Protein AF-A0A3N5HYA5-F1 (afdb_monomer_lite)

Sequence (602 aa):
MTCAADRLPRPSRFPHPVVCPMPSPLPLIARGFGPILALVATSLFAQGPARTGTTSFEPAIEISLGTEPPDFGQHAVTRLVDWGRDGQDDLLIGAGDGRIWLVRNHGQLRFAKPEPVMLNGLPLRLGNRLTTACYVDLNGDQLNDLLVAHSDNELSLLLNLGTATEPSFAPPVPLPATDGTELRLPEGCGGRIDAGDWDGDGDIDLVAGAFSGPIRCYSNQGTAQSPRFSEATALRVGLTESQYSYNVHPTLFDINQDGVCDVAYGLNWGTISMLLATKSTDTSARVAAATPQLVTQLTPSWPDGKSIDLRAIAGDDATPTFGDLDQDGTLDIVSGGRNGRLFWLRGIPPTRSLDRLTTIMREHTADLGAALRRSDDLRDELLGLHHGMYRLCQGFLNTPASRQTIRQWYVAHLNEHARWLKHGSHDIASQPYVPSLACQTWTILMLLHDGDPDAPGHRQFVAETIGFSGRLREILIDFGTLIVENGRATPNQLETLFSYLQQIPPVLLSDRSVPAVTEVITIGEYLGPRLEVLHAGGVNIFADESGKPGSSENPFPKDFRPCENDYFGLVLAHELNHRVDATRFVAVPKYNERYWKHLRKI

Structure (mmCIF, N/CA/C/O backbone):
data_AF-A0A3N5HYA5-F1
#
_entry.id   AF-A0A3N5HYA5-F1
#
loop_
_atom_site.group_PDB
_atom_site.id
_ato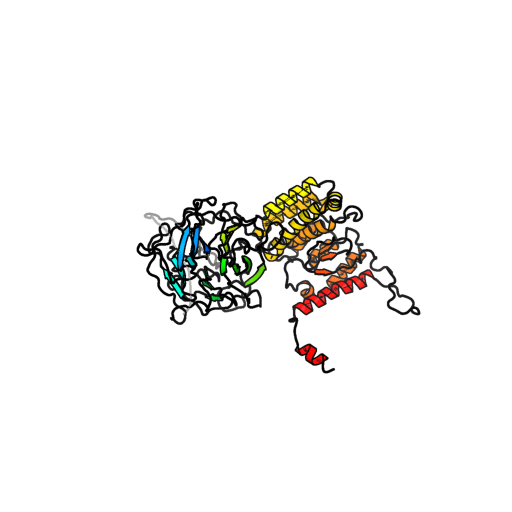m_site.type_symbol
_atom_site.label_atom_id
_atom_site.label_alt_id
_atom_site.label_comp_id
_atom_site.label_asym_id
_atom_site.label_entity_id
_atom_site.label_seq_id
_atom_site.pdbx_PDB_ins_code
_atom_site.Cartn_x
_atom_site.Cartn_y
_atom_site.Cartn_z
_atom_site.occupancy
_atom_site.B_iso_or_equiv
_atom_site.auth_seq_id
_atom_site.auth_comp_id
_atom_site.auth_asym_id
_atom_site.auth_atom_id
_atom_site.pdbx_PDB_model_num
ATOM 1 N N . MET A 1 1 ? 46.217 -51.183 43.895 1.00 31.20 1 MET A N 1
ATOM 2 C CA . MET A 1 1 ? 47.453 -51.230 43.080 1.00 31.20 1 MET A CA 1
ATOM 3 C C . MET A 1 1 ? 47.196 -52.096 41.849 1.00 31.20 1 MET A C 1
ATOM 5 O O . MET A 1 1 ? 46.223 -52.838 41.846 1.00 31.20 1 MET A O 1
ATOM 9 N N . THR A 1 2 ? 48.018 -51.945 40.815 1.00 30.55 2 THR A N 1
ATOM 10 C CA . THR A 1 2 ? 48.098 -52.758 39.579 1.00 30.55 2 THR A CA 1
ATOM 11 C C . THR A 1 2 ? 48.694 -54.163 39.872 1.00 30.55 2 THR A C 1
ATOM 13 O O . THR A 1 2 ? 49.183 -54.358 40.981 1.00 30.55 2 THR A O 1
ATOM 16 N N . CYS A 1 3 ? 48.703 -55.195 39.005 1.00 25.02 3 CYS A N 1
ATOM 17 C CA . CYS A 1 3 ? 48.227 -55.376 37.616 1.00 25.02 3 CYS A CA 1
ATOM 18 C C . CYS A 1 3 ? 47.924 -56.874 37.283 1.00 25.02 3 CYS A C 1
ATOM 20 O O . CYS A 1 3 ? 47.865 -57.703 38.184 1.00 25.02 3 CYS A O 1
ATOM 22 N N . ALA A 1 4 ? 47.747 -57.192 35.987 1.00 35.50 4 ALA A N 1
ATOM 23 C CA . ALA A 1 4 ? 47.540 -58.520 35.351 1.00 35.50 4 ALA A CA 1
ATOM 24 C C . ALA A 1 4 ? 48.701 -59.551 35.558 1.00 35.50 4 ALA A C 1
ATOM 26 O O . ALA A 1 4 ? 49.706 -59.185 36.161 1.00 35.50 4 ALA A O 1
ATOM 27 N N . ALA A 1 5 ? 48.705 -60.822 35.091 1.00 37.34 5 ALA A N 1
ATOM 28 C CA . ALA A 1 5 ? 47.896 -61.634 34.135 1.00 37.34 5 ALA A CA 1
ATOM 29 C C . ALA A 1 5 ? 48.075 -63.171 34.463 1.00 37.34 5 ALA A C 1
ATOM 31 O O . ALA A 1 5 ? 48.627 -63.450 35.522 1.00 37.34 5 ALA A O 1
ATOM 32 N N . ASP A 1 6 ? 47.723 -64.245 33.714 1.00 33.31 6 ASP A N 1
ATOM 33 C CA . ASP A 1 6 ? 47.043 -64.524 32.416 1.00 33.31 6 ASP A CA 1
ATOM 34 C C . ASP A 1 6 ? 46.595 -66.036 32.318 1.00 33.31 6 ASP A C 1
ATOM 36 O O . ASP A 1 6 ? 46.878 -66.806 33.229 1.00 33.31 6 ASP A O 1
ATOM 40 N N . ARG A 1 7 ? 45.964 -66.457 31.195 1.00 35.31 7 ARG A N 1
ATOM 41 C CA . ARG A 1 7 ? 45.913 -67.804 30.508 1.00 35.31 7 ARG A CA 1
ATOM 42 C C . ARG A 1 7 ? 45.769 -69.136 31.318 1.00 35.31 7 ARG A C 1
ATOM 44 O O . ARG A 1 7 ? 46.678 -69.502 32.044 1.00 35.31 7 ARG A O 1
ATOM 51 N N . LEU A 1 8 ? 44.669 -69.930 31.227 1.00 31.25 8 LEU A N 1
ATOM 52 C CA . LEU A 1 8 ? 44.151 -70.847 30.139 1.00 31.25 8 LEU A CA 1
ATOM 53 C C . LEU A 1 8 ? 44.761 -72.297 30.127 1.00 31.25 8 LEU A C 1
ATOM 55 O O . LEU A 1 8 ? 45.875 -72.417 30.624 1.00 31.25 8 LEU A O 1
ATOM 59 N N . PRO A 1 9 ? 44.173 -73.382 29.508 1.00 44.03 9 PRO A N 1
ATOM 60 C CA . PRO A 1 9 ? 42.796 -73.656 28.974 1.00 44.03 9 PRO A CA 1
ATOM 61 C C . PRO A 1 9 ? 42.189 -75.127 29.062 1.00 44.03 9 PRO A C 1
ATOM 63 O O . PRO A 1 9 ? 42.866 -76.077 28.699 1.00 44.03 9 PRO A O 1
ATOM 66 N N . ARG A 1 10 ? 40.845 -75.270 29.255 1.00 32.25 10 ARG A N 1
ATOM 67 C CA . ARG A 1 10 ? 39.840 -76.192 28.565 1.00 32.25 10 ARG A CA 1
ATOM 68 C C . ARG A 1 10 ? 40.047 -77.761 28.552 1.00 32.25 10 ARG A C 1
ATOM 70 O O . ARG A 1 10 ? 41.057 -78.183 29.097 1.00 32.25 10 ARG A O 1
ATOM 77 N N . PRO A 1 11 ? 39.161 -78.664 27.985 1.00 42.06 11 PRO A N 1
ATOM 78 C CA . PRO A 1 11 ? 37.870 -78.521 27.234 1.00 42.06 11 PRO A CA 1
ATOM 79 C C . PRO A 1 11 ? 36.670 -79.524 27.492 1.00 42.06 11 PRO A C 1
ATOM 81 O O . PRO A 1 11 ? 36.859 -80.635 27.968 1.00 42.06 11 PRO A O 1
ATOM 84 N N . SER A 1 12 ? 35.471 -79.200 26.936 1.00 30.39 12 SER A N 1
ATOM 85 C CA . SER A 1 12 ? 34.336 -80.090 26.475 1.00 30.39 12 SER A CA 1
ATOM 86 C C . SER A 1 12 ? 33.465 -80.885 27.498 1.00 30.39 12 SER A C 1
ATOM 88 O O . SER A 1 12 ? 33.973 -81.239 28.549 1.00 30.39 12 SER A O 1
ATOM 90 N N . ARG A 1 13 ? 32.162 -81.228 27.288 1.00 31.33 13 ARG A N 1
ATOM 91 C CA . ARG A 1 13 ? 31.129 -80.987 26.218 1.00 31.33 13 ARG A CA 1
ATOM 92 C C . ARG A 1 13 ? 29.667 -81.047 26.800 1.00 31.33 13 ARG A C 1
ATOM 94 O O . ARG A 1 13 ? 29.509 -81.391 27.963 1.00 31.33 13 ARG A O 1
ATOM 101 N N . PHE A 1 14 ? 28.628 -80.700 26.011 1.00 29.23 14 PHE A N 1
ATOM 102 C CA . PHE A 1 14 ? 27.203 -80.449 26.412 1.00 29.23 14 PHE A CA 1
ATOM 103 C C . PHE A 1 14 ? 26.223 -81.657 26.280 1.00 29.23 14 PHE A C 1
ATOM 105 O O . PHE A 1 14 ? 26.633 -82.680 25.727 1.00 29.23 14 PHE A O 1
ATOM 112 N N . PRO A 1 15 ? 24.954 -81.574 26.776 1.00 35.16 15 PRO A N 1
ATOM 113 C CA . PRO A 1 15 ? 23.806 -81.000 26.014 1.00 35.16 15 PRO A CA 1
ATOM 114 C C . PRO A 1 15 ? 23.043 -79.835 26.714 1.00 35.16 15 PRO A C 1
ATOM 116 O O . PRO A 1 15 ? 23.386 -79.441 27.824 1.00 35.16 15 PRO A O 1
ATOM 119 N N . HIS A 1 16 ? 22.018 -79.269 26.049 1.00 30.22 16 HIS A N 1
ATOM 120 C CA . HIS A 1 16 ? 21.301 -78.021 26.413 1.00 30.22 16 HIS A CA 1
ATOM 121 C C . HIS A 1 16 ? 19.794 -78.205 26.711 1.00 30.22 16 HIS A C 1
ATOM 123 O O . HIS A 1 16 ? 19.191 -79.158 26.217 1.00 30.22 16 HIS A O 1
ATOM 129 N N . PRO A 1 17 ? 19.147 -77.198 27.332 1.00 30.02 17 PRO A N 1
ATOM 130 C CA . PRO A 1 17 ? 17.783 -76.768 27.012 1.00 30.02 17 PRO A CA 1
ATOM 131 C C . PRO A 1 17 ? 17.737 -75.425 26.237 1.00 30.02 17 PRO A C 1
ATOM 133 O O . PRO A 1 17 ? 18.669 -74.633 26.319 1.00 30.02 17 PRO A O 1
ATOM 136 N N . VAL A 1 18 ? 16.624 -75.215 25.513 1.00 29.17 18 VAL A N 1
ATOM 137 C CA . VAL A 1 18 ? 16.002 -73.976 24.959 1.00 29.17 18 VAL A CA 1
ATOM 138 C C . VAL A 1 18 ? 16.893 -72.753 24.644 1.00 29.17 18 VAL A C 1
ATOM 140 O O . VAL A 1 18 ? 17.566 -72.191 25.500 1.00 29.17 18 VAL A O 1
ATOM 143 N N . VAL A 1 19 ? 16.797 -72.262 23.401 1.00 28.41 19 VAL A N 1
ATOM 144 C CA . VAL A 1 19 ? 17.691 -71.243 22.822 1.00 28.41 19 VAL A CA 1
ATOM 145 C C . VAL A 1 19 ? 16.951 -69.956 22.432 1.00 28.41 19 VAL A C 1
ATOM 147 O O . VAL A 1 19 ? 16.064 -69.991 21.584 1.00 28.41 19 VAL A O 1
ATOM 150 N N . CYS A 1 20 ? 17.416 -68.815 22.950 1.00 32.72 20 CYS A N 1
ATOM 151 C CA . CYS A 1 20 ? 17.284 -67.506 22.297 1.00 32.72 20 CYS A CA 1
ATOM 152 C C . CYS A 1 20 ? 18.579 -67.197 21.521 1.00 32.72 20 CYS A C 1
ATOM 154 O O . CYS A 1 20 ? 19.648 -67.232 22.138 1.00 32.72 20 CYS A O 1
ATOM 156 N N . PRO A 1 21 ? 18.521 -66.876 20.212 1.00 31.83 21 PRO A N 1
ATOM 157 C CA . PRO A 1 21 ? 19.706 -66.428 19.477 1.00 31.83 21 PRO A CA 1
ATOM 158 C C . PRO A 1 21 ? 19.492 -65.193 18.574 1.00 31.83 21 PRO A C 1
ATOM 160 O O . PRO A 1 21 ? 18.402 -64.984 18.059 1.00 31.83 21 PRO A O 1
ATOM 163 N N . MET A 1 22 ? 20.505 -64.393 18.223 1.00 27.83 22 MET A N 1
ATOM 164 C CA . MET A 1 22 ? 21.703 -63.966 18.972 1.00 27.83 22 MET A CA 1
ATOM 165 C C . MET A 1 22 ? 22.038 -62.504 18.522 1.00 27.83 22 MET A C 1
ATOM 167 O O . MET A 1 22 ? 21.142 -61.681 18.682 1.00 27.83 22 MET A O 1
ATOM 171 N N . PRO A 1 23 ? 23.242 -62.070 18.064 1.00 29.66 23 PRO A N 1
ATOM 172 C CA . PRO A 1 23 ? 23.871 -60.930 18.735 1.00 29.66 23 PRO A CA 1
ATOM 173 C C . PRO A 1 23 ? 24.282 -59.761 17.819 1.00 29.66 23 PRO A C 1
ATOM 175 O O . PRO A 1 23 ? 24.330 -59.867 16.595 1.00 29.66 23 PRO A O 1
ATOM 178 N N . SER A 1 24 ? 24.703 -58.660 18.439 1.00 26.84 24 SER A N 1
ATOM 179 C CA . SER A 1 24 ? 25.507 -57.624 17.788 1.00 26.84 24 SER A CA 1
ATOM 180 C C . SER A 1 24 ? 27.010 -57.965 17.815 1.00 26.84 24 SER A C 1
ATOM 182 O O . SER A 1 24 ? 27.500 -58.535 18.794 1.00 26.84 24 SER A O 1
ATOM 184 N N . PRO A 1 25 ? 27.780 -57.570 16.785 1.00 28.97 25 PRO A N 1
ATOM 185 C CA . PRO A 1 25 ? 29.220 -57.375 16.887 1.00 28.97 25 PRO A CA 1
ATOM 186 C C . PRO A 1 25 ? 29.542 -55.909 17.236 1.00 28.97 25 PRO A C 1
ATOM 188 O O . PRO A 1 25 ? 29.110 -54.977 16.561 1.00 28.97 25 PRO A O 1
ATOM 191 N N . LEU A 1 26 ? 30.332 -55.709 18.290 1.00 27.39 26 LEU A N 1
ATOM 192 C CA . LEU A 1 26 ? 30.959 -54.435 18.669 1.00 27.39 26 LEU A CA 1
ATOM 193 C C . LEU A 1 26 ? 32.420 -54.400 18.162 1.00 27.39 26 LEU A C 1
ATOM 195 O O . LEU A 1 26 ? 33.001 -55.470 17.970 1.00 27.39 26 LEU A O 1
ATOM 199 N N . PRO A 1 27 ? 33.106 -53.240 18.151 1.00 38.00 27 PRO A N 1
ATOM 200 C CA . PRO A 1 27 ? 32.627 -51.895 17.807 1.00 38.00 27 PRO A CA 1
ATOM 201 C C . PRO A 1 27 ? 33.611 -51.141 16.875 1.00 38.00 27 PRO A C 1
ATOM 203 O O . PRO A 1 27 ? 34.746 -51.566 16.667 1.00 38.00 27 PRO A O 1
ATOM 206 N N . LEU A 1 28 ? 33.249 -49.929 16.439 1.00 25.50 28 LEU A N 1
ATOM 207 C CA . LEU A 1 28 ? 34.236 -48.869 16.188 1.00 25.50 28 LEU A CA 1
ATOM 208 C C . LEU A 1 28 ? 33.756 -47.562 16.834 1.00 25.50 28 LEU A C 1
ATOM 210 O O . LEU A 1 28 ? 32.557 -47.296 16.875 1.00 25.50 28 LEU A O 1
ATOM 214 N N . ILE A 1 29 ? 34.677 -46.767 17.384 1.00 31.94 29 ILE A N 1
ATOM 215 C CA . ILE A 1 29 ? 34.336 -45.564 18.157 1.00 31.94 29 ILE A CA 1
ATOM 216 C C . ILE A 1 29 ? 34.337 -44.336 17.245 1.00 31.94 29 ILE A C 1
ATOM 218 O O . ILE A 1 29 ? 35.388 -43.920 16.765 1.00 31.94 29 ILE A O 1
ATOM 222 N N . ALA A 1 30 ? 33.176 -43.700 17.106 1.00 27.20 30 ALA A N 1
ATOM 223 C CA . ALA A 1 30 ? 33.042 -42.324 16.640 1.00 27.20 30 ALA A CA 1
ATOM 224 C C . ALA A 1 30 ? 31.999 -41.605 17.509 1.00 27.20 30 ALA A C 1
ATOM 226 O O . ALA A 1 30 ? 30.932 -42.151 17.785 1.00 27.20 30 ALA A O 1
ATOM 227 N N . ARG A 1 31 ? 32.306 -40.385 17.966 1.00 36.22 31 ARG A N 1
ATOM 228 C CA . ARG A 1 31 ? 31.323 -39.521 18.636 1.00 36.22 31 ARG A CA 1
ATOM 229 C C . ARG A 1 31 ? 30.487 -38.824 17.564 1.00 36.22 31 ARG A C 1
ATOM 231 O O . ARG A 1 31 ? 31.051 -38.098 16.753 1.00 36.22 31 ARG A O 1
ATOM 238 N N . GLY A 1 32 ? 29.171 -39.001 17.599 1.00 27.05 32 GLY A N 1
ATOM 239 C CA . GLY A 1 32 ? 28.224 -38.258 16.769 1.00 27.05 32 GLY A CA 1
ATOM 240 C C . GLY A 1 32 ? 27.023 -37.831 17.605 1.00 27.05 32 GLY A C 1
ATOM 241 O O . GLY A 1 32 ? 26.471 -38.645 18.343 1.00 27.05 32 GLY A O 1
ATOM 242 N N . PHE A 1 33 ? 26.638 -36.559 17.512 1.00 31.47 33 PHE A N 1
ATOM 243 C CA . PHE A 1 33 ? 25.372 -36.084 18.065 1.00 31.47 33 PHE A CA 1
ATOM 244 C C . PHE A 1 33 ? 24.237 -36.576 17.160 1.00 31.47 33 PHE A C 1
ATOM 246 O O . PHE A 1 33 ? 24.241 -36.296 15.963 1.00 31.47 33 PHE A O 1
ATOM 253 N N . GLY A 1 34 ? 23.275 -37.309 17.722 1.00 25.52 34 GLY A N 1
ATOM 254 C CA . GLY A 1 34 ? 22.016 -37.595 17.034 1.00 25.52 34 GLY A CA 1
ATOM 255 C C . GLY A 1 34 ? 21.100 -36.367 17.094 1.00 25.52 34 GLY A C 1
ATOM 256 O O . GLY A 1 34 ? 21.020 -35.751 18.160 1.00 25.52 34 GLY A O 1
ATOM 257 N N . PRO A 1 35 ? 20.416 -35.985 16.001 1.00 33.03 35 PRO A N 1
ATOM 258 C CA . PRO A 1 35 ? 19.490 -34.863 16.031 1.00 33.03 35 PRO A CA 1
ATOM 259 C C . PRO A 1 35 ? 18.261 -35.215 16.875 1.00 33.03 35 PRO A C 1
ATOM 261 O O . PRO A 1 35 ? 17.611 -36.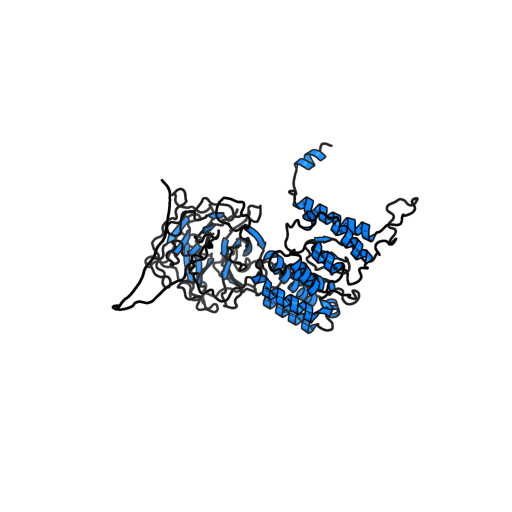238 16.651 1.00 33.03 35 PRO A O 1
ATOM 264 N N . ILE A 1 36 ? 17.911 -34.342 17.821 1.00 30.95 36 ILE A N 1
ATOM 265 C CA . ILE A 1 36 ? 16.570 -34.344 18.406 1.00 30.95 36 ILE A CA 1
ATOM 266 C C . ILE A 1 36 ? 15.636 -33.838 17.310 1.00 30.95 36 ILE A C 1
ATOM 268 O O . ILE A 1 36 ? 15.724 -32.677 16.911 1.00 30.95 36 ILE A O 1
ATOM 272 N N . LEU A 1 37 ? 14.768 -34.712 16.801 1.00 26.17 37 LEU A N 1
ATOM 273 C CA . LEU A 1 37 ? 13.772 -34.336 15.804 1.00 26.17 37 LEU A CA 1
ATOM 274 C C . LEU A 1 37 ? 12.647 -33.557 16.501 1.00 26.17 37 LEU A C 1
ATOM 276 O O . LEU A 1 37 ? 11.631 -34.124 16.899 1.00 26.17 37 LEU A O 1
ATOM 280 N N . ALA A 1 38 ? 12.871 -32.260 16.709 1.00 29.81 38 ALA A N 1
ATOM 281 C CA . ALA A 1 38 ? 11.857 -31.351 17.218 1.00 29.81 38 ALA A CA 1
ATOM 282 C C . ALA A 1 38 ? 10.710 -31.283 16.202 1.00 29.81 38 ALA A C 1
ATOM 284 O O . ALA A 1 38 ? 10.865 -30.729 15.113 1.00 29.81 38 ALA A O 1
ATOM 285 N N . LEU A 1 39 ? 9.569 -31.880 16.550 1.00 24.62 39 LEU A N 1
ATOM 286 C CA . LEU A 1 39 ? 8.364 -31.833 15.732 1.00 24.62 39 LEU A CA 1
ATOM 287 C C . LEU A 1 39 ? 7.732 -30.442 15.875 1.00 24.62 39 LEU A C 1
ATOM 289 O O . LEU A 1 39 ? 6.814 -30.246 16.669 1.00 24.62 39 LEU A O 1
ATOM 293 N N . VAL A 1 40 ? 8.264 -29.469 15.133 1.00 26.67 40 VAL A N 1
ATOM 294 C CA . VAL A 1 40 ? 7.657 -28.142 15.008 1.00 26.67 40 VAL A CA 1
ATOM 295 C C . VAL A 1 40 ? 6.325 -28.319 14.289 1.00 26.67 40 VAL A C 1
ATOM 297 O O . VAL A 1 40 ? 6.278 -28.485 13.071 1.00 26.67 40 VAL A O 1
ATOM 300 N N . ALA A 1 41 ? 5.243 -28.326 15.061 1.00 24.45 41 ALA A N 1
ATOM 301 C CA . ALA A 1 41 ? 3.894 -28.255 14.533 1.00 24.45 41 ALA A CA 1
ATOM 302 C C . ALA A 1 41 ? 3.654 -26.825 14.035 1.00 24.45 41 ALA A C 1
ATOM 304 O O . ALA A 1 41 ? 3.171 -25.974 14.778 1.00 24.45 41 ALA A O 1
ATOM 305 N N . THR A 1 42 ? 4.028 -26.552 12.784 1.00 26.89 42 THR A N 1
ATOM 306 C CA . THR A 1 42 ? 3.589 -25.338 12.098 1.00 26.89 42 THR A CA 1
ATOM 307 C C . THR A 1 42 ? 2.068 -25.357 12.017 1.00 26.89 42 THR A C 1
ATOM 309 O O . THR A 1 42 ? 1.473 -26.241 11.394 1.00 26.89 42 THR A O 1
ATOM 312 N N . SER A 1 43 ? 1.433 -24.381 12.659 1.00 29.25 43 SER A N 1
ATOM 313 C CA . SER A 1 43 ? 0.009 -24.105 12.522 1.00 29.25 43 SER A CA 1
ATOM 314 C C . SER A 1 43 ? -0.273 -23.677 11.084 1.00 29.25 43 SER A C 1
ATOM 316 O O . SER A 1 43 ? -0.165 -22.509 10.720 1.00 29.25 43 SER A O 1
ATOM 318 N N . LEU A 1 44 ? -0.649 -24.651 10.254 1.00 28.08 44 LEU A N 1
ATOM 319 C CA . LEU A 1 44 ? -1.285 -24.424 8.960 1.00 28.08 44 LEU A CA 1
ATOM 320 C C . LEU A 1 44 ? -2.688 -23.849 9.189 1.00 28.08 44 LEU A C 1
ATOM 322 O O . LEU A 1 44 ? -3.700 -24.519 8.986 1.00 28.08 44 LEU A O 1
ATOM 326 N N . PHE A 1 45 ? -2.735 -22.580 9.596 1.00 32.84 45 PHE A N 1
ATOM 327 C CA . PHE A 1 45 ? -3.836 -21.714 9.212 1.00 32.84 45 PHE A CA 1
ATOM 328 C C . PHE A 1 45 ? -3.927 -21.773 7.688 1.00 32.84 45 PHE A C 1
ATOM 330 O O . PHE A 1 45 ? -2.929 -21.578 6.989 1.00 32.84 45 PHE A O 1
ATOM 337 N N . ALA A 1 46 ? -5.107 -22.105 7.172 1.00 27.38 46 ALA A N 1
ATOM 338 C CA . ALA A 1 46 ? -5.347 -22.107 5.742 1.00 27.38 46 ALA A CA 1
ATOM 339 C C . ALA A 1 46 ? -5.374 -20.651 5.264 1.00 27.38 46 ALA A C 1
ATOM 341 O O . ALA A 1 46 ? -6.418 -20.005 5.300 1.00 27.38 46 ALA A O 1
ATOM 342 N N . GLN A 1 47 ? -4.213 -20.129 4.860 1.00 35.28 47 GLN A N 1
ATOM 343 C CA . GLN A 1 47 ? -4.151 -18.860 4.144 1.00 35.28 47 GLN A CA 1
ATOM 344 C C . GLN A 1 47 ? -5.071 -18.948 2.921 1.00 35.28 47 GLN A C 1
ATOM 346 O O . GLN A 1 47 ? -5.115 -19.977 2.237 1.00 35.28 47 GLN A O 1
ATOM 351 N N . GLY A 1 48 ? -5.826 -17.876 2.679 1.00 44.41 48 GLY A N 1
ATOM 352 C CA . GLY A 1 48 ? -6.653 -17.739 1.486 1.00 44.41 48 GLY A CA 1
ATOM 353 C C . GLY A 1 48 ? -5.812 -17.680 0.201 1.00 44.41 48 GLY A C 1
ATOM 354 O O . GLY A 1 48 ? -4.592 -17.875 0.239 1.00 44.41 48 GLY A O 1
ATOM 355 N N . PRO A 1 49 ? -6.428 -17.389 -0.959 1.00 52.81 49 PRO A N 1
ATOM 356 C CA . PRO A 1 49 ? -5.650 -17.010 -2.135 1.00 52.81 49 PRO A CA 1
ATOM 357 C C . PRO A 1 49 ? -4.698 -15.862 -1.766 1.00 52.81 49 PRO A C 1
ATOM 359 O O . PRO A 1 49 ? -5.089 -14.933 -1.060 1.00 52.81 49 PRO A O 1
ATOM 362 N N . ALA A 1 50 ? -3.439 -15.950 -2.203 1.00 67.88 50 ALA A N 1
ATOM 363 C CA . ALA A 1 50 ? -2.430 -14.946 -1.881 1.00 67.88 50 ALA A CA 1
ATOM 364 C C . ALA A 1 50 ? -2.853 -13.583 -2.453 1.00 67.88 50 ALA A C 1
ATOM 366 O O . ALA A 1 50 ? -2.876 -13.404 -3.674 1.00 67.88 50 ALA A O 1
ATOM 367 N N . ARG A 1 51 ? -3.213 -12.650 -1.563 1.00 85.19 51 ARG A N 1
ATOM 368 C CA . ARG A 1 51 ? -3.631 -11.292 -1.922 1.00 85.19 51 ARG A CA 1
ATOM 369 C 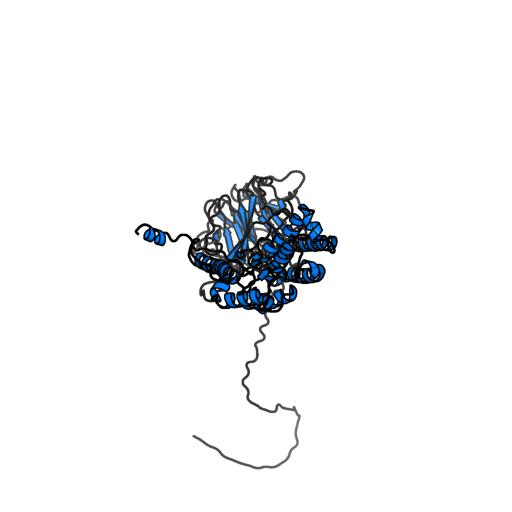C . ARG A 1 51 ? -2.435 -10.514 -2.489 1.00 85.19 51 ARG A C 1
ATOM 371 O O . ARG A 1 51 ? -1.280 -10.801 -2.180 1.00 85.19 51 ARG A O 1
ATOM 378 N N . THR A 1 52 ? -2.710 -9.526 -3.333 1.00 87.94 52 THR A N 1
ATOM 379 C CA . THR A 1 52 ? -1.707 -8.672 -3.984 1.00 87.94 52 THR A CA 1
ATOM 380 C C . THR A 1 52 ? -1.954 -7.211 -3.616 1.00 87.94 52 THR A C 1
ATOM 382 O O . THR A 1 52 ? -3.004 -6.653 -3.935 1.00 87.94 52 THR A O 1
ATOM 385 N N . GLY A 1 53 ? -0.978 -6.573 -2.969 1.00 90.56 53 GLY A N 1
ATOM 386 C CA . GLY A 1 53 ? -1.022 -5.137 -2.695 1.00 90.56 53 GLY A CA 1
ATOM 387 C C . GLY A 1 53 ? -0.915 -4.280 -3.963 1.00 90.56 53 GLY A C 1
ATOM 388 O O . GLY A 1 53 ? -0.322 -4.693 -4.963 1.00 90.56 53 GLY A O 1
ATOM 389 N N . THR A 1 54 ? -1.460 -3.061 -3.926 1.00 92.19 54 THR A N 1
ATOM 390 C CA . THR A 1 54 ? -1.361 -2.100 -5.036 1.00 92.19 54 THR A CA 1
ATOM 391 C C . THR A 1 54 ? -1.283 -0.646 -4.564 1.00 92.19 54 THR A C 1
ATOM 393 O O . THR A 1 54 ? -1.683 -0.297 -3.455 1.00 92.19 54 THR A O 1
ATOM 396 N N . THR A 1 55 ? -0.772 0.226 -5.437 1.00 91.81 55 THR A N 1
ATOM 397 C CA . THR A 1 55 ? -0.745 1.689 -5.267 1.00 91.81 55 THR A CA 1
ATOM 398 C C . THR A 1 55 ? -1.766 2.414 -6.150 1.00 91.81 55 THR A C 1
ATOM 400 O O . THR A 1 55 ? -1.826 3.646 -6.127 1.00 91.81 55 THR A O 1
ATOM 403 N N . SER A 1 56 ? -2.533 1.680 -6.958 1.00 91.75 56 SER A N 1
ATOM 404 C CA . SER A 1 56 ? -3.461 2.236 -7.946 1.00 91.75 56 SER A CA 1
ATOM 405 C C . SER A 1 56 ? -4.862 1.678 -7.741 1.00 91.75 56 SER A C 1
ATOM 407 O O . SER A 1 56 ? -5.030 0.466 -7.626 1.00 91.75 56 SER A O 1
ATOM 409 N N . PHE A 1 57 ? -5.859 2.561 -7.722 1.00 95.12 57 PHE A N 1
ATOM 410 C CA . PHE A 1 57 ? -7.244 2.221 -7.399 1.00 95.12 57 PHE A CA 1
ATOM 411 C C . PHE A 1 57 ? -8.219 2.856 -8.393 1.00 95.12 57 PHE A C 1
ATOM 413 O O . PHE A 1 57 ? -7.956 3.927 -8.944 1.00 95.12 57 PHE A O 1
ATOM 420 N N . GLU A 1 58 ? -9.355 2.201 -8.612 1.00 95.75 58 GLU A N 1
ATOM 421 C CA . GLU A 1 58 ? -10.465 2.752 -9.393 1.00 95.75 58 GLU A CA 1
ATOM 422 C C . GLU A 1 58 ? -11.134 3.933 -8.667 1.00 95.75 58 GLU A C 1
ATOM 424 O O . GLU A 1 58 ? -11.109 3.986 -7.433 1.00 95.75 58 GLU A O 1
ATOM 429 N N . PRO A 1 59 ? -11.782 4.866 -9.396 1.00 95.44 59 PRO A N 1
ATOM 430 C CA . PRO A 1 59 ? -12.564 5.944 -8.797 1.00 95.44 59 PRO A CA 1
ATOM 431 C C . PRO A 1 59 ? -13.578 5.429 -7.767 1.00 95.44 59 PRO A C 1
ATOM 433 O O . PRO A 1 59 ? -14.353 4.516 -8.047 1.00 95.44 59 PRO A O 1
ATOM 436 N N . ALA A 1 60 ? -13.579 6.048 -6.587 1.00 95.69 60 ALA A N 1
ATOM 437 C CA . ALA A 1 60 ? -14.368 5.620 -5.435 1.00 95.69 60 ALA A CA 1
ATOM 438 C C . ALA A 1 60 ? -15.880 5.502 -5.721 1.00 95.69 60 ALA A C 1
ATOM 440 O O . ALA A 1 60 ? -16.521 6.449 -6.184 1.00 95.69 60 ALA A O 1
ATOM 441 N N . ILE A 1 61 ? -16.455 4.354 -5.359 1.00 94.69 61 ILE A N 1
ATOM 442 C CA . ILE A 1 61 ? -17.881 4.031 -5.456 1.00 94.69 61 ILE A CA 1
ATOM 443 C C . ILE A 1 61 ? -18.487 4.071 -4.049 1.00 94.69 61 ILE A C 1
ATOM 445 O O . ILE A 1 61 ? -17.942 3.499 -3.111 1.00 94.69 61 ILE A O 1
ATOM 449 N N . GLU A 1 62 ? -19.629 4.734 -3.879 1.00 93.19 62 GLU A N 1
ATOM 450 C CA . GLU A 1 62 ? -20.357 4.733 -2.604 1.00 93.19 62 GLU A CA 1
ATOM 451 C C . GLU A 1 62 ? -20.978 3.358 -2.314 1.00 93.19 62 GLU A C 1
ATOM 453 O O . GLU A 1 62 ? -21.678 2.791 -3.156 1.00 93.19 62 GLU A O 1
ATOM 458 N N . ILE A 1 63 ? -20.777 2.845 -1.098 1.00 92.00 63 ILE A N 1
ATOM 459 C CA . ILE A 1 63 ? -21.406 1.601 -0.647 1.00 92.00 63 ILE A CA 1
ATOM 460 C C . ILE A 1 63 ? -22.863 1.899 -0.271 1.00 92.00 63 ILE A C 1
ATOM 462 O O . ILE A 1 63 ? -23.140 2.591 0.709 1.00 92.00 63 ILE A O 1
ATOM 466 N N . SER A 1 64 ? -23.811 1.374 -1.050 1.00 85.12 64 SER A N 1
ATOM 467 C CA . SER A 1 64 ? -25.243 1.541 -0.781 1.00 85.12 64 SER A CA 1
ATOM 468 C C . SER A 1 64 ? -25.715 0.588 0.320 1.00 85.12 64 SER A C 1
ATOM 470 O O . SER A 1 64 ? -25.588 -0.627 0.197 1.00 85.12 64 SER A O 1
ATOM 472 N N . LEU A 1 65 ? -26.300 1.150 1.381 1.00 86.75 65 LEU A N 1
ATOM 473 C CA . LEU A 1 65 ? -26.755 0.431 2.582 1.00 86.75 65 LEU A CA 1
ATOM 474 C C . LEU A 1 65 ? -28.292 0.336 2.682 1.00 86.75 65 LEU A C 1
ATOM 476 O O . LEU A 1 65 ? -28.852 0.145 3.764 1.00 86.75 65 LEU A O 1
ATOM 480 N N . GLY A 1 66 ? -28.983 0.510 1.550 1.00 74.88 66 GLY A N 1
ATOM 481 C CA . GLY A 1 66 ? -30.442 0.548 1.442 1.00 74.88 66 GLY A CA 1
ATOM 482 C C . GLY A 1 66 ? -30.959 1.785 0.699 1.00 74.88 66 GLY A C 1
ATOM 483 O O . GLY A 1 66 ? -30.198 2.541 0.100 1.00 74.88 66 GLY A O 1
ATOM 484 N N . THR A 1 67 ? -32.279 1.991 0.732 1.00 67.94 67 THR A N 1
ATOM 485 C CA . THR A 1 67 ? -32.957 3.117 0.055 1.00 67.94 67 THR A CA 1
ATOM 486 C C . THR A 1 67 ? -32.814 4.458 0.776 1.00 67.94 67 THR A C 1
ATOM 488 O O . THR A 1 67 ? -33.011 5.501 0.160 1.00 67.94 67 THR A O 1
ATOM 491 N N . GLU A 1 68 ? -32.488 4.433 2.067 1.00 68.88 68 GLU A N 1
ATOM 492 C CA . GLU A 1 68 ? -32.152 5.603 2.879 1.00 68.88 68 GLU A CA 1
ATOM 493 C C . GLU A 1 68 ? -30.810 5.306 3.571 1.00 68.88 68 GLU A C 1
ATOM 495 O O . GLU A 1 68 ? -30.698 4.252 4.209 1.00 68.88 68 GLU A O 1
ATOM 500 N N . PRO A 1 69 ? -29.782 6.167 3.444 1.00 66.38 69 PRO A N 1
ATOM 501 C CA . PRO A 1 69 ? -28.514 5.957 4.132 1.00 66.38 69 PRO A CA 1
ATOM 502 C C . PRO A 1 69 ? -28.703 6.130 5.652 1.00 66.38 69 PRO A C 1
ATOM 504 O O . PRO A 1 69 ? -29.382 7.072 6.073 1.00 66.38 69 PRO A O 1
ATOM 507 N N . PRO A 1 70 ? -28.119 5.260 6.496 1.00 73.06 70 PRO A N 1
ATOM 508 C CA . PRO A 1 70 ? -28.193 5.418 7.943 1.00 73.06 70 PRO A CA 1
ATOM 509 C C . PRO A 1 70 ? -27.407 6.645 8.416 1.00 73.06 70 PRO A C 1
ATOM 511 O O . PRO A 1 70 ? -26.298 6.902 7.955 1.00 73.06 70 PRO A O 1
ATOM 514 N N . ASP A 1 71 ? -27.952 7.371 9.393 1.00 84.62 71 ASP A N 1
ATOM 515 C CA . ASP A 1 71 ? -27.221 8.446 10.064 1.00 84.62 71 ASP A CA 1
ATOM 516 C C . ASP A 1 71 ? -26.248 7.863 11.101 1.00 84.62 71 ASP A C 1
ATOM 518 O O . ASP A 1 71 ? -26.618 7.572 12.242 1.00 84.62 71 ASP A O 1
ATOM 522 N N . PHE A 1 72 ? -24.980 7.725 10.709 1.00 91.69 72 PHE A N 1
ATOM 523 C CA . PHE A 1 72 ? -23.872 7.407 11.615 1.00 91.69 72 PHE A CA 1
ATOM 524 C C . PHE A 1 72 ? -23.419 8.624 12.458 1.00 91.69 72 PHE A C 1
ATOM 526 O O . PHE A 1 72 ? -22.273 8.706 12.887 1.00 91.69 72 PHE A O 1
ATOM 533 N N . GLY A 1 73 ? -24.283 9.611 12.708 1.00 83.00 73 GLY A N 1
ATOM 534 C CA . GLY A 1 73 ? -23.956 10.798 13.501 1.00 83.00 73 GLY A CA 1
ATOM 535 C C . GLY A 1 73 ? -22.964 11.727 12.799 1.00 83.00 73 GLY A C 1
ATOM 536 O O . GLY A 1 73 ? -22.093 12.293 13.453 1.00 83.00 73 GLY A O 1
ATOM 537 N N . GLN A 1 74 ? -23.078 11.855 11.473 1.00 86.00 74 GLN A N 1
ATOM 538 C CA . GLN A 1 74 ? -22.171 12.617 10.591 1.00 86.00 74 GLN A CA 1
ATOM 539 C C . GLN A 1 74 ? -20.709 12.127 10.513 1.00 86.00 74 GLN A C 1
ATOM 541 O O . GLN A 1 74 ? -19.890 12.790 9.883 1.00 86.00 74 GLN A O 1
ATOM 546 N N . HIS A 1 75 ? -20.360 10.959 11.058 1.00 92.12 75 HIS A N 1
ATOM 547 C CA . HIS A 1 75 ? -19.018 10.378 10.912 1.00 92.12 75 HIS A CA 1
ATOM 548 C C . HIS A 1 75 ? -19.076 8.861 10.769 1.00 92.12 75 HIS A C 1
ATOM 550 O O . HIS A 1 75 ? -19.815 8.208 11.497 1.00 92.12 75 HIS A O 1
ATOM 556 N N . ALA A 1 76 ? -18.239 8.306 9.895 1.00 94.44 76 ALA A N 1
ATOM 557 C CA . ALA A 1 76 ? -17.999 6.870 9.817 1.00 94.44 76 ALA A CA 1
ATOM 558 C C . ALA A 1 76 ? -16.495 6.563 9.876 1.00 94.44 76 ALA A C 1
ATOM 560 O O . ALA A 1 76 ? -15.729 7.012 9.019 1.00 94.44 76 ALA A O 1
ATOM 561 N N . VAL A 1 77 ? -16.077 5.774 10.867 1.00 95.75 77 VAL A N 1
ATOM 562 C CA . VAL A 1 77 ? -14.751 5.138 10.910 1.00 95.75 77 VAL A CA 1
ATOM 563 C C . VAL A 1 77 ? -14.924 3.671 10.549 1.00 95.75 77 VAL A C 1
ATOM 565 O O . VAL A 1 77 ? -15.560 2.934 11.297 1.00 95.75 77 VAL A O 1
ATOM 568 N N . THR A 1 78 ? -14.406 3.263 9.392 1.00 94.88 78 THR A N 1
ATOM 569 C CA . THR A 1 78 ? -14.557 1.898 8.873 1.00 94.88 78 THR A CA 1
ATOM 570 C C . THR A 1 78 ? -13.419 0.971 9.287 1.00 94.88 78 THR A C 1
ATOM 572 O O . THR A 1 78 ? -12.239 1.317 9.175 1.00 94.88 78 THR A O 1
ATOM 575 N N . ARG A 1 79 ? -13.790 -0.244 9.694 1.00 96.50 79 ARG A N 1
ATOM 576 C CA . ARG A 1 79 ? -12.909 -1.407 9.829 1.00 96.50 79 ARG A CA 1
ATOM 577 C C . ARG A 1 79 ? -13.516 -2.587 9.081 1.00 96.50 79 ARG A C 1
ATOM 579 O O . ARG A 1 79 ? -14.700 -2.872 9.256 1.00 96.50 79 ARG A O 1
ATOM 586 N N . LEU A 1 80 ? -12.710 -3.238 8.248 1.00 96.19 80 LEU A N 1
ATOM 587 C CA . LEU A 1 80 ? -13.050 -4.516 7.627 1.00 96.19 80 LEU A CA 1
ATOM 588 C C . LEU A 1 80 ? -12.766 -5.653 8.615 1.00 96.19 80 LEU A C 1
ATOM 590 O O . LEU A 1 80 ? -11.711 -5.659 9.249 1.00 96.19 80 LEU A O 1
ATOM 594 N N . VAL A 1 81 ? -13.728 -6.560 8.803 1.00 95.69 81 VAL A N 1
ATOM 595 C CA . VAL A 1 81 ? -13.672 -7.615 9.830 1.00 95.69 81 VAL A CA 1
ATOM 596 C C . VAL A 1 81 ? -14.347 -8.905 9.352 1.00 95.69 81 VAL A C 1
ATOM 598 O O . VAL A 1 81 ? -15.466 -8.856 8.862 1.00 95.69 81 VAL A O 1
ATOM 601 N N . ASP A 1 82 ? -13.754 -10.080 9.570 1.00 93.50 82 ASP A N 1
ATOM 602 C CA . ASP A 1 82 ? -14.460 -11.368 9.400 1.00 93.50 82 ASP A CA 1
ATOM 603 C C . ASP A 1 82 ? -15.334 -11.651 10.639 1.00 93.50 82 ASP A C 1
ATOM 605 O O . ASP A 1 82 ? -15.047 -12.505 11.489 1.00 93.50 82 ASP A O 1
ATOM 609 N N . TRP A 1 83 ? -16.385 -10.842 10.813 1.00 94.44 83 TRP A N 1
ATOM 610 C CA . TRP A 1 83 ? -17.357 -11.054 11.881 1.00 94.44 83 TRP A CA 1
ATOM 611 C C . TRP A 1 83 ? -18.072 -12.383 11.639 1.00 94.44 83 TRP A C 1
ATOM 613 O O . TRP A 1 83 ? -18.537 -12.678 10.540 1.00 94.44 83 TRP A O 1
ATOM 623 N N . GLY A 1 84 ? -18.188 -13.208 12.673 1.00 89.44 84 GLY A N 1
ATOM 624 C CA . GLY A 1 84 ? -18.828 -14.514 12.557 1.00 89.44 84 GLY A CA 1
ATOM 625 C C . GLY A 1 84 ? -18.011 -15.602 11.838 1.00 89.44 84 GLY A C 1
ATOM 626 O O . GLY A 1 84 ? -18.499 -16.727 11.754 1.00 89.44 84 GLY A O 1
ATOM 627 N N . ARG A 1 85 ? -16.783 -15.311 11.376 1.00 91.25 85 ARG A N 1
ATOM 628 C CA . ARG A 1 85 ? -15.855 -16.265 10.736 1.00 91.25 85 ARG A CA 1
ATOM 629 C C . ARG A 1 85 ? -16.462 -17.052 9.569 1.00 91.25 85 ARG A C 1
ATOM 631 O O . ARG A 1 85 ? -16.426 -18.285 9.561 1.00 91.25 85 ARG A O 1
ATOM 638 N N . ASP A 1 86 ? -17.010 -16.335 8.588 1.00 89.81 86 ASP A N 1
ATOM 639 C CA . ASP A 1 86 ? -17.469 -16.920 7.317 1.00 89.81 86 ASP A CA 1
ATOM 640 C C . ASP A 1 86 ? -16.551 -16.615 6.115 1.00 89.81 86 ASP A C 1
ATOM 642 O O . ASP A 1 86 ? -16.756 -17.166 5.030 1.00 89.81 86 ASP A O 1
ATOM 646 N N . GLY A 1 87 ? -15.477 -15.845 6.330 1.00 88.19 87 GLY A N 1
ATOM 647 C CA . GLY A 1 87 ? -14.445 -15.561 5.331 1.00 88.19 87 GLY A CA 1
ATOM 648 C C . GLY A 1 87 ? -14.801 -14.427 4.367 1.00 88.19 87 GLY A C 1
ATOM 649 O O . GLY A 1 87 ? -14.193 -14.317 3.299 1.00 88.19 87 GLY A O 1
ATOM 650 N N . GLN A 1 88 ? -15.790 -13.601 4.715 1.00 89.88 88 GLN A N 1
ATOM 651 C CA . GLN A 1 88 ? -16.170 -12.393 3.985 1.00 89.88 88 GLN A CA 1
ATOM 652 C C . GLN A 1 88 ? -15.942 -11.183 4.895 1.00 89.88 88 GLN A C 1
ATOM 654 O O . GLN A 1 88 ? -16.436 -11.143 6.018 1.00 89.88 88 GLN A O 1
ATOM 659 N N . ASP A 1 89 ? -15.203 -10.186 4.408 1.00 92.44 89 ASP A N 1
ATOM 660 C CA . ASP A 1 89 ? -14.913 -8.988 5.195 1.00 92.44 89 ASP A CA 1
ATOM 661 C C . ASP A 1 89 ? -16.194 -8.115 5.324 1.00 92.44 89 ASP A C 1
ATOM 663 O O . ASP A 1 89 ? -16.661 -7.505 4.354 1.00 92.44 89 ASP A O 1
ATOM 667 N N . ASP A 1 90 ? -16.783 -8.092 6.525 1.00 95.69 90 ASP A N 1
ATOM 668 C CA . ASP A 1 90 ? -17.882 -7.219 6.970 1.00 95.69 90 ASP A CA 1
ATOM 669 C C . ASP A 1 90 ? -17.382 -5.802 7.282 1.00 95.69 90 ASP A C 1
ATOM 671 O O . ASP A 1 90 ? -16.192 -5.577 7.500 1.00 95.69 90 ASP A O 1
ATOM 675 N N . LEU A 1 91 ? -18.305 -4.840 7.407 1.00 96.44 91 LEU A N 1
ATOM 676 C CA . LEU A 1 91 ? -17.984 -3.487 7.873 1.00 96.44 91 LEU A CA 1
ATOM 677 C C . LEU A 1 91 ? -18.397 -3.295 9.335 1.00 96.44 91 LEU A C 1
ATOM 679 O O . LEU A 1 91 ? -19.588 -3.264 9.655 1.00 96.44 91 LEU A O 1
ATOM 683 N N . LEU A 1 92 ? -17.415 -3.074 10.207 1.00 97.62 92 LEU A N 1
ATOM 684 C CA . LEU A 1 92 ? -17.618 -2.509 11.538 1.00 97.62 92 LEU A CA 1
ATOM 685 C C . LEU A 1 92 ? -17.420 -0.988 11.463 1.00 97.62 92 LEU A C 1
ATOM 687 O O . LEU A 1 92 ? -16.425 -0.503 10.921 1.00 97.62 92 LEU A O 1
ATOM 691 N N . ILE A 1 93 ? -18.392 -0.229 11.970 1.00 97.25 93 ILE A N 1
ATOM 692 C CA . ILE A 1 93 ? -18.472 1.224 11.786 1.00 97.25 93 ILE A CA 1
ATOM 693 C C . ILE A 1 93 ? -18.551 1.923 13.139 1.00 97.25 93 ILE A C 1
ATOM 695 O O . ILE A 1 93 ? -19.549 1.821 13.858 1.00 97.25 93 ILE A O 1
ATOM 699 N N . GLY A 1 94 ? -17.511 2.693 13.444 1.00 96.44 94 GLY A N 1
ATOM 700 C CA . GLY A 1 94 ? -17.513 3.679 14.516 1.00 96.44 94 GLY A CA 1
ATOM 701 C C . GLY A 1 94 ? -18.282 4.940 14.113 1.00 96.44 94 GLY A C 1
ATOM 702 O O . GLY A 1 94 ? -17.972 5.541 13.081 1.00 96.44 94 GLY A O 1
ATOM 703 N N . ALA A 1 95 ? -19.292 5.329 14.898 1.00 95.44 95 ALA A N 1
ATOM 704 C CA . ALA A 1 95 ? -20.189 6.442 14.584 1.00 95.44 95 ALA A CA 1
ATOM 705 C C . ALA A 1 95 ? -19.853 7.736 15.350 1.00 95.44 95 ALA A C 1
ATOM 707 O O . ALA A 1 95 ? -19.381 7.726 16.492 1.00 95.44 95 ALA A O 1
ATOM 708 N N . GLY A 1 96 ? -20.195 8.878 14.749 1.00 94.06 96 GLY A N 1
ATOM 709 C CA . GLY A 1 96 ? -20.079 10.216 15.343 1.00 94.06 96 GLY A CA 1
ATOM 710 C C . GLY A 1 96 ? -20.956 10.459 16.577 1.00 94.06 96 GLY A C 1
ATOM 711 O O . GLY A 1 96 ? -20.686 11.382 17.346 1.00 94.06 96 GLY A O 1
ATOM 712 N N . ASP A 1 97 ? -21.978 9.627 16.807 1.00 93.50 97 ASP A N 1
ATOM 713 C CA . ASP A 1 97 ? -22.871 9.724 17.966 1.00 93.50 97 ASP A CA 1
ATOM 714 C C . ASP A 1 97 ? -22.452 8.846 19.162 1.00 93.50 97 ASP A C 1
ATOM 716 O O . ASP A 1 97 ? -23.107 8.903 20.208 1.00 93.50 97 ASP A O 1
ATOM 720 N N . GLY A 1 98 ? -21.382 8.057 19.039 1.00 94.62 98 GLY A N 1
ATOM 721 C CA . GLY A 1 98 ? -20.894 7.131 20.067 1.00 94.62 98 GLY A CA 1
ATOM 722 C C . GLY A 1 98 ? -21.398 5.690 19.942 1.00 94.62 98 GLY A C 1
ATOM 723 O O . GLY A 1 98 ? -21.078 4.868 20.800 1.00 94.62 98 GLY A O 1
ATOM 724 N N . ARG A 1 99 ? -22.213 5.364 18.928 1.00 95.81 99 ARG A N 1
ATOM 725 C CA . ARG A 1 99 ? -22.609 3.978 18.617 1.00 95.81 99 ARG A CA 1
ATOM 726 C C . ARG A 1 99 ? -21.540 3.237 17.813 1.00 95.81 99 ARG A C 1
ATOM 728 O O . ARG A 1 99 ? -20.687 3.845 17.169 1.00 95.81 99 ARG A O 1
ATOM 735 N N . ILE A 1 100 ? -21.673 1.914 17.790 1.00 97.00 100 ILE A N 1
ATOM 736 C CA . ILE A 1 100 ? -20.966 1.025 16.864 1.00 97.00 100 ILE A CA 1
ATOM 737 C C . ILE A 1 100 ? -22.014 0.252 16.058 1.00 97.00 100 ILE A C 1
ATOM 739 O O . ILE A 1 100 ? -22.984 -0.257 16.627 1.00 97.00 100 ILE A O 1
ATOM 743 N N . TRP A 1 101 ? -21.825 0.173 14.744 1.00 96.75 101 TRP A N 1
ATOM 744 C CA . TRP A 1 101 ? -22.713 -0.535 13.820 1.00 96.75 101 TRP A CA 1
ATOM 745 C C . TRP A 1 101 ? -21.961 -1.649 13.096 1.00 96.75 101 TRP A C 1
ATOM 747 O O . TRP A 1 101 ? -20.792 -1.484 12.756 1.00 96.75 101 TRP A O 1
ATOM 757 N N . LEU A 1 102 ? -22.650 -2.754 12.834 1.00 96.81 102 LEU A N 1
ATOM 758 C CA . LEU A 1 102 ? -22.201 -3.850 11.987 1.00 96.81 102 LEU A CA 1
ATOM 759 C C . LEU A 1 102 ? -22.979 -3.822 10.668 1.00 96.81 102 LEU A C 1
ATOM 761 O O . LEU A 1 102 ? -24.190 -3.582 10.654 1.00 96.81 102 LEU A O 1
ATOM 765 N N . VAL A 1 103 ? -22.297 -4.115 9.564 1.00 95.69 103 VAL A N 1
ATOM 766 C CA . VAL A 1 103 ? -22.911 -4.344 8.255 1.00 95.69 103 VAL A CA 1
ATOM 767 C C . VAL A 1 103 ? -22.405 -5.667 7.695 1.00 95.69 103 VAL A C 1
ATOM 769 O O . VAL A 1 103 ? -21.265 -5.758 7.239 1.00 95.69 103 VAL A O 1
ATOM 772 N N . ARG A 1 104 ? -23.280 -6.680 7.716 1.00 94.25 104 ARG A N 1
ATOM 773 C CA . ARG A 1 104 ? -23.005 -8.002 7.139 1.00 94.25 104 ARG A CA 1
ATOM 774 C C . ARG A 1 104 ? -22.757 -7.890 5.633 1.00 94.25 104 ARG A C 1
ATOM 776 O O . ARG A 1 104 ? -23.549 -7.257 4.935 1.00 94.25 104 ARG A O 1
ATOM 783 N N . ASN A 1 105 ? -21.722 -8.541 5.127 1.00 92.94 105 ASN A N 1
ATOM 784 C CA . ASN A 1 105 ? -21.392 -8.688 3.717 1.00 92.94 105 ASN A CA 1
ATOM 785 C C . ASN A 1 105 ? -21.801 -10.095 3.263 1.00 92.94 105 ASN A C 1
ATOM 787 O O . ASN A 1 105 ? -21.243 -11.094 3.699 1.00 92.94 105 ASN A O 1
ATOM 791 N N . HIS A 1 106 ? -22.776 -10.208 2.363 1.00 89.62 106 HIS A N 1
ATOM 792 C CA . HIS A 1 106 ? -23.186 -11.499 1.796 1.00 89.62 106 HIS A CA 1
ATOM 793 C C . HIS A 1 106 ? -22.376 -11.875 0.542 1.00 89.62 106 HIS A C 1
ATOM 795 O O . HIS A 1 106 ? -22.897 -12.520 -0.376 1.00 89.62 106 HIS A O 1
ATOM 801 N N . GLY A 1 107 ? -21.122 -11.422 0.482 1.00 86.12 107 GLY A N 1
ATOM 802 C CA . GLY A 1 107 ? -20.168 -11.650 -0.599 1.00 86.12 107 GLY A CA 1
ATOM 803 C C . GLY A 1 107 ? -20.489 -10.844 -1.854 1.00 86.12 107 GLY A C 1
ATOM 804 O O . GLY A 1 107 ? -21.647 -10.503 -2.113 1.00 86.12 107 GLY A O 1
ATOM 805 N N . GLN A 1 108 ? -19.465 -10.555 -2.662 1.00 81.75 108 GLN A N 1
ATOM 806 C CA . GLN A 1 108 ? -19.593 -9.748 -3.886 1.00 81.75 108 GLN A CA 1
ATOM 807 C C . GLN A 1 108 ? -20.259 -8.383 -3.614 1.00 81.75 108 GLN A C 1
ATOM 809 O O . GLN A 1 108 ? -21.172 -7.973 -4.333 1.00 81.75 108 GLN A O 1
ATOM 814 N N . LEU A 1 109 ? -19.822 -7.702 -2.543 1.00 86.19 109 LEU A N 1
ATOM 815 C CA . LEU A 1 109 ? -20.275 -6.361 -2.132 1.00 86.19 109 LEU A CA 1
ATOM 816 C C . LEU A 1 109 ? -21.777 -6.264 -1.782 1.00 86.19 109 LEU A C 1
ATOM 818 O O . LEU A 1 109 ? -22.371 -5.185 -1.823 1.00 86.19 109 LEU A O 1
ATOM 822 N N . ARG A 1 110 ? -22.426 -7.386 -1.440 1.00 90.19 110 ARG A N 1
ATOM 823 C CA . ARG A 1 110 ? -23.862 -7.435 -1.109 1.00 90.19 110 ARG A CA 1
ATOM 824 C C . ARG A 1 110 ? -24.086 -7.181 0.377 1.00 90.19 110 ARG A C 1
ATOM 826 O O . ARG A 1 110 ? -24.366 -8.101 1.144 1.00 90.19 110 ARG A O 1
ATOM 833 N N . PHE A 1 111 ? -23.953 -5.920 0.765 1.00 91.81 111 PHE A N 1
ATOM 834 C CA . PHE A 1 111 ? -24.138 -5.482 2.143 1.00 91.81 111 PHE A CA 1
ATOM 835 C C . PHE A 1 111 ? -25.603 -5.550 2.596 1.00 91.81 111 PHE A C 1
ATOM 837 O O . PHE A 1 111 ? -26.530 -5.193 1.864 1.00 91.81 111 PHE A O 1
ATOM 844 N N . ALA A 1 112 ? -25.804 -6.013 3.826 1.00 92.25 112 ALA A N 1
ATOM 845 C CA . ALA A 1 112 ? -27.080 -5.997 4.523 1.00 92.25 112 ALA A CA 1
ATOM 846 C C . ALA A 1 112 ? -27.450 -4.578 4.992 1.00 92.25 112 ALA A C 1
ATOM 848 O O . ALA A 1 112 ? -26.681 -3.622 4.866 1.00 92.25 112 ALA A O 1
ATOM 849 N N . LYS A 1 113 ? -28.634 -4.438 5.598 1.00 91.94 113 LYS A N 1
ATOM 850 C CA . LYS A 1 113 ? -28.956 -3.223 6.351 1.00 91.94 113 LYS A CA 1
ATOM 851 C C . LYS A 1 113 ? -28.047 -3.143 7.595 1.00 91.94 113 LYS A C 1
ATOM 853 O O . LYS A 1 113 ? -27.920 -4.154 8.279 1.00 91.94 113 LYS A O 1
ATOM 858 N N . PRO A 1 114 ? -27.478 -1.973 7.935 1.00 93.81 114 PRO A N 1
ATOM 859 C CA . PRO A 1 114 ? -26.695 -1.805 9.157 1.00 93.81 114 PRO A CA 1
ATOM 860 C C . PRO A 1 114 ? -27.515 -2.021 10.431 1.00 93.81 114 PRO A C 1
ATOM 862 O O . PRO A 1 114 ? -28.616 -1.479 10.579 1.00 93.81 114 PRO A O 1
ATOM 865 N N . GLU A 1 115 ? -26.935 -2.761 11.371 1.00 94.25 115 GLU A N 1
ATOM 866 C CA . GLU A 1 115 ? -27.509 -3.070 12.681 1.00 94.25 115 GLU A CA 1
ATOM 867 C C . GLU A 1 115 ? -26.564 -2.578 13.789 1.00 94.25 115 GLU A C 1
ATOM 869 O O . GLU A 1 115 ? -25.345 -2.626 13.622 1.00 94.25 115 GLU A O 1
ATOM 874 N N . PRO A 1 116 ? -27.069 -2.050 14.917 1.00 95.19 116 PRO A N 1
ATOM 875 C CA . PRO A 1 116 ? -26.201 -1.658 16.019 1.00 95.19 116 PRO A CA 1
ATOM 876 C C . PRO A 1 116 ? -25.601 -2.901 16.685 1.00 95.19 116 PRO A C 1
ATOM 878 O O . PRO A 1 116 ? -26.312 -3.873 16.939 1.00 95.19 116 PRO A O 1
ATOM 881 N N . VAL A 1 117 ? -24.320 -2.844 17.054 1.00 97.00 117 VAL A N 1
ATOM 882 C CA . VAL A 1 117 ? -23.738 -3.836 17.970 1.00 97.00 117 VAL A CA 1
ATOM 883 C C . VAL A 1 117 ? -24.491 -3.760 19.301 1.00 97.00 117 VAL A C 1
ATOM 885 O O . VAL A 1 117 ? -24.835 -2.670 19.759 1.00 97.00 117 VAL A O 1
ATOM 888 N N . MET A 1 118 ? -24.778 -4.904 19.924 1.00 95.94 118 MET A N 1
ATOM 889 C CA . MET A 1 118 ? -25.657 -4.986 21.095 1.00 95.94 118 MET A CA 1
ATOM 890 C C . MET A 1 118 ? -24.890 -5.371 22.364 1.00 95.94 118 MET A C 1
ATOM 892 O O . MET A 1 118 ? -24.081 -6.294 22.356 1.00 95.94 118 MET A O 1
ATOM 896 N N . LEU A 1 119 ? -25.208 -4.709 23.479 1.00 96.50 119 LEU A N 1
ATOM 897 C CA . LEU A 1 119 ? -24.742 -5.048 24.824 1.00 96.50 119 LEU A CA 1
ATOM 898 C C . LEU A 1 119 ? -25.958 -5.184 25.749 1.00 96.50 119 LEU A C 1
ATOM 900 O O . LEU A 1 119 ? -26.748 -4.252 25.888 1.00 96.50 119 LEU A O 1
ATOM 904 N N . ASN A 1 120 ? -26.129 -6.352 26.379 1.00 92.56 120 ASN A N 1
ATOM 905 C CA . ASN A 1 120 ? -27.251 -6.654 27.286 1.00 92.56 120 ASN A CA 1
ATOM 906 C C . ASN A 1 120 ? -28.652 -6.325 26.710 1.00 92.56 120 ASN A C 1
ATOM 908 O O . ASN A 1 120 ? -29.548 -5.886 27.430 1.00 92.56 120 ASN A O 1
ATOM 912 N N . GLY A 1 121 ? -28.846 -6.526 25.401 1.00 92.88 121 GLY A N 1
ATOM 913 C CA . GLY A 1 121 ? -30.118 -6.266 24.713 1.00 92.88 121 GLY A CA 1
ATOM 914 C C . GLY A 1 121 ? -30.388 -4.798 24.354 1.00 92.88 121 GLY A C 1
ATOM 915 O O . GLY A 1 121 ? -31.477 -4.489 23.873 1.00 92.88 121 GLY A O 1
ATOM 916 N N . LEU A 1 122 ? -29.415 -3.899 24.536 1.00 96.00 122 LEU A N 1
ATOM 917 C CA . LEU A 1 122 ? -29.476 -2.500 24.101 1.00 96.00 122 LEU A CA 1
ATOM 918 C C . LEU A 1 122 ? -28.382 -2.198 23.059 1.00 96.00 122 LEU A C 1
ATOM 920 O O . LEU A 1 122 ? -27.312 -2.804 23.127 1.00 96.00 122 LEU A O 1
ATOM 924 N N . PRO A 1 123 ? -28.599 -1.244 22.131 1.00 95.81 123 PRO A N 1
ATOM 925 C CA . PRO A 1 123 ? -27.547 -0.743 21.248 1.00 95.81 123 PRO A CA 1
ATOM 926 C C . PRO A 1 123 ? -26.343 -0.228 22.043 1.00 95.81 123 PRO A C 1
ATOM 928 O O . PRO A 1 123 ? -26.487 0.672 22.876 1.00 95.81 123 PRO A O 1
ATOM 931 N N . LEU A 1 124 ? -25.162 -0.779 21.769 1.00 96.94 124 LEU A N 1
ATOM 932 C CA . LEU A 1 124 ? -23.901 -0.367 22.368 1.00 96.94 124 LEU A CA 1
ATOM 933 C C . LEU A 1 124 ? -23.606 1.085 21.982 1.00 96.94 124 LEU A C 1
ATOM 935 O O . LEU A 1 124 ? -23.538 1.442 20.802 1.00 96.94 124 LEU A O 1
ATOM 939 N N . ARG A 1 125 ? -23.442 1.927 23.003 1.00 95.81 125 ARG A N 1
ATOM 940 C CA . ARG A 1 125 ? -23.088 3.335 22.859 1.00 95.81 125 ARG A CA 1
ATOM 941 C C . ARG A 1 125 ? -22.176 3.757 24.002 1.00 95.81 125 ARG A C 1
ATOM 943 O O . ARG A 1 125 ? -22.615 3.743 25.151 1.00 95.81 125 ARG A O 1
ATOM 950 N N . LEU A 1 126 ? -20.946 4.157 23.689 1.00 95.38 126 LEU A N 1
ATOM 951 C CA . LEU A 1 126 ? -20.001 4.713 24.658 1.00 95.38 126 LEU A CA 1
ATOM 952 C C . LEU A 1 126 ? -19.762 6.191 24.325 1.00 95.38 126 LEU A C 1
ATOM 954 O O . LEU A 1 126 ? -19.459 6.556 23.194 1.00 95.38 126 LEU A O 1
ATOM 958 N N . GLY A 1 127 ? -19.967 7.067 25.309 1.00 91.31 127 GLY A N 1
ATOM 959 C CA . GLY A 1 127 ? -19.949 8.515 25.095 1.00 91.31 127 GLY A CA 1
ATOM 960 C C . GLY A 1 127 ? -21.062 9.030 24.163 1.00 91.31 127 GLY A C 1
ATOM 961 O O . GLY A 1 127 ? -22.136 8.439 24.023 1.00 91.31 127 GLY A O 1
ATOM 962 N N . ASN A 1 128 ? -20.824 10.202 23.569 1.00 91.88 128 ASN A N 1
ATOM 963 C CA . ASN A 1 128 ? -21.759 10.913 22.686 1.00 91.88 128 ASN A CA 1
ATOM 964 C C . ASN A 1 128 ? -21.048 11.670 21.543 1.00 91.88 128 ASN A C 1
ATOM 966 O O . ASN A 1 128 ? -21.525 12.712 21.090 1.00 91.88 128 ASN A O 1
ATOM 970 N N . ARG A 1 129 ? -19.876 11.174 21.135 1.00 91.06 129 ARG A N 1
ATOM 971 C CA . ARG A 1 129 ? -18.984 11.743 20.112 1.00 91.06 129 ARG A CA 1
ATOM 972 C C . ARG A 1 129 ? -18.413 10.608 19.261 1.00 91.06 129 ARG A C 1
ATOM 974 O O . ARG A 1 129 ? -18.609 9.440 19.599 1.00 91.06 129 ARG A O 1
ATOM 981 N N . LEU A 1 130 ? -17.644 10.973 18.233 1.00 92.31 130 LEU A N 1
ATOM 982 C CA . LEU A 1 130 ? -16.833 10.055 17.437 1.00 92.31 130 LEU A CA 1
ATOM 983 C C . LEU A 1 130 ? -16.157 8.990 18.308 1.00 92.31 130 LEU A C 1
ATOM 985 O O . LEU A 1 130 ? -15.480 9.305 19.288 1.00 92.31 130 LEU A O 1
ATOM 989 N N . THR A 1 131 ? -16.427 7.744 17.946 1.00 94.81 131 THR A N 1
ATOM 990 C CA . THR A 1 131 ? -16.036 6.521 18.643 1.00 94.81 131 THR A CA 1
ATOM 991 C C . THR A 1 131 ? -15.652 5.499 17.584 1.00 94.81 131 THR A C 1
ATOM 993 O O . THR A 1 131 ? -16.289 5.464 16.534 1.00 94.81 131 THR A O 1
ATOM 996 N N . THR A 1 132 ? -14.645 4.672 17.851 1.00 95.88 132 THR A N 1
ATOM 997 C CA . THR A 1 132 ? -14.176 3.612 16.938 1.00 95.88 132 THR A CA 1
ATOM 998 C C . THR A 1 132 ? -14.076 2.302 17.694 1.00 95.88 132 THR A C 1
ATOM 1000 O O . THR A 1 132 ? -13.771 2.308 18.886 1.00 95.88 132 THR A O 1
ATOM 1003 N N . ALA A 1 133 ? -14.309 1.191 16.999 1.00 96.69 133 ALA A N 1
ATOM 1004 C CA . ALA A 1 133 ? -14.113 -0.146 17.529 1.00 96.69 133 ALA A CA 1
ATOM 1005 C C . ALA A 1 133 ? -13.147 -0.949 16.650 1.00 96.69 133 ALA A C 1
ATOM 1007 O O . ALA A 1 133 ? -13.308 -0.983 15.431 1.00 96.69 133 ALA A O 1
ATOM 1008 N N . CYS A 1 134 ? -12.190 -1.618 17.285 1.00 97.56 134 CYS A N 1
ATOM 1009 C CA . CYS A 1 134 ? -11.355 -2.660 16.696 1.00 97.56 134 CYS A CA 1
ATOM 1010 C C . CYS A 1 134 ? -11.892 -4.022 17.167 1.00 97.56 134 CYS A C 1
ATOM 1012 O O . CYS A 1 134 ? -12.315 -4.147 18.319 1.00 97.56 134 CYS A O 1
ATOM 1014 N N . TYR A 1 135 ? -11.898 -5.029 16.290 1.00 97.50 135 TYR A N 1
ATOM 1015 C CA . TYR A 1 135 ? -12.450 -6.359 16.574 1.00 97.50 135 TYR A CA 1
ATOM 1016 C C . TYR A 1 135 ? -11.350 -7.417 16.476 1.00 97.50 135 TYR A C 1
ATOM 1018 O O . TYR A 1 135 ? -11.059 -7.937 15.398 1.00 97.50 135 TYR A O 1
ATOM 1026 N N . VAL A 1 136 ? -10.695 -7.691 17.600 1.00 96.31 136 VAL A N 1
ATOM 1027 C CA . VAL A 1 136 ? -9.387 -8.360 17.655 1.00 96.31 136 VAL A CA 1
ATOM 1028 C C . VAL A 1 136 ? -9.313 -9.282 18.869 1.00 96.31 136 VAL A C 1
ATOM 1030 O O . VAL A 1 136 ? -9.867 -8.961 19.916 1.00 96.31 136 VAL A O 1
ATOM 1033 N N . ASP A 1 137 ? -8.664 -10.437 18.735 1.00 96.19 137 ASP A N 1
ATOM 1034 C CA . ASP A 1 137 ? -8.362 -11.320 19.869 1.00 96.19 137 ASP A CA 1
ATOM 1035 C C . ASP A 1 137 ? -7.265 -10.670 20.722 1.00 96.19 137 ASP A C 1
ATOM 1037 O O . ASP A 1 137 ? -6.079 -10.804 20.432 1.00 96.19 137 ASP A O 1
ATOM 1041 N N . LEU A 1 138 ? -7.670 -9.881 21.721 1.00 96.00 138 LEU A N 1
ATOM 1042 C CA . LEU A 1 138 ? -6.746 -9.162 22.600 1.00 96.00 138 LEU A CA 1
ATOM 1043 C C . LEU A 1 138 ? -6.263 -10.044 23.757 1.00 96.00 138 LEU A C 1
ATOM 1045 O O . LEU A 1 138 ? -5.182 -9.809 24.292 1.00 96.00 138 LEU A O 1
ATOM 1049 N N . ASN A 1 139 ? -7.072 -11.025 24.164 1.00 94.75 139 ASN A N 1
ATOM 1050 C CA . ASN A 1 139 ? -6.815 -11.843 25.346 1.00 94.75 139 ASN A CA 1
ATOM 1051 C C . ASN A 1 139 ? -6.082 -13.176 25.029 1.00 94.75 139 ASN A C 1
ATOM 1053 O O . ASN A 1 139 ? -5.521 -13.820 25.922 1.00 94.75 139 ASN A O 1
ATOM 1057 N N . GLY A 1 140 ? -6.044 -13.579 23.756 1.00 93.88 140 GLY A N 1
ATOM 1058 C CA . GLY A 1 140 ? -5.406 -14.798 23.261 1.00 93.88 140 GLY A CA 1
ATOM 1059 C C . GLY A 1 140 ? -6.223 -16.081 23.465 1.00 93.88 140 GLY A C 1
ATOM 1060 O O . GLY A 1 140 ? -5.624 -17.157 23.552 1.00 93.88 140 GLY A O 1
ATOM 1061 N N . ASP A 1 141 ? -7.553 -16.000 23.585 1.00 95.31 141 ASP A N 1
ATOM 1062 C CA . ASP A 1 141 ? -8.464 -17.157 23.689 1.00 95.31 141 ASP A CA 1
ATOM 1063 C C . ASP A 1 141 ? -9.062 -17.608 22.342 1.00 95.31 141 ASP A C 1
ATOM 1065 O O . ASP A 1 141 ? -9.780 -18.612 22.287 1.00 95.31 141 ASP A O 1
ATOM 1069 N N . GLN A 1 142 ? -8.687 -16.943 21.243 1.00 93.69 142 GLN A N 1
ATOM 1070 C CA . GLN A 1 142 ? -9.174 -17.159 19.877 1.00 93.69 142 GLN A CA 1
ATOM 1071 C C . GLN A 1 142 ? -10.616 -16.697 19.627 1.00 93.69 142 GLN A C 1
ATOM 1073 O O . GLN A 1 142 ? -11.190 -17.051 18.587 1.00 93.69 142 GLN A O 1
ATOM 1078 N N . LEU A 1 143 ? -11.185 -15.858 20.493 1.00 96.25 143 LEU A N 1
ATOM 1079 C CA . LEU A 1 143 ? -12.385 -15.062 20.242 1.00 96.25 143 LEU A CA 1
ATOM 1080 C C . LEU A 1 143 ? -11.984 -13.596 20.029 1.00 96.25 143 LEU A C 1
ATOM 1082 O O . LEU A 1 143 ? -11.257 -13.011 20.820 1.00 96.25 143 LEU A O 1
ATOM 1086 N N . ASN A 1 144 ? -12.470 -12.968 18.957 1.00 96.88 144 ASN A N 1
ATOM 1087 C CA . ASN A 1 144 ? -12.232 -11.539 18.761 1.00 96.88 144 ASN A CA 1
ATOM 1088 C C . ASN A 1 144 ? -13.091 -10.740 19.764 1.00 96.88 144 ASN A C 1
ATOM 1090 O O . ASN A 1 144 ? -14.321 -10.871 19.778 1.00 96.88 144 ASN A O 1
ATOM 1094 N N . ASP A 1 145 ? -12.433 -9.917 20.577 1.00 97.56 145 ASP A N 1
ATOM 1095 C CA . ASP A 1 145 ? -13.015 -8.962 21.519 1.00 97.56 145 ASP A CA 1
ATOM 1096 C C . ASP A 1 145 ? -13.394 -7.650 20.808 1.00 97.56 145 ASP A C 1
ATOM 1098 O O . ASP A 1 145 ? -12.978 -7.399 19.675 1.00 97.56 145 ASP A O 1
ATOM 1102 N N . LEU A 1 146 ? -14.148 -6.771 21.480 1.00 97.94 146 LEU A N 1
ATOM 1103 C CA . LEU A 1 146 ? -14.332 -5.386 21.029 1.00 97.94 146 LEU A CA 1
ATOM 1104 C C . LEU A 1 146 ? -13.509 -4.416 21.870 1.00 97.94 146 LEU A C 1
ATOM 1106 O O . LEU A 1 146 ? -13.787 -4.197 23.050 1.00 97.94 146 LEU A O 1
ATOM 1110 N N . LEU A 1 147 ? -12.543 -3.772 21.223 1.00 97.81 147 LEU A N 1
ATOM 1111 C CA . LEU A 1 147 ? -11.760 -2.685 21.787 1.00 97.81 147 LEU A CA 1
ATOM 1112 C C . LEU A 1 147 ? -12.298 -1.345 21.279 1.00 97.81 147 LEU A C 1
ATOM 1114 O O . LEU A 1 147 ? -12.237 -1.069 20.084 1.00 97.81 147 LEU A O 1
ATOM 1118 N N . VAL A 1 148 ? -12.827 -0.509 22.172 1.00 98.06 148 VAL A N 1
ATOM 1119 C CA . VAL A 1 148 ? -13.577 0.701 21.810 1.00 98.06 148 VAL A CA 1
ATOM 1120 C C . VAL A 1 148 ? -12.901 1.958 22.347 1.00 98.06 148 VAL A C 1
ATOM 1122 O O . VAL A 1 148 ? -12.820 2.148 23.560 1.00 98.06 148 VAL A O 1
ATOM 1125 N N . ALA A 1 149 ? -12.483 2.854 21.451 1.00 96.94 149 ALA A N 1
ATOM 1126 C CA . ALA A 1 149 ? -11.995 4.186 21.804 1.00 96.94 149 ALA A CA 1
ATOM 1127 C C . ALA A 1 149 ? -13.135 5.208 21.747 1.00 96.94 149 ALA A C 1
ATOM 1129 O O . ALA A 1 149 ? -13.766 5.376 20.701 1.00 96.94 149 ALA A O 1
ATOM 1130 N N . HIS A 1 150 ? -13.387 5.900 22.857 1.00 95.69 150 HIS A N 1
ATOM 1131 C CA . HIS A 1 150 ? -14.527 6.803 23.045 1.00 95.69 150 HIS A CA 1
ATOM 1132 C C . HIS A 1 150 ? -14.154 8.018 23.916 1.00 95.69 150 HIS A C 1
ATOM 1134 O O . HIS A 1 150 ? -13.014 8.171 24.347 1.00 95.69 150 HIS A O 1
ATOM 1140 N N . SER A 1 151 ? -15.120 8.912 24.174 1.00 93.88 151 SER A N 1
ATOM 1141 C CA . SER A 1 151 ? -14.970 10.051 25.110 1.00 93.88 151 SER A CA 1
ATOM 1142 C C . SER A 1 151 ? -13.718 10.932 24.879 1.00 93.88 151 SER A C 1
ATOM 1144 O O . SER A 1 151 ? -13.163 11.489 25.820 1.00 93.88 151 SER A O 1
ATOM 1146 N N . ASP A 1 152 ? -13.287 11.078 23.624 1.00 92.44 152 ASP A N 1
ATOM 1147 C CA . ASP A 1 152 ? -11.993 11.640 23.196 1.00 92.44 152 ASP A CA 1
ATOM 1148 C C . ASP A 1 152 ? -10.754 10.789 23.521 1.00 92.44 152 ASP A C 1
ATOM 1150 O O . ASP A 1 152 ? -10.069 10.394 22.577 1.00 92.44 152 ASP A O 1
ATOM 1154 N N . ASN A 1 153 ? -10.467 10.503 24.798 1.00 94.75 153 ASN A N 1
ATOM 1155 C CA . ASN A 1 153 ? -9.209 9.868 25.225 1.00 94.75 153 ASN A CA 1
ATOM 1156 C C . ASN A 1 153 ? -9.353 8.542 26.005 1.00 94.75 153 ASN A C 1
ATOM 1158 O O . ASN A 1 153 ? -8.375 8.051 26.577 1.00 94.75 153 ASN A O 1
ATOM 1162 N N . GLU A 1 154 ? -10.554 7.965 26.040 1.00 95.75 154 GLU A N 1
ATOM 1163 C CA . GLU A 1 154 ? -10.861 6.749 26.797 1.00 95.75 154 GLU A CA 1
ATOM 1164 C C . GLU A 1 154 ? -10.821 5.505 25.910 1.00 95.75 154 GLU A C 1
ATOM 1166 O O . GLU A 1 154 ? -11.171 5.560 24.729 1.00 95.75 154 GLU A O 1
ATOM 1171 N N . LEU A 1 155 ? -10.424 4.374 26.495 1.00 96.25 155 LEU A N 1
ATOM 1172 C CA . LEU A 1 155 ? -10.348 3.086 25.819 1.00 96.25 155 LEU A CA 1
ATOM 1173 C C . LEU A 1 155 ? -10.962 1.997 26.708 1.00 96.25 155 LEU A C 1
ATOM 1175 O O . LEU A 1 155 ? -10.511 1.785 27.835 1.00 96.25 155 LEU A O 1
ATOM 1179 N N . SER A 1 156 ? -11.985 1.317 26.191 1.00 97.25 156 SER A N 1
ATOM 1180 C CA . SER A 1 156 ? -12.702 0.237 26.873 1.00 97.25 156 SER A CA 1
ATOM 1181 C C . SER A 1 156 ? -12.572 -1.078 26.116 1.00 97.25 156 SER A C 1
ATOM 1183 O O . SER A 1 156 ? -12.857 -1.137 24.922 1.00 97.25 156 SER A O 1
ATOM 1185 N N . LEU A 1 157 ? -12.229 -2.147 26.827 1.00 97.69 157 LEU A N 1
ATOM 1186 C CA . LEU A 1 157 ? -12.293 -3.523 26.348 1.00 97.69 157 LEU A CA 1
ATOM 1187 C C . LEU A 1 157 ? -13.641 -4.139 26.727 1.00 97.69 157 LEU A C 1
ATOM 1189 O O . LEU A 1 157 ? -14.063 -4.054 27.880 1.00 97.69 157 LEU A O 1
ATOM 1193 N N . LEU A 1 158 ? -14.299 -4.788 25.771 1.00 98.31 158 LEU A N 1
ATOM 1194 C CA . LEU A 1 158 ? -15.463 -5.634 25.989 1.00 98.31 158 LEU A CA 1
ATOM 1195 C C . LEU A 1 158 ? -15.114 -7.053 25.522 1.00 98.31 158 LEU A C 1
ATOM 1197 O O . LEU A 1 158 ? -15.082 -7.319 24.320 1.00 98.31 158 LEU A O 1
ATOM 1201 N N . LEU A 1 159 ? -14.848 -7.951 26.476 1.00 97.88 159 LEU A N 1
ATOM 1202 C CA . LEU A 1 159 ? -14.477 -9.339 26.180 1.00 97.88 159 LEU A CA 1
ATOM 1203 C C . LEU A 1 159 ? -15.621 -10.108 25.505 1.00 97.88 159 LEU A C 1
ATOM 1205 O O . LEU A 1 159 ? -16.780 -9.959 25.904 1.00 97.88 159 LEU A O 1
ATOM 1209 N N . ASN A 1 160 ? -15.319 -10.961 24.531 1.00 97.62 160 ASN A N 1
ATOM 1210 C CA . ASN A 1 160 ? -16.303 -11.816 23.874 1.00 97.62 160 ASN A CA 1
ATOM 1211 C C . ASN A 1 160 ? -16.571 -13.088 24.699 1.00 97.62 160 ASN A C 1
ATOM 1213 O O . ASN A 1 160 ? -15.805 -14.042 24.693 1.00 97.62 160 ASN A O 1
ATOM 1217 N N . LEU A 1 161 ? -17.711 -13.119 25.388 1.00 96.88 161 LEU A N 1
ATOM 1218 C CA . LEU A 1 161 ? -18.195 -14.255 26.182 1.00 96.88 161 LEU A CA 1
ATOM 1219 C C . LEU A 1 161 ? -19.117 -15.199 25.382 1.00 96.88 161 LEU A C 1
ATOM 1221 O O . LEU A 1 161 ? -19.780 -16.057 25.969 1.00 96.88 161 LEU A O 1
ATOM 1225 N N . GLY A 1 162 ? -19.239 -14.983 24.069 1.00 96.06 162 GLY A N 1
ATOM 1226 C CA . GLY A 1 162 ? -20.081 -15.758 23.161 1.00 96.06 162 GLY A CA 1
ATOM 1227 C C . GLY A 1 162 ? -19.298 -16.862 22.460 1.00 96.06 162 GLY A C 1
ATOM 1228 O O . GLY A 1 162 ? -18.752 -17.767 23.086 1.00 96.06 162 GLY A O 1
ATOM 1229 N N . THR A 1 163 ? -19.271 -16.800 21.132 1.00 96.31 163 THR A N 1
ATOM 1230 C CA . THR A 1 163 ? -18.460 -17.674 20.279 1.00 96.31 163 THR A CA 1
ATOM 1231 C C . THR A 1 163 ? -17.783 -16.858 19.176 1.00 96.31 163 THR A C 1
ATOM 1233 O O . THR A 1 163 ? -18.083 -15.679 18.979 1.00 96.31 163 THR A O 1
ATOM 1236 N N . ALA A 1 164 ? -16.883 -17.488 18.418 1.00 94.12 164 ALA A N 1
ATOM 1237 C CA . ALA A 1 164 ? -16.247 -16.850 17.267 1.00 94.12 164 ALA A CA 1
ATOM 1238 C C . ALA A 1 164 ? -17.229 -16.585 16.106 1.00 94.12 164 ALA A C 1
ATOM 1240 O O . ALA A 1 164 ? -16.990 -15.689 15.299 1.00 94.12 164 ALA A O 1
ATOM 1241 N N . THR A 1 165 ? -18.323 -17.354 16.030 1.00 94.62 165 THR A N 1
ATOM 1242 C CA . THR A 1 165 ? -19.369 -17.220 15.003 1.00 94.62 165 THR A CA 1
ATOM 1243 C C . THR A 1 165 ? -20.530 -16.324 15.447 1.00 94.62 165 THR A C 1
ATOM 1245 O O . THR A 1 165 ? -21.157 -15.659 14.629 1.00 94.62 165 THR A O 1
ATOM 1248 N N . GLU A 1 166 ? -20.805 -16.280 16.751 1.00 94.38 166 GLU A N 1
ATOM 1249 C CA . GLU A 1 166 ? -21.863 -15.483 17.383 1.00 94.38 166 GLU A CA 1
ATOM 1250 C C . GLU A 1 166 ? -21.285 -14.747 18.613 1.00 94.38 166 GLU A C 1
ATOM 1252 O O . GLU A 1 166 ? -21.304 -15.294 19.724 1.00 94.38 166 GLU A O 1
ATOM 1257 N N . PRO A 1 167 ? -20.721 -13.535 18.439 1.00 95.62 167 PRO A N 1
ATOM 1258 C CA . PRO A 1 167 ? -20.115 -12.774 19.532 1.00 95.62 167 PRO A CA 1
ATOM 1259 C C . PRO A 1 167 ? -21.136 -12.260 20.556 1.00 95.62 167 PRO A C 1
ATOM 1261 O O . PRO A 1 167 ? -22.230 -11.823 20.196 1.00 95.62 167 PRO A O 1
ATOM 1264 N N . SER A 1 168 ? -20.767 -12.258 21.839 1.00 95.81 168 SER A N 1
ATOM 1265 C CA . SER A 1 168 ? -21.611 -11.743 22.929 1.00 95.81 168 SER A CA 1
ATOM 1266 C C . SER A 1 168 ? -20.760 -11.081 24.006 1.00 95.81 168 SER A C 1
ATOM 1268 O O . SER A 1 168 ? -20.049 -11.754 24.747 1.00 95.81 168 SER A O 1
ATOM 1270 N N . PHE A 1 169 ? -20.839 -9.758 24.118 1.00 97.75 169 PHE A N 1
ATOM 1271 C CA . PHE A 1 169 ? -19.822 -8.976 24.820 1.00 97.75 169 PHE A CA 1
ATOM 1272 C C . PHE A 1 169 ? -20.091 -8.751 26.314 1.00 97.75 169 PHE A C 1
ATOM 1274 O O . PHE A 1 169 ? -21.224 -8.520 26.747 1.00 97.75 169 PHE A O 1
ATOM 1281 N N . ALA A 1 170 ? -19.014 -8.769 27.097 1.00 97.56 170 ALA A N 1
ATOM 1282 C CA . ALA A 1 170 ? -18.977 -8.356 28.492 1.00 97.56 170 ALA A CA 1
ATOM 1283 C C . ALA A 1 170 ? -19.226 -6.837 28.650 1.00 97.56 170 ALA A C 1
ATOM 1285 O O . ALA A 1 170 ? -19.041 -6.070 27.701 1.00 97.56 170 ALA A O 1
ATOM 1286 N N . PRO A 1 171 ? -19.601 -6.360 29.853 1.00 97.31 171 PRO A N 1
ATOM 1287 C CA . PRO A 1 171 ? -19.551 -4.935 30.173 1.00 97.31 171 PRO A CA 1
ATOM 1288 C C . PRO A 1 171 ? -18.136 -4.356 29.970 1.00 97.31 171 PRO A C 1
ATOM 1290 O O . PRO A 1 171 ? -17.163 -5.056 30.255 1.00 97.31 171 PRO A O 1
ATOM 1293 N N . PRO A 1 172 ? -18.007 -3.091 29.526 1.00 97.31 172 PRO A N 1
ATOM 1294 C CA . PRO A 1 172 ? -16.713 -2.466 29.263 1.00 97.31 172 PRO A CA 1
ATOM 1295 C C . PRO A 1 172 ? -15.847 -2.334 30.520 1.00 97.31 172 PRO A C 1
ATOM 1297 O O . PRO A 1 172 ? -16.334 -1.936 31.581 1.00 97.31 172 PRO A O 1
ATOM 1300 N N . VAL A 1 173 ? -14.550 -2.607 30.366 1.00 96.94 173 VAL A N 1
ATOM 1301 C CA . VAL A 1 173 ? -13.505 -2.385 31.377 1.00 96.94 173 VAL A CA 1
ATOM 1302 C C . VAL A 1 173 ? -12.358 -1.544 30.796 1.00 96.94 173 VAL A C 1
ATOM 1304 O O . VAL A 1 173 ? -12.041 -1.699 29.615 1.00 96.94 173 VAL A O 1
ATOM 1307 N N . PRO A 1 174 ? -11.719 -0.657 31.580 1.00 96.56 174 PRO A N 1
ATOM 1308 C CA . PRO A 1 174 ? -10.540 0.076 31.124 1.00 96.56 174 PRO A CA 1
ATOM 1309 C C . PRO A 1 174 ? -9.338 -0.866 30.979 1.00 96.56 174 PRO A C 1
ATOM 1311 O O . PRO A 1 174 ? -9.198 -1.832 31.733 1.00 96.56 174 PRO A O 1
ATOM 1314 N N . LEU A 1 175 ? -8.449 -0.569 30.032 1.00 95.38 175 LEU A N 1
ATOM 1315 C CA . LEU A 1 175 ? -7.212 -1.330 29.836 1.00 95.38 175 LEU A CA 1
ATOM 1316 C C . LEU A 1 175 ? -6.102 -0.793 30.753 1.00 95.38 175 LEU A C 1
ATOM 1318 O O . LEU A 1 175 ? -6.062 0.414 31.002 1.00 95.38 175 LEU A O 1
ATOM 1322 N N . PRO A 1 176 ? -5.184 -1.638 31.254 1.00 96.00 176 PRO A N 1
ATOM 1323 C CA . PRO A 1 176 ? -4.105 -1.189 32.121 1.00 96.00 176 PRO A CA 1
ATOM 1324 C C . PRO A 1 176 ? -2.881 -0.705 31.326 1.00 96.00 176 PRO A C 1
ATOM 1326 O O . PRO A 1 176 ? -2.443 -1.332 30.357 1.00 96.00 176 PRO A O 1
ATOM 1329 N N . ALA A 1 177 ? -2.272 0.378 31.799 1.00 96.69 177 ALA A N 1
ATOM 1330 C CA . ALA A 1 177 ? -0.913 0.759 31.438 1.00 96.69 177 ALA A CA 1
ATOM 1331 C C . ALA A 1 177 ? 0.122 -0.078 32.224 1.00 96.69 177 ALA A C 1
ATOM 1333 O O . ALA A 1 177 ? -0.196 -0.728 33.228 1.00 96.69 177 ALA A O 1
ATOM 1334 N N . THR A 1 178 ? 1.386 -0.066 31.794 1.00 95.50 178 THR A N 1
ATOM 1335 C CA . THR A 1 178 ? 2.475 -0.812 32.454 1.00 95.50 178 THR A CA 1
ATOM 1336 C C . THR A 1 178 ? 2.735 -0.383 33.900 1.00 95.50 178 THR A C 1
ATOM 1338 O O . THR A 1 178 ? 3.118 -1.227 34.714 1.00 95.50 178 THR A O 1
ATOM 1341 N N . ASP A 1 179 ? 2.462 0.876 34.257 1.00 93.81 179 ASP A N 1
ATOM 1342 C CA . ASP A 1 179 ? 2.555 1.389 35.633 1.00 93.81 179 ASP A CA 1
ATOM 1343 C C . ASP A 1 179 ? 1.405 0.922 36.555 1.00 93.81 179 ASP A C 1
ATOM 1345 O O . ASP A 1 179 ? 1.481 1.079 37.776 1.00 93.81 179 ASP A O 1
ATOM 1349 N N . GLY A 1 180 ? 0.367 0.295 35.990 1.00 92.44 180 GLY A N 1
ATOM 1350 C CA . GLY A 1 180 ? -0.822 -0.179 36.698 1.00 92.44 180 GLY A CA 1
ATOM 1351 C C . GLY A 1 180 ? -1.970 0.832 36.790 1.00 92.44 180 GLY A C 1
ATOM 1352 O O . GLY A 1 180 ? -2.949 0.545 37.481 1.00 92.44 180 GLY A O 1
ATOM 1353 N N . THR A 1 181 ? -1.879 1.984 36.120 1.00 95.56 181 THR A N 1
ATOM 1354 C CA . THR A 1 181 ? -3.002 2.918 35.939 1.00 95.56 181 THR A CA 1
ATOM 1355 C C . THR A 1 181 ? -3.901 2.510 34.763 1.00 95.56 181 THR A C 1
ATOM 1357 O O . THR A 1 181 ? -3.618 1.551 34.044 1.00 95.56 181 THR A O 1
ATOM 1360 N N . GLU A 1 182 ? -5.020 3.213 34.574 1.00 96.12 182 GLU A N 1
ATOM 1361 C CA . GLU A 1 182 ? -5.854 3.073 33.375 1.00 96.12 182 GLU A CA 1
ATOM 1362 C C . GLU A 1 182 ? -5.171 3.747 32.178 1.00 96.12 182 GLU A C 1
ATOM 1364 O O . GLU A 1 182 ? -4.819 4.927 32.245 1.00 96.12 182 GLU A O 1
ATOM 1369 N N . LEU A 1 183 ? -5.039 3.028 31.065 1.00 96.38 183 LEU A N 1
ATOM 1370 C CA . LEU A 1 183 ? -4.489 3.562 29.827 1.00 96.38 183 LEU A CA 1
ATOM 1371 C C . LEU A 1 183 ? -5.356 4.715 29.301 1.00 96.38 183 LEU A C 1
ATOM 1373 O O . LEU A 1 183 ? -6.576 4.592 29.179 1.00 96.38 183 LEU A O 1
ATOM 1377 N N . ARG A 1 184 ? -4.711 5.826 28.934 1.00 95.62 184 ARG A N 1
ATOM 1378 C CA . ARG A 1 184 ? -5.357 6.975 28.291 1.00 95.62 184 ARG A CA 1
ATOM 1379 C C . ARG A 1 184 ? -4.693 7.284 26.952 1.00 95.62 184 ARG A C 1
ATOM 1381 O O . ARG A 1 184 ? -3.466 7.301 26.824 1.00 95.62 184 ARG A O 1
ATOM 1388 N N . LEU A 1 185 ? -5.534 7.510 25.948 1.00 95.19 185 LEU A N 1
ATOM 1389 C CA . LEU A 1 185 ? -5.128 7.906 24.601 1.00 95.19 185 LEU A CA 1
ATOM 1390 C C . LEU A 1 185 ? -4.688 9.388 24.590 1.00 95.19 185 LEU A C 1
ATOM 1392 O O . LEU A 1 185 ? -4.876 10.096 25.584 1.00 95.19 185 LEU A O 1
ATOM 1396 N N . PRO A 1 186 ? -4.106 9.900 23.491 1.00 90.88 186 PRO A N 1
ATOM 1397 C CA . PRO A 1 186 ? -3.705 11.303 23.414 1.00 90.88 186 PRO A CA 1
ATOM 1398 C C . PRO A 1 186 ? -4.914 12.250 23.478 1.00 90.88 186 PRO A C 1
ATOM 1400 O O . PRO A 1 186 ? -5.988 11.926 22.972 1.00 90.88 186 PRO A O 1
ATOM 1403 N N . GLU A 1 187 ? -4.738 13.451 24.035 1.00 89.50 187 GLU A N 1
ATOM 1404 C CA . GLU A 1 187 ? -5.758 14.506 23.937 1.00 89.50 187 GLU A CA 1
ATOM 1405 C C . GLU A 1 187 ? -6.070 14.820 22.465 1.00 89.50 187 GLU A C 1
ATOM 1407 O O . GLU A 1 187 ? -5.167 14.950 21.632 1.00 89.50 187 GLU A O 1
ATOM 1412 N N . GLY A 1 188 ? -7.355 14.932 22.126 1.00 89.00 188 GLY A N 1
ATOM 1413 C CA . GLY A 1 188 ? -7.797 15.114 20.748 1.00 89.00 188 GLY A CA 1
ATOM 1414 C C . GLY A 1 188 ? -7.648 13.867 19.872 1.00 89.00 188 GLY A C 1
ATOM 1415 O O . GLY A 1 188 ? -7.704 13.999 18.643 1.00 89.00 188 GLY A O 1
ATOM 1416 N N . CYS A 1 189 ? -7.451 12.674 20.453 1.00 91.44 189 CYS A N 1
ATOM 1417 C CA . CYS A 1 189 ? -7.520 11.411 19.715 1.00 91.44 189 CYS A CA 1
ATOM 1418 C C . CYS A 1 189 ? -8.887 11.271 19.036 1.00 91.44 189 CYS A C 1
ATOM 1420 O O . CYS A 1 189 ? -8.954 11.059 17.824 1.00 91.44 189 CYS A O 1
ATOM 1422 N N . GLY A 1 190 ? -9.984 11.489 19.768 1.00 87.75 190 GLY A N 1
ATOM 1423 C CA . GLY A 1 190 ? -11.338 11.478 19.215 1.00 87.75 190 GLY A CA 1
ATOM 1424 C C . GLY A 1 190 ? -11.741 10.122 18.638 1.00 87.75 190 GLY A C 1
ATOM 1425 O O . GLY A 1 190 ? -12.401 10.087 17.604 1.00 87.75 190 GLY A O 1
ATOM 1426 N N . GLY A 1 191 ? -11.276 9.026 19.247 1.00 89.56 191 GLY A N 1
ATOM 1427 C CA . GLY A 1 191 ? -11.500 7.663 18.758 1.00 89.56 191 GLY A CA 1
ATOM 1428 C C . GLY A 1 191 ? -10.597 7.232 17.594 1.00 89.56 191 GLY A C 1
ATOM 1429 O O . GLY A 1 191 ? -10.858 6.205 16.979 1.00 89.56 191 GLY A O 1
ATOM 1430 N N . ARG A 1 192 ? -9.548 7.981 17.236 1.00 94.75 192 ARG A N 1
ATOM 1431 C CA . ARG A 1 192 ? -8.685 7.665 16.080 1.00 94.75 192 ARG A CA 1
ATOM 1432 C C . ARG A 1 192 ? -7.615 6.629 16.413 1.00 94.75 192 ARG A C 1
ATOM 1434 O O . ARG A 1 192 ? -6.437 6.970 16.496 1.00 94.75 192 ARG A O 1
ATOM 1441 N N . ILE A 1 193 ? -8.029 5.379 16.591 1.00 96.81 193 ILE A N 1
ATOM 1442 C CA . ILE A 1 193 ? -7.130 4.258 16.888 1.00 96.81 193 ILE A CA 1
ATOM 1443 C C . ILE A 1 193 ? -7.154 3.166 15.820 1.00 96.81 193 ILE A C 1
ATOM 1445 O O . ILE A 1 193 ? -8.114 3.051 15.056 1.00 96.81 193 ILE A O 1
ATOM 1449 N N . ASP A 1 194 ? -6.138 2.313 15.848 1.00 97.69 194 ASP A N 1
ATOM 1450 C CA . ASP A 1 194 ? -6.268 0.922 15.429 1.00 97.69 194 ASP A CA 1
ATOM 1451 C C . ASP A 1 194 ? -5.520 -0.030 16.371 1.00 97.69 194 ASP A C 1
ATOM 1453 O O . ASP A 1 194 ? -4.739 0.428 17.209 1.00 97.69 194 ASP A O 1
ATOM 1457 N N . ALA A 1 195 ? -5.763 -1.335 16.238 1.00 97.12 195 ALA A N 1
ATOM 1458 C CA . ALA A 1 195 ? -5.145 -2.372 17.063 1.00 97.12 195 ALA A CA 1
ATOM 1459 C C . ALA A 1 195 ? -4.769 -3.611 16.239 1.00 97.12 195 ALA A C 1
ATOM 1461 O O . ALA A 1 195 ? -5.543 -4.043 15.385 1.00 97.12 195 ALA A O 1
ATOM 1462 N N . GLY A 1 196 ? -3.599 -4.184 16.512 1.00 95.19 196 GLY A N 1
ATOM 1463 C CA . GLY A 1 196 ? -3.036 -5.331 15.794 1.00 95.19 196 GLY A CA 1
ATOM 1464 C C . GLY A 1 196 ? -1.595 -5.611 16.224 1.00 95.19 196 GLY A C 1
ATOM 1465 O O . GLY A 1 196 ? -1.000 -4.801 16.925 1.00 95.19 196 GLY A O 1
ATOM 1466 N N . ASP A 1 197 ? -1.030 -6.740 15.800 1.00 92.88 197 ASP A N 1
ATOM 1467 C CA . ASP A 1 197 ? 0.396 -7.058 15.979 1.00 92.88 197 ASP A CA 1
ATOM 1468 C C . ASP A 1 197 ? 1.243 -6.081 15.138 1.00 92.88 197 ASP A C 1
ATOM 1470 O O . ASP A 1 197 ? 1.348 -6.213 13.914 1.00 92.88 197 ASP A O 1
ATOM 1474 N N . TRP A 1 198 ? 1.748 -5.018 15.774 1.00 91.44 198 TRP A N 1
ATOM 1475 C CA . TRP A 1 198 ? 2.539 -3.976 15.112 1.00 91.44 198 TRP A CA 1
ATOM 1476 C C . TRP A 1 198 ? 4.028 -4.314 15.136 1.00 91.44 198 TRP A C 1
ATOM 1478 O O . TRP A 1 198 ? 4.681 -4.186 14.098 1.00 91.44 198 TRP A O 1
ATOM 1488 N N . ASP A 1 199 ? 4.580 -4.736 16.281 1.00 87.88 199 ASP A N 1
ATOM 1489 C CA . ASP A 1 199 ? 6.018 -4.999 16.387 1.00 87.88 199 ASP A CA 1
ATOM 1490 C C . ASP A 1 199 ? 6.475 -6.408 15.945 1.00 87.88 199 ASP A C 1
ATOM 1492 O O . ASP A 1 199 ? 7.652 -6.596 15.606 1.00 87.88 199 ASP A O 1
ATOM 1496 N N . GLY A 1 200 ? 5.530 -7.339 15.769 1.00 87.94 200 GLY A N 1
ATOM 1497 C CA . GLY A 1 200 ? 5.746 -8.665 15.196 1.00 87.94 200 GLY A CA 1
ATOM 1498 C C . GLY A 1 200 ? 6.094 -9.752 16.214 1.00 87.94 200 GLY A C 1
ATOM 1499 O O . GLY A 1 200 ? 6.646 -10.782 15.805 1.00 87.94 200 GLY A O 1
ATOM 1500 N N . ASP A 1 201 ? 5.850 -9.528 17.511 1.00 88.19 201 ASP A N 1
ATOM 1501 C CA . ASP A 1 201 ? 6.050 -10.528 18.568 1.00 88.19 201 ASP A CA 1
ATOM 1502 C C . ASP A 1 201 ? 4.834 -11.451 18.802 1.00 88.19 201 ASP A C 1
ATOM 1504 O O . ASP A 1 201 ? 5.007 -12.565 19.314 1.00 88.19 201 ASP A O 1
ATOM 1508 N N . GLY A 1 202 ? 3.653 -11.055 18.312 1.00 88.50 202 GLY A N 1
ATOM 1509 C CA . GLY A 1 202 ? 2.410 -11.829 18.339 1.00 88.50 202 GLY A CA 1
ATOM 1510 C C . GLY A 1 202 ? 1.386 -11.406 19.399 1.00 88.50 202 GLY A C 1
ATOM 1511 O O . GLY A 1 202 ? 0.283 -11.958 19.399 1.00 88.50 202 GLY A O 1
ATOM 1512 N N . ASP A 1 203 ? 1.705 -10.445 20.268 1.00 92.19 203 ASP A N 1
ATOM 1513 C CA . ASP A 1 203 ? 0.723 -9.755 21.109 1.00 92.19 203 ASP A CA 1
ATOM 1514 C C . ASP A 1 203 ? 0.088 -8.558 20.352 1.00 92.19 203 ASP A C 1
ATOM 1516 O O . ASP A 1 203 ? 0.608 -8.058 19.356 1.00 92.19 203 ASP A O 1
ATOM 1520 N N . ILE A 1 204 ? -1.084 -8.087 20.800 1.00 95.69 204 ILE A N 1
ATOM 1521 C CA . ILE A 1 204 ? -1.812 -6.990 20.133 1.00 95.69 204 ILE A CA 1
ATOM 1522 C C . ILE A 1 204 ? -1.391 -5.618 20.677 1.00 95.69 204 ILE A C 1
ATOM 1524 O O . ILE A 1 204 ? -1.700 -5.269 21.819 1.00 95.69 204 ILE A O 1
ATOM 1528 N N . ASP A 1 205 ? -0.767 -4.817 19.815 1.00 95.75 205 ASP A N 1
ATOM 1529 C CA . ASP A 1 205 ? -0.394 -3.418 20.033 1.00 95.75 205 ASP A CA 1
ATOM 1530 C C . ASP A 1 205 ? -1.517 -2.444 19.632 1.00 95.75 205 ASP A C 1
ATOM 1532 O O . ASP A 1 205 ? -2.489 -2.809 18.963 1.00 95.75 205 ASP A O 1
ATOM 1536 N N . LEU A 1 206 ? -1.360 -1.164 20.000 1.00 96.62 206 LEU A N 1
ATOM 1537 C CA . LEU A 1 206 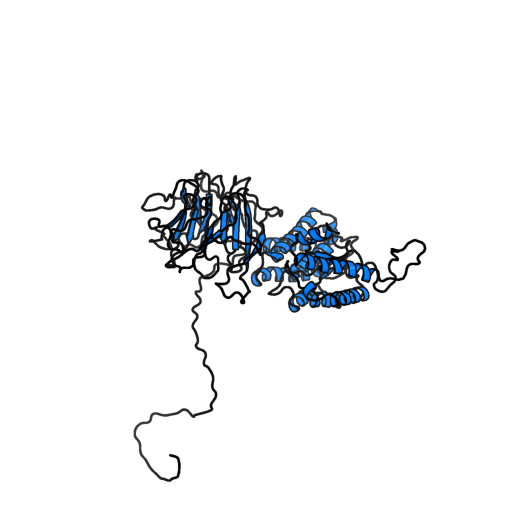? -2.261 -0.075 19.601 1.00 96.62 206 LEU A CA 1
ATOM 1538 C C . LEU A 1 206 ? -1.520 1.040 18.861 1.00 96.62 206 LEU A C 1
ATOM 1540 O O . LEU A 1 206 ? -0.457 1.490 19.296 1.00 96.62 206 LEU A O 1
ATOM 1544 N N . VAL A 1 207 ? -2.156 1.602 17.832 1.00 96.38 207 VAL A N 1
ATOM 1545 C CA . VAL A 1 207 ? -1.772 2.894 17.245 1.00 96.38 207 VAL A CA 1
ATOM 1546 C C . VAL A 1 207 ? -2.868 3.932 17.449 1.00 96.38 207 VAL A C 1
ATOM 1548 O O . VAL A 1 207 ? -4.045 3.652 17.257 1.00 96.38 207 VAL A O 1
ATOM 1551 N N . ALA A 1 208 ? -2.489 5.156 17.813 1.00 96.31 208 ALA A N 1
ATOM 1552 C CA . ALA A 1 208 ? -3.404 6.270 18.035 1.00 96.31 208 ALA A CA 1
ATOM 1553 C C . ALA A 1 208 ? -2.965 7.513 17.255 1.00 96.31 208 ALA A C 1
ATOM 1555 O O . ALA A 1 208 ? -1.877 8.057 17.461 1.00 96.31 208 ALA A O 1
ATOM 1556 N N . GLY A 1 209 ? -3.837 7.991 16.374 1.00 95.31 209 GLY A N 1
ATOM 1557 C CA . GLY A 1 209 ? -3.762 9.321 15.793 1.00 95.31 209 GLY A CA 1
ATOM 1558 C C . GLY A 1 209 ? -4.441 10.364 16.683 1.00 95.31 209 GLY A C 1
ATOM 1559 O O . GLY A 1 209 ? -4.939 10.073 17.772 1.00 95.31 209 GLY A O 1
ATOM 1560 N N . ALA A 1 210 ? -4.452 11.608 16.213 1.00 93.00 210 ALA A N 1
ATOM 1561 C CA . ALA A 1 210 ? -5.073 12.736 16.901 1.00 93.00 210 ALA A CA 1
ATOM 1562 C C . ALA A 1 210 ? -5.481 13.828 15.906 1.00 93.00 210 ALA A C 1
ATOM 1564 O O . ALA A 1 210 ? -5.243 13.717 14.702 1.00 93.00 210 ALA A O 1
ATOM 1565 N N . PHE A 1 211 ? -6.053 14.923 16.409 1.00 91.19 211 PHE A N 1
ATOM 1566 C CA . PHE A 1 211 ? -6.263 16.141 15.624 1.00 91.19 211 PHE A CA 1
ATOM 1567 C C . PHE A 1 211 ? -4.967 16.650 14.957 1.00 91.19 211 PHE A C 1
ATOM 1569 O O . PHE A 1 211 ? -5.019 17.156 13.839 1.00 91.19 211 PHE A O 1
ATOM 1576 N N . SER A 1 212 ? -3.808 16.506 15.608 1.00 89.44 212 SER A N 1
ATOM 1577 C CA . SER A 1 212 ? -2.493 16.884 15.066 1.00 89.44 212 SER A CA 1
ATOM 1578 C C . SER A 1 212 ? -1.343 16.235 15.843 1.00 89.44 212 SER A C 1
ATOM 1580 O O . SER A 1 212 ? -1.508 15.881 17.012 1.00 89.44 212 SER A O 1
ATOM 1582 N N . GLY A 1 213 ? -0.163 16.164 15.227 1.00 88.62 213 GLY A N 1
ATOM 1583 C CA . GLY A 1 213 ? 1.056 15.586 15.797 1.00 88.62 213 GLY A CA 1
ATOM 1584 C C . GLY A 1 213 ? 1.398 14.217 15.194 1.00 88.62 213 GLY A C 1
ATOM 1585 O O . GLY A 1 213 ? 0.895 13.882 14.118 1.00 88.62 213 GLY A O 1
ATOM 1586 N N . PRO A 1 214 ? 2.253 13.419 15.856 1.00 90.81 214 PRO A N 1
ATOM 1587 C CA . PRO A 1 214 ? 2.576 12.070 15.410 1.00 90.81 214 PRO A CA 1
ATOM 1588 C C . PRO A 1 214 ? 1.431 11.089 15.680 1.00 90.81 214 PRO A C 1
ATOM 1590 O O . PRO A 1 214 ? 0.704 11.214 16.674 1.00 90.81 214 PRO A O 1
ATOM 1593 N N . ILE A 1 215 ? 1.335 10.060 14.831 1.00 93.31 215 ILE A N 1
ATOM 1594 C CA . ILE A 1 215 ? 0.723 8.783 15.226 1.00 93.31 215 ILE A CA 1
ATOM 1595 C C . ILE A 1 215 ? 1.572 8.231 16.376 1.00 93.31 215 ILE A C 1
ATOM 1597 O O . ILE A 1 215 ? 2.801 8.336 16.347 1.00 93.31 215 ILE A O 1
ATOM 1601 N N . ARG A 1 216 ? 0.935 7.687 17.409 1.00 93.62 216 ARG A N 1
ATOM 1602 C CA . ARG A 1 216 ? 1.626 7.114 18.564 1.00 93.62 216 ARG A CA 1
ATOM 1603 C C . ARG A 1 216 ? 1.360 5.625 18.681 1.00 93.62 216 ARG A C 1
ATOM 1605 O O . ARG A 1 216 ? 0.206 5.224 18.587 1.00 93.62 216 ARG A O 1
ATOM 1612 N N . CYS A 1 217 ? 2.406 4.849 18.927 1.00 94.06 217 CYS A N 1
ATOM 1613 C CA . CYS A 1 217 ? 2.330 3.415 19.171 1.00 94.06 217 CYS A CA 1
ATOM 1614 C C . CYS A 1 217 ? 2.399 3.144 20.680 1.00 94.06 217 CYS A C 1
ATOM 1616 O O . CYS A 1 217 ? 3.205 3.757 21.391 1.00 94.06 217 CYS A O 1
ATOM 1618 N N . TYR A 1 218 ? 1.573 2.216 21.150 1.00 95.56 218 TYR A N 1
ATOM 1619 C CA . TYR A 1 218 ? 1.570 1.691 22.510 1.00 95.56 218 TYR A CA 1
ATOM 1620 C C . TYR A 1 218 ? 1.800 0.185 22.411 1.00 95.56 218 TYR A C 1
ATOM 1622 O O . TYR A 1 218 ? 0.906 -0.531 21.957 1.00 95.56 218 TYR A O 1
ATOM 1630 N N . SER A 1 219 ? 2.980 -0.283 22.817 1.00 94.94 219 SER A N 1
ATOM 1631 C CA . SER A 1 219 ? 3.296 -1.711 22.750 1.00 94.94 219 SER A CA 1
ATOM 1632 C C . SER A 1 219 ? 2.693 -2.460 23.933 1.00 94.94 219 SER A C 1
ATOM 1634 O O . SER A 1 219 ? 2.720 -1.947 25.061 1.00 94.94 219 SER A O 1
ATOM 1636 N N . ASN A 1 220 ? 2.196 -3.673 23.713 1.00 95.25 220 ASN A N 1
ATOM 1637 C CA . ASN A 1 220 ? 1.763 -4.561 24.785 1.00 95.25 220 ASN A CA 1
ATOM 1638 C C . ASN A 1 220 ? 2.979 -5.233 25.451 1.00 95.25 220 ASN A C 1
ATOM 1640 O O . ASN A 1 220 ? 3.468 -6.269 25.029 1.00 95.25 220 ASN A O 1
ATOM 1644 N N . GLN A 1 221 ? 3.455 -4.661 26.555 1.00 93.50 221 GLN A N 1
ATOM 1645 C CA . GLN A 1 221 ? 4.587 -5.178 27.337 1.00 93.50 221 GLN A CA 1
ATOM 1646 C C . GLN A 1 221 ? 4.144 -6.185 28.420 1.00 93.50 221 GLN A C 1
ATOM 1648 O O . GLN A 1 221 ? 4.773 -6.293 29.478 1.00 93.50 221 GLN A O 1
ATOM 1653 N N . GLY A 1 222 ? 3.011 -6.856 28.202 1.00 91.19 222 GLY A N 1
ATOM 1654 C CA . GLY A 1 222 ? 2.420 -7.838 29.105 1.00 91.19 222 GLY A CA 1
ATOM 1655 C C . GLY A 1 222 ? 2.550 -9.262 28.568 1.00 91.19 222 GLY A C 1
ATOM 1656 O O . GLY A 1 222 ? 3.643 -9.819 28.508 1.00 91.19 222 GLY A O 1
ATOM 1657 N N . THR A 1 223 ? 1.392 -9.845 28.276 1.00 89.88 223 THR A N 1
ATOM 1658 C CA . THR A 1 223 ? 1.138 -11.079 27.509 1.00 89.88 223 THR A CA 1
ATOM 1659 C C . THR A 1 223 ? -0.294 -10.961 26.982 1.00 89.88 223 THR A C 1
ATOM 1661 O O . THR A 1 223 ? -1.086 -10.332 27.688 1.00 89.88 223 THR A O 1
ATOM 1664 N N . ALA A 1 224 ? -0.699 -11.638 25.905 1.00 89.00 224 ALA A N 1
ATOM 1665 C CA . ALA A 1 224 ? -2.103 -11.681 25.468 1.00 89.00 224 ALA A CA 1
ATOM 1666 C C . ALA A 1 224 ? -3.103 -11.891 26.631 1.00 89.00 224 ALA A C 1
ATOM 1668 O O . ALA A 1 224 ? -3.999 -11.082 26.835 1.00 89.00 224 ALA A O 1
ATOM 1669 N N . GLN A 1 225 ? -2.894 -12.877 27.516 1.00 90.44 225 GLN A N 1
ATOM 1670 C CA . GLN A 1 225 ? -3.819 -13.149 28.639 1.00 90.44 225 GLN A CA 1
ATOM 1671 C C . GLN A 1 225 ? -3.779 -12.106 29.782 1.00 90.44 225 GLN A C 1
ATOM 1673 O O . GLN A 1 225 ? -4.512 -12.223 30.768 1.00 90.44 225 GLN A O 1
ATOM 1678 N N . SER A 1 226 ? -2.900 -11.105 29.709 1.00 91.88 226 SER A N 1
ATOM 1679 C CA . SER A 1 226 ? -2.777 -10.010 30.679 1.00 91.88 226 SER A CA 1
ATOM 1680 C C . SER A 1 226 ? -2.082 -8.805 30.021 1.00 91.88 226 SER A C 1
ATOM 1682 O O . SER A 1 226 ? -0.919 -8.518 30.334 1.00 91.88 226 SER A O 1
ATOM 1684 N N . PRO A 1 227 ? -2.757 -8.121 29.078 1.00 94.75 227 PRO A N 1
ATOM 1685 C CA . PRO A 1 227 ? -2.125 -7.094 28.264 1.00 94.75 227 PRO A CA 1
ATOM 1686 C C . PRO A 1 227 ? -1.788 -5.875 29.126 1.00 94.75 227 PRO A C 1
ATOM 1688 O O . PRO A 1 227 ? -2.523 -5.552 30.063 1.00 94.75 227 PRO A O 1
ATOM 1691 N N . ARG A 1 228 ? -0.664 -5.208 28.846 1.00 95.75 228 ARG A N 1
ATOM 1692 C CA . ARG A 1 228 ? -0.172 -4.034 29.592 1.00 95.75 228 ARG A CA 1
ATOM 1693 C C . ARG A 1 228 ? 0.517 -3.055 28.657 1.00 95.75 228 ARG A C 1
ATOM 1695 O O . ARG A 1 228 ? 1.632 -3.303 28.209 1.00 95.75 228 ARG A O 1
ATOM 1702 N N . PHE A 1 229 ? -0.116 -1.919 28.408 1.00 96.56 229 PHE A N 1
ATOM 1703 C CA . PHE A 1 229 ? 0.345 -0.996 27.374 1.00 96.56 229 PHE A CA 1
ATOM 1704 C C . PHE A 1 229 ? 1.419 -0.026 27.866 1.00 96.56 229 PHE A C 1
ATOM 1706 O O . PHE A 1 229 ? 1.329 0.519 28.969 1.00 96.56 229 PHE A O 1
ATOM 1713 N N . SER A 1 230 ? 2.450 0.170 27.043 1.00 94.62 230 SER A N 1
ATOM 1714 C CA . SER A 1 230 ? 3.569 1.076 27.311 1.00 94.62 230 SER A CA 1
ATOM 1715 C C . SER A 1 230 ? 3.140 2.547 27.401 1.00 94.62 230 SER A C 1
ATOM 1717 O O . SER A 1 230 ? 2.036 2.922 27.008 1.00 94.62 230 SER A O 1
ATOM 1719 N N . GLU A 1 231 ? 4.057 3.427 27.819 1.00 93.06 231 GLU A N 1
ATOM 1720 C CA . GLU A 1 231 ? 3.933 4.842 27.448 1.00 93.06 231 GLU A CA 1
ATOM 1721 C C . GLU A 1 231 ? 3.942 5.001 25.916 1.00 93.06 231 GLU A C 1
ATOM 1723 O O . GLU A 1 231 ? 4.525 4.194 25.185 1.00 93.06 231 GLU A O 1
ATOM 1728 N N . ALA A 1 232 ? 3.287 6.055 25.433 1.00 92.19 232 ALA A N 1
ATOM 1729 C CA . ALA A 1 232 ? 3.065 6.293 24.013 1.00 92.19 232 ALA A CA 1
ATOM 1730 C C . ALA A 1 232 ? 4.353 6.738 23.293 1.00 92.19 232 ALA A C 1
ATOM 1732 O O . ALA A 1 232 ? 4.884 7.819 23.563 1.00 92.19 232 ALA A O 1
ATOM 1733 N N . THR A 1 233 ? 4.823 5.955 22.324 1.00 91.06 233 THR A N 1
ATOM 1734 C CA . THR A 1 233 ? 5.991 6.297 21.493 1.00 91.06 233 THR A CA 1
ATOM 1735 C C . THR A 1 233 ? 5.556 6.954 20.184 1.00 91.06 233 THR A C 1
ATOM 1737 O O . THR A 1 233 ? 4.526 6.598 19.623 1.00 91.06 233 THR A O 1
ATOM 1740 N N . ALA A 1 234 ? 6.301 7.942 19.681 1.00 89.50 234 ALA A N 1
ATOM 1741 C CA . ALA A 1 234 ? 5.973 8.594 18.411 1.00 89.50 234 ALA A CA 1
ATOM 1742 C C . ALA A 1 234 ? 6.471 7.764 17.216 1.00 89.50 234 ALA A C 1
ATOM 1744 O O . ALA A 1 234 ? 7.666 7.468 17.128 1.00 89.50 234 ALA A O 1
ATOM 1745 N N . LEU A 1 235 ? 5.565 7.444 16.289 1.00 86.56 235 LEU A N 1
ATOM 1746 C CA . LEU A 1 235 ? 5.850 6.753 15.032 1.00 86.56 235 LEU A CA 1
ATOM 1747 C C . LEU A 1 235 ? 6.796 7.591 14.153 1.00 86.56 235 LEU A C 1
ATOM 1749 O O . LEU A 1 235 ? 6.666 8.815 14.046 1.00 86.56 235 LEU A O 1
ATOM 1753 N N . ARG A 1 236 ? 7.769 6.923 13.523 1.00 82.31 236 ARG A N 1
ATOM 1754 C CA . ARG A 1 236 ? 8.850 7.550 12.745 1.00 82.31 236 ARG A CA 1
ATOM 1755 C C . ARG A 1 236 ? 8.906 6.994 11.337 1.00 82.31 236 ARG A C 1
ATOM 1757 O O . ARG A 1 236 ? 8.716 5.799 11.157 1.00 82.31 236 ARG A O 1
ATOM 1764 N N . VAL A 1 237 ? 9.242 7.850 10.375 1.00 79.44 237 VAL A N 1
ATOM 1765 C CA . VAL A 1 237 ? 9.605 7.443 9.011 1.00 79.44 237 VAL A CA 1
ATOM 1766 C C . VAL A 1 237 ? 11.095 7.728 8.828 1.00 79.44 237 VAL A C 1
ATOM 1768 O O . VAL A 1 237 ? 11.542 8.880 8.851 1.00 79.44 237 VAL A O 1
ATOM 1771 N N . GLY A 1 238 ? 11.887 6.660 8.729 1.00 75.81 238 GLY A N 1
ATOM 1772 C CA . GLY A 1 238 ? 13.341 6.709 8.847 1.00 75.81 238 GLY A CA 1
ATOM 1773 C C . GLY A 1 238 ? 13.790 7.395 10.145 1.00 75.81 238 GLY A C 1
ATOM 1774 O O . GLY A 1 238 ? 13.345 7.063 11.242 1.00 75.81 238 GLY A O 1
ATOM 1775 N N . LEU A 1 239 ? 14.674 8.389 10.023 1.00 70.88 239 LEU A N 1
ATOM 1776 C CA . LEU A 1 239 ? 15.192 9.160 11.163 1.00 70.88 239 LEU A CA 1
ATOM 1777 C C . LEU A 1 239 ? 14.262 10.300 11.629 1.00 70.88 239 LEU A C 1
ATOM 1779 O O . LEU A 1 239 ? 14.590 10.989 12.598 1.00 70.88 239 LEU A O 1
ATOM 1783 N N . THR A 1 240 ? 13.130 10.523 10.956 1.00 68.69 240 THR A N 1
ATOM 1784 C CA . THR A 1 240 ? 12.235 11.662 11.203 1.00 68.69 240 THR A CA 1
ATOM 1785 C C . THR A 1 240 ? 11.019 11.249 12.028 1.00 68.69 240 THR A C 1
ATOM 1787 O O . THR A 1 240 ? 10.332 10.285 11.702 1.00 68.69 240 THR A O 1
ATOM 1790 N N . GLU A 1 241 ? 10.710 12.015 13.075 1.00 73.94 241 GLU A N 1
ATOM 1791 C CA . GLU A 1 241 ? 9.414 11.926 13.753 1.00 73.94 241 GLU A CA 1
ATOM 1792 C C . GLU A 1 241 ? 8.336 12.604 12.901 1.00 73.94 241 GLU A C 1
ATOM 1794 O O . GLU A 1 241 ? 8.450 13.786 12.563 1.00 73.94 241 GLU A O 1
ATOM 1799 N N . SER A 1 242 ? 7.303 11.852 12.532 1.00 72.69 242 SER A N 1
ATOM 1800 C CA . SER A 1 242 ? 6.287 12.323 11.595 1.00 72.69 242 SER A CA 1
ATOM 1801 C C . SER A 1 242 ? 5.332 13.313 12.260 1.00 72.69 242 SER A C 1
ATOM 1803 O O . SER A 1 242 ? 4.680 12.983 13.243 1.00 72.69 242 SER A O 1
ATOM 1805 N N . GLN A 1 243 ? 5.206 14.525 11.717 1.00 79.25 243 GLN A N 1
ATOM 1806 C CA . GLN A 1 243 ? 4.303 15.554 12.246 1.00 79.25 243 GLN A CA 1
ATOM 1807 C C . GLN A 1 243 ? 3.141 15.779 11.277 1.00 79.25 243 GLN A C 1
ATOM 1809 O O . GLN A 1 243 ? 3.299 16.425 10.240 1.00 79.25 243 GLN A O 1
ATOM 1814 N N . TYR A 1 244 ? 1.974 15.225 11.607 1.00 82.94 244 TYR A N 1
ATOM 1815 C CA . TYR A 1 244 ? 0.771 15.297 10.781 1.00 82.94 244 TYR A CA 1
ATOM 1816 C C . TYR A 1 244 ? -0.194 16.388 11.269 1.00 82.94 244 TYR A C 1
ATOM 1818 O O . TYR A 1 244 ? -0.204 16.764 12.444 1.00 82.94 244 TYR A O 1
ATOM 1826 N N . SER A 1 245 ? -1.046 16.876 10.366 1.00 79.62 245 SER A N 1
ATOM 1827 C CA . SER A 1 245 ? -1.990 17.965 10.635 1.00 79.62 245 SER A CA 1
ATOM 1828 C C . SER A 1 245 ? -3.404 17.587 10.206 1.00 79.62 245 SER A C 1
ATOM 1830 O O . SER A 1 245 ? -3.607 17.190 9.062 1.00 79.62 245 SER A O 1
ATOM 1832 N N . TYR A 1 246 ? -4.363 17.818 11.104 1.00 85.50 246 TYR A N 1
ATOM 1833 C CA . TYR A 1 246 ? -5.809 17.660 10.932 1.00 85.50 246 TYR A CA 1
ATOM 1834 C C . TYR A 1 246 ? -6.289 16.208 10.770 1.00 85.50 246 TYR A C 1
ATOM 1836 O O . TYR A 1 246 ? -6.303 15.651 9.675 1.00 85.50 246 TYR A O 1
ATOM 1844 N N . ASN A 1 247 ? -6.775 15.657 11.889 1.00 90.00 247 ASN A N 1
ATOM 1845 C CA . ASN A 1 247 ? -7.533 14.406 12.017 1.00 90.00 247 ASN A CA 1
ATOM 1846 C C . ASN A 1 247 ? -6.838 13.191 11.388 1.00 90.00 247 ASN A C 1
ATOM 1848 O O . ASN A 1 247 ? -7.254 12.687 10.350 1.00 90.00 247 ASN A O 1
ATOM 1852 N N . VAL A 1 248 ? -5.786 12.706 12.044 1.00 93.75 248 VAL A N 1
ATOM 1853 C CA . VAL A 1 248 ? -5.032 11.526 11.608 1.00 93.75 248 VAL A CA 1
ATOM 1854 C C . VAL A 1 248 ? -5.785 10.259 11.998 1.00 93.75 248 VAL A C 1
ATOM 1856 O O . VAL A 1 248 ? -5.871 9.954 13.185 1.00 93.75 248 VAL A O 1
ATOM 1859 N N . HIS A 1 249 ? -6.325 9.525 11.028 1.00 95.56 249 HIS A N 1
ATOM 1860 C CA . HIS A 1 249 ? -6.979 8.229 11.241 1.00 95.56 249 HIS A CA 1
ATOM 1861 C C . HIS A 1 249 ? -6.024 7.099 10.819 1.00 95.56 249 HIS A C 1
ATOM 1863 O O . HIS A 1 249 ? -5.970 6.816 9.622 1.00 95.56 249 HIS A O 1
ATOM 1869 N N . PRO A 1 250 ? -5.241 6.496 11.738 1.00 96.12 250 PRO A N 1
ATOM 1870 C CA . PRO A 1 250 ? -4.335 5.399 11.407 1.00 96.12 250 PRO A CA 1
ATOM 1871 C C . PRO A 1 250 ? -5.099 4.090 11.179 1.00 96.12 250 PRO A C 1
ATOM 1873 O O . PRO A 1 250 ? -6.209 3.924 11.689 1.00 96.12 250 PRO A O 1
ATOM 1876 N N . THR A 1 251 ? -4.464 3.161 10.470 1.00 96.56 251 THR A N 1
ATOM 1877 C CA . THR A 1 251 ? -4.911 1.777 10.275 1.00 96.56 251 THR A CA 1
ATOM 1878 C C . THR A 1 251 ? -3.692 0.867 10.139 1.00 96.56 251 THR A C 1
ATOM 1880 O O . THR A 1 251 ? -2.755 1.220 9.419 1.00 96.56 251 THR A O 1
ATOM 1883 N N . LEU A 1 252 ? -3.712 -0.286 10.808 1.00 96.56 252 LEU A N 1
ATOM 1884 C CA . LEU A 1 252 ? -2.676 -1.321 10.720 1.00 96.56 252 LEU A CA 1
ATOM 1885 C C . LEU A 1 252 ? -3.067 -2.369 9.676 1.00 96.56 252 LEU A C 1
ATOM 1887 O O . LEU A 1 252 ? -4.188 -2.878 9.699 1.00 96.56 252 LEU A O 1
ATOM 1891 N N . PHE A 1 253 ? -2.164 -2.681 8.745 1.00 95.12 253 PHE A N 1
ATOM 1892 C CA . PHE A 1 253 ? -2.384 -3.719 7.733 1.00 95.12 253 PHE A CA 1
ATOM 1893 C C . PHE A 1 253 ? -1.063 -4.115 7.061 1.00 95.12 253 PHE A C 1
ATOM 1895 O O . PHE A 1 253 ? -0.170 -3.289 6.970 1.00 95.12 253 PHE A O 1
ATOM 1902 N N . ASP A 1 254 ? -0.943 -5.329 6.525 1.00 93.75 254 ASP A N 1
ATOM 1903 C CA . ASP A 1 254 ? 0.147 -5.698 5.603 1.00 93.75 254 ASP A CA 1
ATOM 1904 C C . ASP A 1 254 ? -0.241 -5.237 4.181 1.00 93.75 254 ASP A C 1
ATOM 1906 O O . ASP A 1 254 ? -0.994 -5.914 3.474 1.00 93.75 254 ASP A O 1
ATOM 1910 N N . ILE A 1 255 ? 0.151 -4.021 3.789 1.00 94.00 255 ILE A N 1
ATOM 1911 C CA . ILE A 1 255 ? -0.368 -3.340 2.589 1.00 94.00 255 ILE A CA 1
ATOM 1912 C C . ILE A 1 255 ? 0.330 -3.849 1.327 1.00 94.00 255 ILE A C 1
ATOM 1914 O O . ILE A 1 255 ? -0.303 -3.942 0.272 1.00 94.00 255 ILE A O 1
ATOM 1918 N N . ASN A 1 256 ? 1.621 -4.178 1.404 1.00 91.50 256 ASN A N 1
ATOM 1919 C CA . ASN A 1 256 ? 2.385 -4.690 0.262 1.00 91.50 256 ASN A CA 1
ATOM 1920 C C . ASN A 1 256 ? 2.455 -6.230 0.177 1.00 91.50 256 ASN A C 1
ATOM 1922 O O . ASN A 1 256 ? 2.909 -6.743 -0.853 1.00 91.50 256 ASN A O 1
ATOM 1926 N N . GLN A 1 257 ? 1.917 -6.943 1.174 1.00 90.62 257 GLN A N 1
ATOM 1927 C CA . GLN A 1 257 ? 1.881 -8.405 1.299 1.00 90.62 257 GLN A CA 1
ATOM 1928 C C . GLN A 1 257 ? 3.291 -9.011 1.450 1.00 90.62 257 GLN A C 1
ATOM 1930 O O . GLN A 1 257 ? 3.684 -9.921 0.711 1.00 90.62 257 GLN A O 1
ATOM 1935 N N . ASP A 1 258 ? 4.066 -8.482 2.406 1.00 88.06 258 ASP A N 1
ATOM 1936 C CA . ASP A 1 258 ? 5.428 -8.930 2.739 1.00 88.06 258 ASP A CA 1
ATOM 1937 C C . ASP A 1 258 ? 5.559 -9.726 4.050 1.00 88.06 258 ASP A C 1
ATOM 1939 O O . ASP A 1 258 ? 6.604 -10.346 4.289 1.00 88.06 258 ASP A O 1
ATOM 1943 N N . GLY A 1 259 ? 4.510 -9.768 4.874 1.00 87.94 259 GLY A N 1
ATOM 1944 C CA . GLY A 1 259 ? 4.533 -10.366 6.206 1.00 87.94 259 GLY A CA 1
ATOM 1945 C C . GLY A 1 259 ? 5.090 -9.445 7.298 1.00 87.94 259 GLY A C 1
ATOM 1946 O O . GLY A 1 259 ? 5.646 -9.943 8.286 1.00 87.94 259 GLY A O 1
ATOM 1947 N N . VAL A 1 260 ? 4.984 -8.127 7.138 1.00 89.62 260 VAL A N 1
ATOM 1948 C CA . VAL A 1 260 ? 5.270 -7.073 8.121 1.00 89.62 260 VAL A CA 1
ATOM 1949 C C . VAL A 1 260 ? 4.041 -6.162 8.229 1.00 89.62 260 VAL A C 1
ATOM 1951 O O . VAL A 1 260 ? 3.279 -6.002 7.282 1.00 89.62 260 VAL A O 1
ATOM 1954 N N . CYS A 1 261 ? 3.806 -5.584 9.406 1.00 91.69 261 CYS A N 1
ATOM 1955 C CA . CYS A 1 261 ? 2.716 -4.634 9.591 1.00 91.69 261 CYS A CA 1
ATOM 1956 C C . CYS A 1 261 ? 3.118 -3.255 9.037 1.00 91.69 261 CYS A C 1
ATOM 1958 O O . CYS A 1 261 ? 4.094 -2.664 9.501 1.00 91.69 261 CYS A O 1
ATOM 1960 N N . ASP A 1 262 ? 2.372 -2.743 8.058 1.00 94.50 262 ASP A N 1
ATOM 1961 C CA . ASP A 1 262 ? 2.457 -1.369 7.559 1.00 94.50 262 ASP A CA 1
ATOM 1962 C C . ASP A 1 262 ? 1.457 -0.457 8.296 1.00 94.50 262 ASP A C 1
ATOM 1964 O O . ASP A 1 262 ? 0.549 -0.912 9.000 1.00 94.50 262 ASP A O 1
ATOM 1968 N N . VAL A 1 263 ? 1.576 0.861 8.089 1.00 95.12 263 VAL A N 1
ATOM 1969 C CA . VAL A 1 263 ? 0.604 1.841 8.605 1.00 95.12 263 VAL A CA 1
ATOM 1970 C C . VAL A 1 263 ? 0.020 2.674 7.473 1.00 95.12 263 VAL A C 1
ATOM 1972 O O . VAL A 1 263 ? 0.694 3.521 6.883 1.00 95.12 263 VAL A O 1
ATOM 1975 N N . ALA A 1 264 ? -1.273 2.513 7.211 1.00 95.81 264 ALA A N 1
ATOM 1976 C CA . ALA A 1 264 ? -2.030 3.495 6.446 1.00 95.81 264 ALA A CA 1
ATOM 1977 C C . ALA A 1 264 ? -2.546 4.604 7.366 1.00 95.81 264 ALA A C 1
ATOM 1979 O O . ALA A 1 264 ? -2.769 4.393 8.558 1.00 95.81 264 ALA A O 1
ATOM 1980 N N . TYR A 1 265 ? -2.796 5.791 6.815 1.00 95.56 265 TYR A N 1
ATOM 1981 C CA . TYR A 1 265 ? -3.592 6.795 7.514 1.00 95.56 265 TYR A CA 1
ATOM 1982 C C . TYR A 1 265 ? -4.391 7.693 6.568 1.00 95.56 265 TYR A C 1
ATOM 1984 O O . TYR A 1 265 ? -3.944 8.042 5.473 1.00 95.56 265 TYR A O 1
ATOM 1992 N N . GLY A 1 266 ? -5.581 8.088 7.018 1.00 94.88 266 GLY A N 1
ATOM 1993 C CA . GLY A 1 266 ? -6.367 9.170 6.429 1.00 94.88 266 GLY A CA 1
ATOM 1994 C C . GLY A 1 266 ? -6.154 10.499 7.161 1.00 94.88 266 GLY A C 1
ATOM 1995 O O . GLY A 1 266 ? -5.724 10.518 8.318 1.00 94.88 266 GLY A O 1
ATOM 1996 N N . LEU A 1 267 ? -6.456 11.612 6.485 1.00 92.62 267 LEU A N 1
ATOM 1997 C CA . LEU A 1 267 ? -6.453 12.971 7.049 1.00 92.62 267 LEU A CA 1
ATOM 1998 C C . LEU A 1 267 ? -7.783 13.699 6.790 1.00 92.62 267 LEU A C 1
ATOM 2000 O O . LEU A 1 267 ? -8.592 13.284 5.952 1.00 92.62 267 LEU A O 1
ATOM 2004 N N . ASN A 1 268 ? -7.961 14.858 7.437 1.00 89.06 268 ASN A N 1
ATOM 2005 C CA . ASN A 1 268 ? -9.132 15.727 7.286 1.00 89.06 268 ASN A CA 1
ATOM 2006 C C . ASN A 1 268 ? -9.472 16.069 5.830 1.00 89.06 268 ASN A C 1
ATOM 2008 O O . ASN A 1 268 ? -10.639 16.231 5.504 1.00 89.06 268 ASN A O 1
ATOM 2012 N N . TRP A 1 269 ? -8.490 16.179 4.936 1.00 88.94 269 TRP A N 1
ATOM 2013 C CA . TRP A 1 269 ? -8.733 16.524 3.531 1.00 88.94 269 TRP A CA 1
ATOM 2014 C C . TRP A 1 269 ? -9.004 15.321 2.624 1.00 88.94 269 TRP A C 1
ATOM 2016 O O . TRP A 1 269 ? -8.709 15.386 1.441 1.00 88.94 269 TRP A O 1
ATOM 2026 N N . GLY A 1 270 ? -9.534 14.215 3.155 1.00 88.69 270 GLY A N 1
ATOM 2027 C CA . GLY A 1 270 ? -9.911 13.042 2.356 1.00 88.69 270 GLY A CA 1
ATOM 2028 C C . GLY A 1 270 ? -8.736 12.312 1.688 1.00 88.69 270 GLY A C 1
ATOM 2029 O O . GLY A 1 270 ? -8.950 11.353 0.952 1.00 88.69 270 GLY A O 1
ATOM 2030 N N . THR A 1 271 ? -7.503 12.759 1.928 1.00 92.12 271 THR A N 1
ATOM 2031 C CA . THR A 1 271 ? -6.268 12.147 1.441 1.00 92.12 271 THR A CA 1
ATOM 2032 C C . THR A 1 271 ? -5.936 10.900 2.244 1.00 92.12 271 THR A C 1
ATOM 2034 O O . THR A 1 271 ? -6.013 10.926 3.477 1.00 92.12 271 THR A O 1
ATOM 2037 N N . ILE A 1 272 ? -5.478 9.860 1.553 1.00 95.06 272 ILE A N 1
ATOM 2038 C CA . ILE A 1 272 ? -4.937 8.635 2.145 1.00 95.06 272 ILE A CA 1
ATOM 2039 C C . ILE A 1 272 ? -3.424 8.601 1.899 1.00 95.06 272 ILE A C 1
ATOM 2041 O O . ILE A 1 272 ? -2.952 9.001 0.835 1.00 95.06 272 ILE A O 1
ATOM 2045 N N . SER A 1 273 ? -2.669 8.103 2.871 1.00 93.62 273 SER A N 1
ATOM 2046 C CA . SER A 1 273 ? -1.237 7.814 2.771 1.00 93.62 273 SER A CA 1
ATOM 2047 C C . SER A 1 273 ? -0.956 6.404 3.274 1.00 93.62 273 SER A C 1
ATOM 2049 O O . SER A 1 273 ? -1.672 5.895 4.135 1.00 93.62 273 SER A O 1
ATOM 2051 N N . MET A 1 274 ? 0.107 5.791 2.760 1.00 93.94 274 MET A N 1
ATOM 2052 C CA . MET A 1 274 ? 0.569 4.458 3.147 1.00 93.94 274 MET A CA 1
ATOM 2053 C C . MET A 1 274 ? 2.052 4.552 3.519 1.00 93.94 274 MET A C 1
ATOM 2055 O O . MET A 1 274 ? 2.855 5.132 2.780 1.00 93.94 274 MET A O 1
ATOM 2059 N N . LEU A 1 275 ? 2.395 4.053 4.703 1.00 92.62 275 LEU A N 1
ATOM 2060 C CA . LEU A 1 275 ? 3.744 4.011 5.255 1.00 92.62 275 LEU A CA 1
ATOM 2061 C C . LEU A 1 275 ? 4.170 2.550 5.277 1.00 92.62 275 LEU A C 1
ATOM 2063 O O . LEU A 1 275 ? 3.635 1.779 6.069 1.00 92.62 275 LEU A O 1
ATOM 2067 N N . LEU A 1 276 ? 5.103 2.186 4.401 1.00 91.25 276 LEU A N 1
ATOM 2068 C CA . LEU A 1 276 ? 5.573 0.814 4.291 1.00 91.25 276 LEU A CA 1
ATOM 2069 C C . LEU A 1 276 ? 6.747 0.551 5.227 1.00 91.25 276 LEU A C 1
ATOM 2071 O O . LEU A 1 276 ? 7.710 1.333 5.308 1.00 91.25 276 LEU A O 1
ATOM 2075 N N . ALA A 1 277 ? 6.640 -0.573 5.914 1.00 89.12 277 ALA A N 1
ATOM 2076 C CA . ALA A 1 277 ? 7.554 -1.076 6.903 1.00 89.12 277 ALA A CA 1
ATOM 2077 C C . ALA A 1 277 ? 8.627 -1.986 6.295 1.00 89.12 277 ALA A C 1
ATOM 2079 O O . ALA A 1 277 ? 8.571 -2.424 5.147 1.00 89.12 277 ALA A O 1
ATOM 2080 N N . THR A 1 278 ? 9.643 -2.263 7.106 1.00 83.06 278 THR A N 1
ATOM 2081 C CA . THR A 1 278 ? 10.612 -3.339 6.897 1.00 83.06 278 THR A CA 1
ATOM 2082 C C . THR A 1 278 ? 11.031 -3.892 8.255 1.00 83.06 278 THR A C 1
ATOM 2084 O O . THR A 1 278 ? 11.185 -3.138 9.220 1.00 83.06 278 THR A O 1
ATOM 2087 N N . LYS A 1 279 ? 11.241 -5.209 8.349 1.00 72.44 279 LYS A N 1
ATOM 2088 C CA . LYS A 1 279 ? 11.821 -5.830 9.550 1.00 72.44 279 LYS A CA 1
ATOM 2089 C C . LYS A 1 279 ? 13.281 -5.407 9.711 1.00 72.44 279 LYS A C 1
ATOM 2091 O O . LYS A 1 279 ? 14.068 -5.504 8.768 1.00 72.44 279 LYS A O 1
ATOM 2096 N N . SER A 1 280 ? 13.640 -4.948 10.911 1.00 59.66 280 SER A N 1
ATOM 2097 C CA . SER A 1 280 ? 15.005 -4.506 11.214 1.00 59.66 280 SER A CA 1
ATOM 2098 C C . SER A 1 280 ? 16.003 -5.653 11.036 1.00 59.66 280 SER A C 1
ATOM 2100 O O . SER A 1 280 ? 15.868 -6.713 11.646 1.00 59.66 280 SER A O 1
ATOM 2102 N N . THR A 1 281 ? 17.038 -5.431 10.225 1.00 53.16 281 THR A N 1
ATOM 2103 C CA . THR A 1 281 ? 18.145 -6.382 10.031 1.00 53.16 281 THR A CA 1
ATOM 2104 C C . THR A 1 281 ? 19.302 -6.166 11.018 1.00 53.16 281 THR A C 1
ATOM 2106 O O . THR A 1 281 ? 20.256 -6.950 11.031 1.00 53.16 281 THR A O 1
ATOM 2109 N N . ASP A 1 282 ? 19.234 -5.136 11.872 1.00 49.06 282 ASP A N 1
ATOM 2110 C CA . ASP A 1 282 ? 20.300 -4.803 12.820 1.00 49.06 282 ASP A CA 1
ATOM 2111 C C . ASP A 1 282 ? 20.276 -5.688 14.077 1.00 49.06 282 ASP A C 1
ATOM 2113 O O . ASP A 1 282 ? 19.712 -5.361 15.120 1.00 49.06 282 ASP A O 1
ATOM 2117 N N . THR A 1 283 ? 20.983 -6.811 13.981 1.00 46.06 283 THR A N 1
ATOM 2118 C CA . THR A 1 283 ? 21.245 -7.734 15.099 1.00 46.06 283 THR A CA 1
ATOM 2119 C C . THR A 1 283 ? 22.199 -7.191 16.181 1.00 46.06 283 THR A C 1
ATOM 2121 O O . THR A 1 283 ? 22.461 -7.892 17.163 1.00 46.06 283 THR A O 1
ATOM 2124 N N . SER A 1 284 ? 22.742 -5.972 16.045 1.00 44.75 284 SER A N 1
ATOM 2125 C CA . SER A 1 284 ? 23.615 -5.360 17.061 1.00 44.75 284 SER A CA 1
ATOM 2126 C C . SER A 1 284 ? 22.844 -4.639 18.178 1.00 44.75 284 SER A C 1
ATOM 2128 O O . SER A 1 284 ? 23.358 -4.505 19.296 1.00 44.75 284 SER A O 1
ATOM 2130 N N . ALA A 1 285 ? 21.589 -4.254 17.922 1.00 43.09 285 ALA A N 1
ATOM 2131 C CA . ALA A 1 285 ? 20.682 -3.647 18.890 1.00 43.09 285 ALA A CA 1
ATOM 2132 C C . ALA A 1 285 ? 20.211 -4.670 19.947 1.00 43.09 285 ALA A C 1
ATOM 2134 O O . ALA A 1 285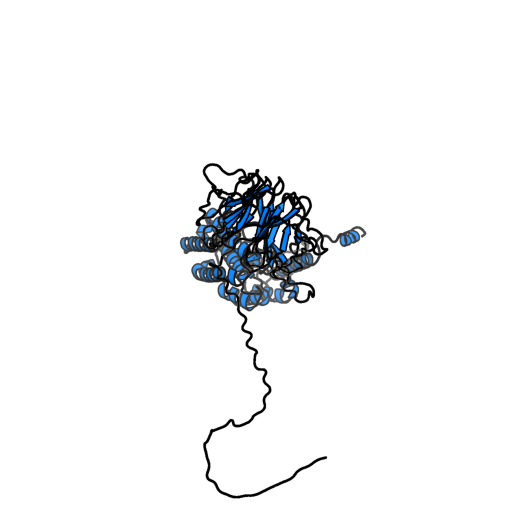 ? 19.204 -5.352 19.796 1.00 43.09 285 ALA A O 1
ATOM 2135 N N . ARG A 1 286 ? 20.941 -4.782 21.065 1.00 40.19 286 ARG A N 1
ATOM 2136 C CA . ARG A 1 286 ? 20.620 -5.697 22.183 1.00 40.19 286 ARG A CA 1
ATOM 2137 C C . ARG A 1 286 ? 19.479 -5.212 23.105 1.00 40.19 286 ARG A C 1
ATOM 2139 O O . ARG A 1 286 ? 19.627 -5.277 24.325 1.00 40.19 286 ARG A O 1
ATOM 2146 N N . VAL A 1 287 ? 18.358 -4.743 22.553 1.00 39.84 287 VAL A N 1
ATOM 2147 C CA . VAL A 1 287 ? 17.108 -4.465 23.295 1.00 39.84 287 VAL A CA 1
ATOM 2148 C C . VAL A 1 287 ? 15.896 -4.734 22.391 1.00 39.84 287 VAL A C 1
ATOM 2150 O O . VAL A 1 287 ? 15.874 -4.225 21.278 1.00 39.84 287 VAL A O 1
ATOM 2153 N N . ALA A 1 288 ? 14.892 -5.442 22.928 1.00 38.69 288 ALA A N 1
ATOM 2154 C CA . ALA A 1 288 ? 13.577 -5.728 22.325 1.00 38.69 288 ALA A CA 1
ATOM 2155 C C . ALA A 1 288 ? 13.568 -6.580 21.033 1.00 38.69 288 ALA A C 1
ATOM 2157 O O . ALA A 1 288 ? 14.613 -7.001 20.531 1.00 38.69 288 ALA A O 1
ATOM 2158 N N . ALA A 1 289 ? 12.356 -6.911 20.571 1.00 45.47 289 ALA A N 1
ATOM 2159 C CA . ALA A 1 289 ? 12.097 -7.565 19.292 1.00 45.47 289 ALA A CA 1
ATOM 2160 C C . ALA A 1 289 ? 12.361 -6.606 18.113 1.00 45.47 289 ALA A C 1
ATOM 2162 O O . ALA A 1 289 ? 12.670 -5.427 18.295 1.00 45.47 289 ALA A O 1
ATOM 2163 N N . ALA A 1 290 ? 12.293 -7.117 16.883 1.00 56.34 290 ALA A N 1
ATOM 2164 C CA . ALA A 1 290 ? 12.707 -6.392 15.682 1.00 56.34 290 ALA A CA 1
ATOM 2165 C C . ALA A 1 290 ? 11.618 -5.439 15.142 1.00 56.34 290 ALA A C 1
ATOM 2167 O O . ALA A 1 290 ? 11.269 -5.533 13.962 1.00 56.34 290 ALA A O 1
ATOM 2168 N N . THR A 1 291 ? 11.132 -4.525 15.997 1.00 64.50 291 THR A N 1
ATOM 2169 C CA . THR A 1 291 ? 10.077 -3.538 15.704 1.00 64.50 291 THR A CA 1
ATOM 2170 C C . THR A 1 291 ? 10.233 -2.949 14.294 1.00 64.50 291 THR A C 1
ATOM 2172 O O . THR A 1 291 ? 11.326 -2.457 13.968 1.00 64.50 291 THR A O 1
ATOM 2175 N N . PRO A 1 292 ? 9.190 -2.983 13.442 1.00 75.12 292 PRO A N 1
ATOM 2176 C CA . PRO A 1 292 ? 9.318 -2.573 12.056 1.00 75.12 292 PRO A CA 1
ATOM 2177 C C . PRO A 1 292 ? 9.715 -1.108 11.894 1.00 75.12 292 PRO A C 1
ATOM 2179 O O . PRO A 1 292 ? 9.257 -0.214 12.608 1.00 75.12 292 PRO A O 1
ATOM 2182 N N . GLN A 1 293 ? 10.576 -0.857 10.911 1.00 80.00 293 GLN A N 1
ATOM 2183 C CA . GLN A 1 293 ? 11.010 0.486 10.548 1.00 80.00 293 GLN A CA 1
ATOM 2184 C C . GLN A 1 293 ? 10.268 0.928 9.292 1.00 80.00 293 GLN A C 1
ATOM 2186 O O . GLN A 1 293 ? 10.424 0.327 8.227 1.00 80.00 293 GLN A O 1
ATOM 2191 N N . LEU A 1 294 ? 9.472 1.992 9.412 1.00 77.88 294 LEU A N 1
ATOM 2192 C CA . LEU A 1 294 ? 8.808 2.619 8.272 1.00 77.88 294 LEU A CA 1
ATOM 2193 C C . LEU A 1 294 ? 9.855 3.374 7.456 1.00 77.88 294 LEU A C 1
ATOM 2195 O O . LEU A 1 294 ? 10.468 4.329 7.937 1.00 77.88 294 LEU A O 1
ATOM 2199 N N . VAL A 1 295 ? 10.076 2.925 6.225 1.00 78.56 295 VAL A N 1
ATOM 2200 C CA . VAL A 1 295 ? 11.160 3.411 5.353 1.00 78.56 295 VAL A CA 1
ATOM 2201 C C . VAL A 1 295 ? 10.647 4.105 4.098 1.00 78.56 295 VAL A C 1
ATOM 2203 O O . VAL A 1 295 ? 11.354 4.942 3.541 1.00 78.56 295 VAL A O 1
ATOM 2206 N N . THR A 1 296 ? 9.409 3.821 3.683 1.00 81.69 296 THR A N 1
ATOM 2207 C CA . THR A 1 296 ? 8.794 4.423 2.495 1.00 81.69 296 THR A CA 1
ATOM 2208 C C . THR A 1 296 ? 7.450 5.038 2.858 1.00 81.69 296 THR A C 1
ATOM 2210 O O . THR A 1 296 ? 6.573 4.354 3.372 1.00 81.69 296 THR A O 1
ATOM 2213 N N . GLN A 1 297 ? 7.262 6.321 2.551 1.00 87.44 297 GLN A N 1
ATOM 2214 C CA . GLN A 1 297 ? 5.946 6.959 2.534 1.00 87.44 297 GLN A CA 1
ATOM 2215 C C . GLN A 1 297 ? 5.502 7.137 1.083 1.00 87.44 297 GLN A C 1
ATOM 2217 O O . GLN A 1 297 ? 6.243 7.693 0.272 1.00 87.44 297 GLN A O 1
ATOM 2222 N N . LEU A 1 298 ? 4.278 6.718 0.774 1.00 88.50 298 LEU A N 1
ATOM 2223 C CA . LEU A 1 298 ? 3.666 6.888 -0.539 1.00 88.50 298 LEU A CA 1
ATOM 2224 C C . LEU A 1 298 ? 2.171 7.210 -0.426 1.00 88.50 298 LEU A C 1
ATOM 2226 O O . LEU A 1 298 ? 1.539 7.017 0.612 1.00 88.50 298 LEU A O 1
ATOM 2230 N N . THR A 1 299 ? 1.604 7.726 -1.511 1.00 90.88 299 THR A N 1
ATOM 2231 C CA . THR A 1 299 ? 0.188 8.091 -1.611 1.00 90.88 299 THR A CA 1
ATOM 2232 C C . THR A 1 299 ? -0.429 7.282 -2.749 1.00 90.88 299 THR A C 1
ATOM 2234 O O . THR A 1 299 ? 0.103 7.342 -3.861 1.00 90.88 299 THR A O 1
ATOM 2237 N N . PRO A 1 300 ? -1.511 6.517 -2.511 1.00 92.88 300 PRO A N 1
ATOM 2238 C CA . PRO A 1 300 ? -2.189 5.785 -3.571 1.00 92.88 300 PRO A CA 1
ATOM 2239 C C . PRO A 1 300 ? -2.820 6.743 -4.590 1.00 92.88 300 PRO A C 1
ATOM 2241 O O . PRO A 1 300 ? -3.124 7.902 -4.284 1.00 92.88 300 PRO A O 1
ATOM 2244 N N . SER A 1 301 ? -2.997 6.259 -5.819 1.00 91.56 301 SER A N 1
ATOM 2245 C CA . SER A 1 301 ? -3.378 7.075 -6.977 1.00 91.56 301 SER A CA 1
ATOM 2246 C C . SER A 1 301 ? -4.554 6.510 -7.772 1.00 91.56 301 SER A C 1
ATOM 2248 O O . SER A 1 301 ? -4.781 5.301 -7.802 1.00 91.56 301 SER A O 1
ATOM 2250 N N . TRP A 1 302 ? -5.278 7.400 -8.447 1.00 91.38 302 TRP A N 1
ATOM 2251 C CA . TRP A 1 302 ? -6.249 7.055 -9.487 1.00 91.38 302 TRP A CA 1
ATOM 2252 C C . TRP A 1 302 ? -5.536 6.553 -10.764 1.00 91.38 302 TRP A C 1
ATOM 2254 O O . TRP A 1 302 ? -4.318 6.727 -10.892 1.00 91.38 302 TRP A O 1
ATOM 2264 N N . PRO A 1 303 ? -6.252 6.003 -11.768 1.00 86.19 303 PRO A N 1
ATOM 2265 C CA . PRO A 1 303 ? -5.630 5.485 -12.993 1.00 86.19 303 PRO A CA 1
ATOM 2266 C C . PRO A 1 303 ? -4.906 6.550 -13.833 1.00 86.19 303 PRO A C 1
ATOM 2268 O O . PRO A 1 303 ? -4.051 6.215 -14.647 1.00 86.19 303 PRO A O 1
ATOM 2271 N N . ASP A 1 304 ? -5.220 7.834 -13.629 1.00 80.00 304 ASP A N 1
ATOM 2272 C CA . ASP A 1 304 ? -4.550 8.973 -14.269 1.00 80.00 304 ASP A CA 1
ATOM 2273 C C . ASP A 1 304 ? -3.279 9.447 -13.529 1.00 80.00 304 ASP A C 1
ATOM 2275 O O . ASP A 1 304 ? -2.689 10.470 -13.883 1.00 80.00 304 ASP A O 1
ATOM 2279 N N . GLY A 1 305 ? -2.866 8.719 -12.487 1.00 81.31 305 GLY A N 1
ATOM 2280 C CA . GLY A 1 305 ? -1.670 8.982 -11.694 1.00 81.31 305 GLY A CA 1
ATOM 2281 C C . GLY A 1 305 ? -1.808 10.087 -10.643 1.00 81.31 305 GLY A C 1
ATOM 2282 O O . GLY A 1 305 ? -0.852 10.296 -9.892 1.00 81.31 305 GLY A O 1
ATOM 2283 N N . LYS A 1 306 ? -2.955 10.778 -10.540 1.00 85.69 306 LYS A N 1
ATOM 2284 C CA . LYS A 1 306 ? -3.196 11.750 -9.462 1.00 85.69 306 LYS A CA 1
ATOM 2285 C C . LYS A 1 306 ? -3.398 11.042 -8.123 1.00 85.69 306 LYS A C 1
ATOM 2287 O O . LYS A 1 306 ? -4.026 9.987 -8.063 1.00 85.69 306 LYS A O 1
ATOM 2292 N N . SER A 1 307 ? -2.921 11.662 -7.045 1.00 90.44 307 SER A N 1
ATOM 2293 C CA . SER A 1 307 ? -3.183 11.230 -5.669 1.00 90.44 307 SER A CA 1
ATOM 2294 C C . SER A 1 307 ? -4.678 11.111 -5.368 1.00 90.44 307 SER A C 1
ATOM 2296 O O . SER A 1 307 ? -5.477 11.931 -5.827 1.00 90.44 307 SER A O 1
ATOM 2298 N N . ILE A 1 308 ? -5.038 10.133 -4.537 1.00 92.25 308 ILE A N 1
ATOM 2299 C CA . ILE A 1 308 ? -6.403 9.962 -4.038 1.00 92.25 308 ILE A CA 1
ATOM 2300 C C . ILE A 1 308 ? -6.779 11.108 -3.087 1.00 92.25 308 ILE A C 1
ATOM 2302 O O . ILE A 1 308 ? -6.120 11.350 -2.074 1.00 92.25 308 ILE A O 1
ATOM 2306 N N . ASP A 1 309 ? -7.876 11.782 -3.426 1.00 92.56 309 ASP A N 1
ATOM 2307 C CA . ASP A 1 309 ? -8.552 12.812 -2.636 1.00 92.56 309 ASP A CA 1
ATOM 2308 C C . ASP A 1 309 ? -10.046 12.460 -2.606 1.00 92.56 309 ASP A C 1
ATOM 2310 O O . ASP A 1 309 ? -10.745 12.545 -3.620 1.00 92.56 309 ASP A O 1
ATOM 2314 N N . LEU A 1 310 ? -10.530 12.016 -1.444 1.00 94.31 310 LEU A N 1
ATOM 2315 C CA . LEU A 1 310 ? -11.936 11.675 -1.217 1.00 94.31 310 LEU A CA 1
ATOM 2316 C C . LEU A 1 310 ? -12.781 12.872 -0.769 1.00 94.31 310 LEU A C 1
ATOM 2318 O O . LEU A 1 310 ? -13.992 12.734 -0.605 1.00 94.31 310 LEU A O 1
ATOM 2322 N N . ARG A 1 311 ? -12.199 14.057 -0.554 1.00 93.69 311 ARG A N 1
ATOM 2323 C CA . ARG A 1 311 ? -12.867 15.174 0.127 1.00 93.69 311 ARG A CA 1
ATOM 2324 C C . ARG A 1 311 ? -14.145 15.623 -0.570 1.00 93.69 311 ARG A C 1
ATOM 2326 O O . ARG A 1 311 ? -15.143 15.904 0.088 1.00 93.69 311 ARG A O 1
ATOM 2333 N N . ALA A 1 312 ? -14.141 15.637 -1.901 1.00 92.19 312 ALA A N 1
ATOM 2334 C CA . ALA A 1 312 ? -15.301 16.021 -2.702 1.00 92.19 312 ALA A CA 1
ATOM 2335 C C . ALA A 1 312 ? -16.529 15.105 -2.503 1.00 92.19 312 ALA A C 1
ATOM 2337 O O . ALA A 1 312 ? -17.649 15.543 -2.767 1.00 92.19 312 ALA A O 1
ATOM 2338 N N . ILE A 1 313 ? -16.337 13.863 -2.033 1.00 91.69 313 ILE A N 1
ATOM 2339 C CA . ILE A 1 313 ? -17.407 12.868 -1.845 1.00 91.69 313 ILE A CA 1
ATOM 2340 C C . ILE A 1 313 ? -17.627 12.465 -0.378 1.00 91.69 313 ILE A C 1
ATOM 2342 O O . ILE A 1 313 ? -18.770 12.214 0.001 1.00 91.69 313 ILE A O 1
ATOM 2346 N N . ALA A 1 314 ? -16.581 12.477 0.457 1.00 89.25 314 ALA A N 1
ATOM 2347 C CA . ALA A 1 314 ? -16.594 12.171 1.894 1.00 89.25 314 ALA A CA 1
ATOM 2348 C C . ALA A 1 314 ? -16.762 13.418 2.797 1.00 89.25 314 ALA A C 1
ATOM 2350 O O . ALA A 1 314 ? -17.061 13.300 3.985 1.00 89.25 314 ALA A O 1
ATOM 2351 N N . GLY A 1 315 ? -16.607 14.625 2.239 1.00 88.00 315 GLY A N 1
ATOM 2352 C CA . GLY A 1 315 ? -16.704 15.910 2.939 1.00 88.00 315 GLY A CA 1
ATOM 2353 C C . GLY A 1 315 ? -15.389 16.338 3.597 1.00 88.00 315 GLY A C 1
ATOM 2354 O O . GLY A 1 315 ? -14.789 17.329 3.193 1.00 88.00 315 GLY A O 1
ATOM 2355 N N . ASP A 1 316 ? -14.954 15.580 4.597 1.00 91.25 316 ASP A N 1
ATOM 2356 C CA . ASP A 1 316 ? -13.661 15.650 5.295 1.00 91.25 316 ASP A CA 1
ATOM 2357 C C . ASP A 1 316 ? -13.396 14.239 5.907 1.00 91.25 316 ASP A C 1
ATOM 2359 O O . ASP A 1 316 ? -14.265 13.370 5.834 1.00 91.25 316 ASP A O 1
ATOM 2363 N N . ASP A 1 317 ? -12.240 14.026 6.543 1.00 90.81 317 ASP A N 1
ATOM 2364 C CA . ASP A 1 317 ? -11.830 12.825 7.313 1.00 90.81 317 ASP A CA 1
ATOM 2365 C C . ASP A 1 317 ? -11.935 11.478 6.564 1.00 90.81 317 ASP A C 1
ATOM 2367 O O . ASP A 1 317 ? -12.904 10.739 6.733 1.00 90.81 317 ASP A O 1
ATOM 2371 N N . ALA A 1 318 ? -10.906 11.105 5.791 1.00 94.69 318 ALA A N 1
ATOM 2372 C CA . ALA A 1 318 ? -10.789 9.731 5.279 1.00 94.69 318 ALA A CA 1
ATOM 2373 C C . ALA A 1 318 ? -10.481 8.733 6.412 1.00 94.69 318 ALA A C 1
ATOM 2375 O O . ALA A 1 318 ? -9.689 9.033 7.307 1.00 94.69 318 ALA A O 1
ATOM 2376 N N . THR A 1 319 ? -11.059 7.529 6.350 1.00 95.81 319 THR A N 1
ATOM 2377 C CA . THR A 1 319 ? -10.910 6.473 7.372 1.00 95.81 319 THR A CA 1
ATOM 2378 C C . THR A 1 319 ? -10.577 5.110 6.730 1.00 95.81 319 THR A C 1
ATOM 2380 O O . THR A 1 319 ? -11.381 4.177 6.784 1.00 95.81 319 THR A O 1
ATOM 2383 N N . PRO A 1 320 ? -9.410 4.992 6.061 1.00 96.44 320 PRO A N 1
ATOM 2384 C CA . PRO A 1 320 ? -9.085 3.864 5.185 1.00 96.44 320 PRO A CA 1
ATOM 2385 C C . PRO A 1 320 ? -8.931 2.535 5.935 1.00 96.44 320 PRO A C 1
ATOM 2387 O O . PRO A 1 320 ? -8.311 2.480 6.990 1.00 96.44 320 PRO A O 1
ATOM 2390 N N . THR A 1 321 ? -9.426 1.448 5.357 1.00 96.75 321 THR A N 1
ATOM 2391 C CA . THR A 1 321 ? -9.233 0.056 5.792 1.00 96.75 321 THR A CA 1
ATOM 2392 C C . THR A 1 321 ? -9.137 -0.843 4.554 1.00 96.75 321 THR A C 1
ATOM 2394 O O . THR A 1 321 ? -9.658 -0.478 3.500 1.00 96.75 321 THR A O 1
ATOM 2397 N N . PHE A 1 322 ? -8.419 -1.964 4.647 1.00 96.62 322 PHE A N 1
ATOM 2398 C CA . PHE A 1 322 ? -7.959 -2.750 3.495 1.00 96.62 322 PHE A CA 1
ATOM 2399 C C . PHE A 1 322 ? -8.492 -4.185 3.553 1.00 96.62 322 PHE A C 1
ATOM 2401 O O . PHE A 1 322 ? -8.659 -4.748 4.633 1.00 96.62 322 PHE A O 1
ATOM 2408 N N . GLY A 1 323 ? -8.753 -4.774 2.388 1.00 93.38 323 GLY A N 1
ATOM 2409 C CA . GLY A 1 323 ? -9.267 -6.138 2.239 1.00 93.38 323 GLY A CA 1
ATOM 2410 C C . GLY A 1 323 ? -9.474 -6.489 0.767 1.00 93.38 323 GLY A C 1
ATOM 2411 O O . GLY A 1 323 ? -9.263 -5.647 -0.095 1.00 93.38 323 GLY A O 1
ATOM 2412 N N . ASP A 1 324 ? -9.871 -7.722 0.470 1.00 92.69 324 ASP A N 1
ATOM 2413 C CA . ASP A 1 324 ? -10.158 -8.193 -0.898 1.00 92.69 324 ASP A CA 1
ATOM 2414 C C . ASP A 1 324 ? -11.676 -8.372 -1.018 1.00 92.69 324 ASP A C 1
ATOM 2416 O O . ASP A 1 324 ? -12.226 -9.409 -0.636 1.00 92.69 324 ASP A O 1
ATOM 2420 N N . LEU A 1 325 ? -12.369 -7.293 -1.397 1.00 91.38 325 LEU A N 1
ATOM 2421 C CA . LEU A 1 325 ? -13.791 -7.111 -1.086 1.00 91.38 325 LEU A CA 1
ATOM 2422 C C . LEU A 1 325 ? -14.721 -7.600 -2.202 1.00 91.38 325 LEU A C 1
ATOM 2424 O O . LEU A 1 325 ? -15.877 -7.954 -1.937 1.00 91.38 325 LEU A O 1
ATOM 2428 N N . ASP A 1 326 ? -14.215 -7.651 -3.438 1.00 90.81 326 ASP A N 1
ATOM 2429 C CA . ASP A 1 326 ? -14.871 -8.312 -4.571 1.00 90.81 326 ASP A CA 1
ATOM 2430 C C . ASP A 1 326 ? -14.267 -9.680 -4.949 1.00 90.81 326 ASP A C 1
ATOM 2432 O O . ASP A 1 326 ? -14.834 -10.373 -5.799 1.00 90.81 326 ASP A O 1
ATOM 2436 N N . GLN A 1 327 ? -13.232 -10.120 -4.218 1.00 90.00 327 GLN A N 1
ATOM 2437 C CA . GLN A 1 327 ? -12.559 -11.422 -4.334 1.00 90.00 327 GLN A CA 1
ATOM 2438 C C . GLN A 1 327 ? -11.791 -11.615 -5.657 1.00 90.00 327 GLN A C 1
ATOM 2440 O O . GLN A 1 327 ? -11.719 -12.734 -6.177 1.00 90.00 327 GLN A O 1
ATOM 2445 N N . ASP A 1 328 ? -11.204 -10.541 -6.209 1.00 90.19 328 ASP A N 1
ATOM 2446 C CA . ASP A 1 328 ? -10.294 -10.616 -7.367 1.00 90.19 328 ASP A CA 1
ATOM 2447 C C . ASP A 1 328 ? -8.829 -10.927 -7.002 1.00 90.19 328 ASP A C 1
ATOM 2449 O O . ASP A 1 328 ? -8.034 -11.264 -7.886 1.00 90.19 328 ASP A O 1
ATOM 2453 N N . GLY A 1 329 ? -8.490 -10.897 -5.708 1.00 90.00 329 GLY A N 1
ATOM 2454 C CA . GLY A 1 329 ? -7.145 -11.153 -5.190 1.00 90.00 329 GLY A CA 1
ATOM 2455 C C . GLY A 1 329 ? -6.275 -9.901 -5.048 1.00 90.00 329 GLY A C 1
ATOM 2456 O O . GLY A 1 329 ? -5.133 -10.010 -4.596 1.00 90.00 329 GLY A O 1
ATOM 2457 N N . THR A 1 330 ? -6.773 -8.717 -5.401 1.00 93.12 330 THR A N 1
ATOM 2458 C CA . THR A 1 330 ? -6.122 -7.424 -5.132 1.00 93.12 330 THR A CA 1
ATOM 2459 C C . THR A 1 330 ? -6.622 -6.844 -3.809 1.00 93.12 330 THR A C 1
ATOM 2461 O O . THR A 1 330 ? -7.767 -7.052 -3.422 1.00 93.12 330 THR A O 1
ATOM 2464 N N . LEU A 1 331 ? -5.782 -6.082 -3.105 1.00 94.94 331 LEU A N 1
ATOM 2465 C CA . LEU A 1 331 ? -6.262 -5.267 -1.986 1.00 94.94 331 LEU A CA 1
ATOM 2466 C C . LEU A 1 331 ? -7.037 -4.041 -2.489 1.00 94.94 331 LEU A C 1
ATOM 2468 O O . LEU A 1 331 ? -6.492 -3.193 -3.197 1.00 94.94 331 LEU A O 1
ATOM 2472 N N . ASP A 1 332 ? -8.288 -3.944 -2.057 1.00 96.25 332 ASP A N 1
ATOM 2473 C CA . ASP A 1 332 ? -9.151 -2.770 -2.120 1.00 96.25 332 ASP A CA 1
ATOM 2474 C C . ASP A 1 332 ? -8.916 -1.840 -0.919 1.00 96.25 332 ASP A C 1
ATOM 2476 O O . ASP A 1 332 ? -8.325 -2.222 0.096 1.00 96.25 332 ASP A O 1
ATOM 2480 N N . ILE A 1 333 ? -9.469 -0.628 -1.002 1.00 97.75 333 ILE A N 1
ATOM 2481 C CA . ILE A 1 333 ? -9.674 0.254 0.153 1.00 97.75 333 ILE A CA 1
ATOM 2482 C C . ILE A 1 333 ? -11.176 0.453 0.377 1.00 97.75 333 ILE A C 1
ATOM 2484 O O . ILE A 1 333 ? -11.914 0.782 -0.551 1.00 97.75 333 ILE A O 1
ATOM 2488 N N . VAL A 1 334 ? -11.621 0.367 1.630 1.00 97.31 334 VAL A N 1
ATOM 2489 C CA . VAL A 1 334 ? -12.856 1.017 2.088 1.00 97.31 334 VAL A CA 1
ATOM 2490 C C . VAL A 1 334 ? -12.495 2.228 2.937 1.00 97.31 334 VAL A C 1
ATOM 2492 O O . VAL A 1 334 ? -11.569 2.179 3.737 1.00 97.31 334 VAL A O 1
ATOM 2495 N N . SER A 1 335 ? -13.219 3.331 2.773 1.00 97.00 335 SER A N 1
ATOM 2496 C CA . SER A 1 335 ? -13.067 4.531 3.593 1.00 97.00 335 SER A CA 1
ATOM 2497 C C . SER A 1 335 ? -14.428 5.127 3.928 1.00 97.00 335 SER A C 1
ATOM 2499 O O . SER A 1 335 ? -15.258 5.335 3.044 1.00 97.00 335 SER A O 1
ATOM 2501 N N . GLY A 1 336 ? -14.639 5.471 5.194 1.00 95.12 336 GLY A N 1
ATOM 2502 C CA . GLY A 1 336 ? -15.725 6.345 5.625 1.00 95.12 336 GLY A CA 1
ATOM 2503 C C . GLY A 1 336 ? -15.418 7.830 5.397 1.00 95.12 336 GLY A C 1
ATOM 2504 O O . GLY A 1 336 ? -14.475 8.184 4.679 1.00 95.12 336 GLY A O 1
ATOM 2505 N N . GLY A 1 337 ? -16.228 8.693 6.019 1.00 92.50 337 GLY A N 1
ATOM 2506 C CA . GLY A 1 337 ? -16.142 10.150 5.893 1.00 92.50 337 GLY A CA 1
ATOM 2507 C C . GLY A 1 337 ? -16.882 10.929 6.984 1.00 92.50 337 GLY A C 1
ATOM 2508 O O . GLY A 1 337 ? -17.783 10.407 7.653 1.00 92.50 337 GLY A O 1
ATOM 2509 N N . ARG A 1 338 ? -16.571 12.228 7.097 1.00 91.50 338 ARG A N 1
ATOM 2510 C CA . ARG A 1 338 ? -17.264 13.247 7.922 1.00 91.50 338 ARG A CA 1
ATOM 2511 C C . ARG A 1 338 ? -18.632 13.688 7.363 1.00 91.50 338 ARG A C 1
ATOM 2513 O O . ARG A 1 338 ? -19.182 14.732 7.710 1.00 91.50 338 ARG A O 1
ATOM 2520 N N . ASN A 1 339 ? -19.204 12.882 6.480 1.00 91.31 339 ASN A N 1
ATOM 2521 C CA . ASN A 1 339 ? -20.606 12.943 6.089 1.00 91.31 339 ASN A CA 1
ATOM 2522 C C . ASN A 1 339 ? -21.383 11.665 6.452 1.00 91.31 339 ASN A C 1
ATOM 2524 O O . ASN A 1 339 ? -22.550 11.555 6.087 1.00 91.31 339 ASN A O 1
ATOM 2528 N N . GLY A 1 340 ? -20.757 10.709 7.152 1.00 91.75 340 GLY A N 1
ATOM 2529 C CA . GLY A 1 340 ? -21.377 9.430 7.510 1.00 91.75 340 GLY A CA 1
ATOM 2530 C C . GLY A 1 340 ? -21.614 8.489 6.322 1.00 91.75 340 GLY A C 1
ATOM 2531 O O . GLY A 1 340 ? -22.453 7.602 6.419 1.00 91.75 340 GLY A O 1
ATOM 2532 N N . ARG A 1 341 ? -20.913 8.674 5.197 1.00 92.31 341 ARG A N 1
ATOM 2533 C CA . ARG A 1 341 ? -21.003 7.804 4.010 1.00 92.31 341 ARG A CA 1
ATOM 2534 C C . ARG A 1 341 ? -19.763 6.922 3.901 1.00 92.31 341 ARG A C 1
ATOM 2536 O O . ARG A 1 341 ? -18.718 7.258 4.458 1.00 92.31 341 ARG A O 1
ATOM 2543 N N . LEU A 1 342 ? -19.892 5.803 3.190 1.00 94.50 342 LEU A N 1
ATOM 2544 C CA . LEU A 1 342 ? -18.828 4.817 2.993 1.00 94.50 342 LEU A CA 1
ATOM 2545 C C . LEU A 1 342 ? -18.494 4.690 1.507 1.00 94.50 342 LEU A C 1
ATOM 2547 O O . LEU A 1 342 ? -19.395 4.702 0.666 1.00 94.50 342 LEU A O 1
ATOM 2551 N N . PHE A 1 343 ? -17.217 4.510 1.196 1.00 95.50 343 PHE A N 1
ATOM 2552 C CA . PHE A 1 343 ? -16.701 4.440 -0.166 1.00 95.50 343 PHE A CA 1
ATOM 2553 C C . PHE A 1 343 ? -15.788 3.230 -0.330 1.00 95.50 343 PHE A C 1
ATOM 2555 O O . PHE A 1 343 ? -14.858 3.054 0.450 1.00 95.50 343 PHE A O 1
ATOM 2562 N N . TRP A 1 344 ? -16.048 2.421 -1.353 1.00 96.81 344 TRP A N 1
ATOM 2563 C CA . TRP A 1 344 ? -15.187 1.341 -1.822 1.00 96.81 344 TRP A CA 1
ATOM 2564 C C . TRP A 1 344 ? -14.363 1.830 -3.015 1.00 96.81 344 TRP A C 1
ATOM 2566 O O . TRP A 1 344 ? -14.882 2.458 -3.940 1.00 96.81 344 TRP A O 1
ATOM 2576 N N . LEU A 1 345 ? -13.065 1.561 -2.976 1.00 97.75 345 LEU A N 1
ATOM 2577 C CA . LEU A 1 345 ? -12.094 1.864 -4.012 1.00 97.75 345 LEU A CA 1
ATOM 2578 C C . LEU A 1 345 ? -11.470 0.535 -4.434 1.00 97.75 345 LEU A C 1
ATOM 2580 O O . LEU A 1 345 ? -10.677 -0.034 -3.680 1.00 97.75 345 LEU A O 1
ATOM 2584 N N . ARG A 1 346 ? -11.828 0.046 -5.625 1.00 96.88 346 ARG A N 1
ATOM 2585 C CA . ARG A 1 346 ? -11.306 -1.231 -6.123 1.00 96.88 346 ARG A CA 1
ATOM 2586 C C . ARG A 1 346 ? -9.804 -1.131 -6.384 1.00 96.88 346 ARG A C 1
ATOM 2588 O O . ARG A 1 346 ? -9.374 -0.209 -7.082 1.00 96.88 346 ARG A O 1
ATOM 2595 N N . GLY A 1 347 ? -9.028 -2.092 -5.902 1.00 95.88 347 GLY A N 1
ATOM 2596 C CA . GLY A 1 347 ? -7.630 -2.264 -6.271 1.00 95.88 347 GLY A CA 1
ATOM 2597 C C . GLY A 1 347 ? -7.459 -2.511 -7.774 1.00 95.88 347 GLY A C 1
ATOM 2598 O O . GLY A 1 347 ? -8.273 -3.162 -8.432 1.00 95.88 347 GLY A O 1
ATOM 2599 N N . ILE A 1 348 ? -6.382 -1.976 -8.349 1.00 93.12 348 ILE A N 1
ATOM 2600 C CA . ILE A 1 348 ? -5.960 -2.289 -9.716 1.00 93.12 348 ILE A CA 1
ATOM 2601 C C . ILE A 1 348 ? -4.720 -3.185 -9.625 1.00 93.12 348 ILE A C 1
ATOM 2603 O O . ILE A 1 348 ? -3.657 -2.693 -9.230 1.00 93.12 348 ILE A O 1
ATOM 2607 N N . PRO A 1 349 ? -4.812 -4.482 -9.980 1.00 90.56 349 PRO A N 1
ATOM 2608 C CA . PRO A 1 349 ? -3.672 -5.382 -9.885 1.00 90.56 349 PRO A CA 1
ATOM 2609 C C . PRO A 1 349 ? -2.586 -4.997 -10.901 1.00 90.56 349 PRO A C 1
ATOM 2611 O O . PRO A 1 349 ? -2.916 -4.632 -12.038 1.00 90.56 349 PRO A O 1
ATOM 2614 N N . PRO A 1 350 ? -1.289 -5.143 -10.560 1.00 89.38 350 PRO A N 1
ATOM 2615 C CA . PRO A 1 350 ? -0.182 -4.810 -11.463 1.00 89.38 350 PRO A CA 1
ATOM 2616 C C . PRO A 1 350 ? -0.266 -5.508 -12.827 1.00 89.38 350 PRO A C 1
ATOM 2618 O O . PRO A 1 350 ? 0.094 -4.924 -13.849 1.00 89.38 350 PRO A O 1
ATOM 2621 N N . THR A 1 351 ? -0.805 -6.731 -12.863 1.00 90.62 351 THR A N 1
ATOM 2622 C CA . THR A 1 351 ? -1.041 -7.514 -14.087 1.00 90.62 351 THR A CA 1
ATOM 2623 C C . THR A 1 351 ? -1.885 -6.771 -15.119 1.00 90.62 351 THR A C 1
ATOM 2625 O O . THR A 1 351 ? -1.573 -6.856 -16.301 1.00 90.62 351 THR A O 1
ATOM 2628 N N . ARG A 1 352 ? -2.868 -5.957 -14.709 1.00 91.25 352 ARG A N 1
ATOM 2629 C CA . ARG A 1 352 ? -3.696 -5.180 -15.645 1.00 91.25 352 ARG A CA 1
ATOM 2630 C C . ARG A 1 352 ? -2.863 -4.164 -16.436 1.00 91.25 352 ARG A C 1
ATOM 2632 O O . ARG A 1 352 ? -3.094 -3.959 -17.628 1.00 91.25 352 ARG A O 1
ATOM 2639 N N . SER A 1 353 ? -1.867 -3.549 -15.794 1.00 90.19 353 SER A N 1
ATOM 2640 C CA . SER A 1 353 ? -0.913 -2.665 -16.472 1.00 90.19 353 SER A CA 1
ATOM 2641 C C . SER A 1 353 ? -0.013 -3.446 -17.431 1.00 90.19 353 SER A C 1
ATOM 2643 O O . SER A 1 353 ? 0.224 -2.984 -18.545 1.00 90.19 353 SER A O 1
ATOM 2645 N N . LEU A 1 354 ? 0.435 -4.645 -17.041 1.00 94.56 354 LEU A N 1
ATOM 2646 C CA . LEU A 1 354 ? 1.228 -5.532 -17.901 1.00 94.56 354 LEU A CA 1
ATOM 2647 C C . LEU A 1 354 ? 0.441 -5.993 -19.141 1.00 94.56 354 LEU A C 1
ATOM 2649 O O . LEU A 1 354 ? 0.967 -5.945 -20.250 1.00 94.56 354 LEU A O 1
ATOM 2653 N N . ASP A 1 355 ? -0.834 -6.357 -18.991 1.00 95.62 355 ASP A N 1
ATOM 2654 C CA . ASP A 1 355 ? -1.709 -6.741 -20.105 1.00 95.62 355 ASP A CA 1
ATOM 2655 C C . ASP A 1 355 ? -1.921 -5.580 -21.089 1.00 95.62 355 ASP A C 1
ATOM 2657 O O . ASP A 1 355 ? -1.902 -5.778 -22.312 1.00 95.62 355 ASP A O 1
ATOM 2661 N N . ARG A 1 356 ? -2.056 -4.341 -20.589 1.00 95.25 356 ARG A N 1
ATOM 2662 C CA . ARG A 1 356 ? -2.157 -3.156 -21.453 1.00 95.25 356 ARG A CA 1
ATOM 2663 C C . ARG A 1 356 ? -0.835 -2.850 -22.166 1.00 95.25 356 ARG A C 1
ATOM 2665 O O . ARG A 1 356 ? -0.870 -2.600 -23.370 1.00 95.25 356 ARG A O 1
ATOM 2672 N N . LEU A 1 357 ? 0.313 -2.969 -21.489 1.00 95.88 357 LEU A N 1
ATOM 2673 C CA . LEU A 1 357 ? 1.642 -2.881 -22.116 1.00 95.88 357 LEU A CA 1
ATOM 2674 C C . LEU A 1 357 ? 1.816 -3.935 -23.227 1.00 95.88 357 LEU A C 1
ATOM 2676 O O . LEU A 1 357 ? 2.222 -3.602 -24.342 1.00 95.88 357 LEU A O 1
ATOM 2680 N N . THR A 1 358 ? 1.456 -5.196 -22.960 1.00 97.62 358 THR A N 1
ATOM 2681 C CA . THR A 1 358 ? 1.469 -6.284 -23.954 1.00 97.62 358 THR A CA 1
ATOM 2682 C C . THR A 1 358 ? 0.550 -5.982 -25.137 1.00 97.62 358 THR A C 1
ATOM 2684 O O . THR A 1 358 ? 0.927 -6.249 -26.277 1.00 97.62 358 THR A O 1
ATOM 2687 N N . THR A 1 359 ? -0.631 -5.409 -24.895 1.00 98.19 359 THR A N 1
ATOM 2688 C CA . THR A 1 359 ? -1.582 -5.033 -25.952 1.00 98.19 359 THR A CA 1
ATOM 2689 C C . THR A 1 359 ? -0.978 -3.976 -26.879 1.00 98.19 359 THR A C 1
ATOM 2691 O O . THR A 1 359 ? -0.818 -4.237 -28.071 1.00 98.19 359 THR A O 1
ATOM 2694 N N . ILE A 1 360 ? -0.537 -2.840 -26.327 1.00 97.56 360 ILE A N 1
ATOM 2695 C CA . ILE A 1 360 ? 0.028 -1.714 -27.092 1.00 97.56 360 ILE A CA 1
ATOM 2696 C C . ILE A 1 360 ? 1.250 -2.155 -27.915 1.00 97.56 360 ILE A C 1
ATOM 2698 O O . ILE A 1 360 ? 1.384 -1.832 -29.098 1.00 97.56 360 ILE A O 1
ATOM 2702 N N . MET A 1 361 ? 2.146 -2.936 -27.310 1.00 97.31 361 MET A N 1
ATOM 2703 C CA . MET A 1 361 ? 3.378 -3.381 -27.970 1.00 97.31 361 MET A CA 1
ATOM 2704 C C . MET A 1 361 ? 3.136 -4.465 -29.032 1.00 97.31 361 MET A C 1
ATOM 2706 O O . MET A 1 361 ? 3.944 -4.607 -29.956 1.00 97.31 361 MET A O 1
ATOM 2710 N N . ARG A 1 362 ? 2.006 -5.187 -28.965 1.00 96.56 362 ARG A N 1
ATOM 2711 C CA . ARG A 1 362 ? 1.546 -6.095 -30.029 1.00 96.56 362 ARG A CA 1
ATOM 2712 C C . ARG A 1 362 ? 0.879 -5.350 -31.183 1.00 96.56 362 ARG A C 1
ATOM 2714 O O . ARG A 1 362 ? 1.191 -5.643 -32.339 1.00 96.56 362 ARG A O 1
ATOM 2721 N N . GLU A 1 363 ? 0.055 -4.347 -30.882 1.00 97.44 363 GLU A N 1
ATOM 2722 C CA . GLU A 1 363 ? -0.542 -3.434 -31.871 1.00 97.44 363 GLU A CA 1
ATOM 2723 C C . GLU A 1 363 ? 0.540 -2.726 -32.713 1.00 97.44 363 GLU A C 1
ATOM 2725 O O . GLU A 1 363 ? 0.378 -2.569 -33.924 1.00 97.44 363 GLU A O 1
ATOM 2730 N N . HIS A 1 364 ? 1.691 -2.402 -32.108 1.00 96.62 364 HIS A N 1
ATOM 2731 C CA . HIS A 1 364 ? 2.774 -1.632 -32.735 1.00 96.62 364 HIS A CA 1
ATOM 2732 C C . HIS A 1 364 ? 4.070 -2.400 -33.065 1.00 96.62 364 HIS A C 1
ATOM 2734 O O . HIS A 1 364 ? 5.108 -1.785 -33.329 1.00 96.62 364 HIS A O 1
ATOM 2740 N N . THR A 1 365 ? 4.032 -3.738 -33.132 1.00 94.31 365 THR A N 1
ATOM 2741 C CA . THR A 1 365 ? 5.205 -4.603 -33.429 1.00 94.31 365 THR A CA 1
ATOM 2742 C C . THR A 1 365 ? 6.108 -4.110 -34.568 1.00 94.31 365 THR A C 1
ATOM 2744 O O . THR A 1 365 ? 7.337 -4.159 -34.453 1.00 94.31 365 THR A O 1
ATOM 2747 N N . ALA A 1 366 ? 5.523 -3.627 -35.668 1.00 93.25 366 ALA A N 1
ATOM 2748 C CA . ALA A 1 366 ? 6.255 -3.200 -36.859 1.00 93.25 366 ALA A CA 1
ATOM 2749 C C . ALA A 1 366 ? 6.674 -1.716 -36.857 1.00 93.25 366 ALA A C 1
ATOM 2751 O O . ALA A 1 366 ? 7.736 -1.403 -37.414 1.00 93.25 366 ALA A O 1
ATOM 2752 N N . ASP A 1 367 ? 5.884 -0.820 -36.246 1.00 95.38 367 ASP A N 1
ATOM 2753 C CA . ASP A 1 367 ? 5.958 0.636 -36.461 1.00 95.38 367 ASP A CA 1
ATOM 2754 C C . ASP A 1 367 ? 6.091 1.509 -35.194 1.00 95.38 367 ASP A C 1
ATOM 2756 O O . ASP A 1 367 ? 6.124 2.733 -35.325 1.00 95.38 367 ASP A O 1
ATOM 2760 N N . LEU A 1 368 ? 6.239 0.912 -34.003 1.00 95.00 368 LEU A N 1
ATOM 2761 C CA . LEU A 1 368 ? 6.282 1.569 -32.684 1.00 95.00 368 LEU A CA 1
ATOM 2762 C C . LEU A 1 368 ? 6.934 2.959 -32.646 1.00 95.00 368 LEU A C 1
ATOM 2764 O O . LEU A 1 368 ? 6.292 3.924 -32.237 1.00 95.00 368 LEU A O 1
ATOM 2768 N N . GLY A 1 369 ? 8.182 3.106 -33.101 1.00 91.69 369 GLY A N 1
ATOM 2769 C CA . GLY A 1 369 ? 8.867 4.405 -33.063 1.00 91.69 369 GLY A CA 1
ATOM 2770 C C . GLY A 1 369 ? 8.188 5.500 -33.900 1.00 91.69 369 GLY A C 1
ATOM 2771 O O . GLY A 1 369 ? 8.186 6.664 -33.503 1.00 91.69 369 GLY A O 1
ATOM 2772 N N . ALA A 1 370 ? 7.545 5.130 -35.011 1.00 94.06 370 ALA A N 1
ATOM 2773 C CA . ALA A 1 370 ? 6.740 6.037 -35.822 1.00 94.06 370 ALA A CA 1
ATOM 2774 C C . ALA A 1 370 ? 5.337 6.256 -35.232 1.00 94.06 370 ALA A C 1
ATOM 2776 O O . ALA A 1 370 ? 4.772 7.335 -35.404 1.00 94.06 370 ALA A O 1
ATOM 2777 N N . ALA A 1 371 ? 4.750 5.269 -34.549 1.00 95.44 371 ALA A N 1
ATOM 2778 C CA . ALA A 1 371 ? 3.496 5.429 -33.808 1.00 95.44 371 ALA A CA 1
ATOM 2779 C C . ALA A 1 371 ? 3.652 6.426 -32.648 1.00 95.44 371 ALA A C 1
ATOM 2781 O O . ALA A 1 371 ? 2.974 7.453 -32.639 1.00 95.44 371 ALA A O 1
ATOM 2782 N N . LEU A 1 372 ? 4.637 6.208 -31.768 1.00 91.94 372 LEU A N 1
ATOM 2783 C CA . LEU A 1 372 ? 4.980 7.108 -30.659 1.00 91.94 372 LEU A CA 1
ATOM 2784 C C . LEU A 1 372 ? 5.288 8.531 -31.146 1.00 91.94 372 LEU A C 1
ATOM 2786 O O . LEU A 1 372 ? 4.889 9.507 -30.518 1.00 91.94 372 LEU A O 1
ATOM 2790 N N . ARG A 1 373 ? 5.951 8.680 -32.301 1.00 89.06 373 ARG A N 1
ATOM 2791 C CA . ARG A 1 373 ? 6.207 10.000 -32.902 1.00 89.06 373 ARG A CA 1
ATOM 2792 C C . ARG A 1 373 ? 4.936 10.740 -33.354 1.00 89.06 373 ARG A C 1
ATOM 2794 O O . ARG A 1 373 ? 4.969 11.963 -33.445 1.00 89.06 373 ARG A O 1
ATOM 2801 N N . ARG A 1 374 ? 3.854 10.029 -33.693 1.00 94.44 374 ARG A N 1
ATOM 2802 C CA . ARG A 1 374 ? 2.624 10.603 -34.280 1.00 94.44 374 ARG A CA 1
ATOM 2803 C C . ARG A 1 374 ? 1.491 10.827 -33.279 1.00 94.44 374 ARG A C 1
ATOM 2805 O O . ARG A 1 374 ? 0.637 11.660 -33.559 1.00 94.44 374 ARG A O 1
ATOM 2812 N N . SER A 1 375 ? 1.449 10.078 -32.179 1.00 94.12 375 SER A N 1
ATOM 2813 C CA . SER A 1 375 ? 0.408 10.189 -31.152 1.00 94.12 375 SER A CA 1
ATOM 2814 C C . SER A 1 375 ? 1.031 10.557 -29.814 1.00 94.12 375 SER A C 1
ATOM 2816 O O . SER A 1 375 ? 1.965 9.901 -29.355 1.00 94.12 375 SER A O 1
ATOM 2818 N N . ASP A 1 376 ? 0.503 11.614 -29.206 1.00 89.75 376 ASP A N 1
ATOM 2819 C CA . ASP A 1 376 ? 0.888 12.061 -27.871 1.00 89.75 376 ASP A CA 1
ATOM 2820 C C . ASP A 1 376 ? 0.235 11.164 -26.816 1.00 89.75 376 ASP A C 1
ATOM 2822 O O . ASP A 1 376 ? 0.938 10.629 -25.964 1.00 89.75 376 ASP A O 1
ATOM 2826 N N . ASP A 1 377 ? -1.059 10.869 -26.975 1.00 91.06 377 ASP A N 1
ATOM 2827 C CA . ASP A 1 377 ? -1.831 9.966 -26.110 1.00 91.06 377 ASP A CA 1
ATOM 2828 C C . ASP A 1 377 ? -1.159 8.588 -25.953 1.00 91.06 377 ASP A C 1
ATOM 2830 O O . ASP A 1 377 ? -1.046 8.071 -24.846 1.00 91.06 377 ASP A O 1
ATOM 2834 N N . LEU A 1 378 ? -0.633 8.019 -27.048 1.00 93.56 378 LEU A N 1
ATOM 2835 C CA . LEU A 1 378 ? 0.078 6.735 -27.038 1.00 93.56 378 LEU A CA 1
ATOM 2836 C C . LEU A 1 378 ? 1.387 6.782 -26.234 1.00 93.56 378 LEU A C 1
ATOM 2838 O O . LEU A 1 378 ? 1.752 5.793 -25.600 1.00 93.56 378 LEU A O 1
ATOM 2842 N N . ARG A 1 379 ? 2.118 7.906 -26.262 1.00 89.19 379 ARG A N 1
ATOM 2843 C CA . ARG A 1 379 ? 3.329 8.074 -25.437 1.00 89.19 379 ARG A CA 1
ATOM 2844 C C . ARG A 1 379 ? 2.961 8.240 -23.974 1.00 89.19 379 ARG A C 1
ATOM 2846 O O . ARG A 1 379 ? 3.622 7.659 -23.119 1.00 89.19 379 ARG A O 1
ATOM 2853 N N . ASP A 1 380 ? 1.935 9.036 -23.712 1.00 84.56 380 ASP A N 1
ATOM 2854 C CA . ASP A 1 380 ? 1.456 9.349 -22.375 1.00 84.56 380 ASP A CA 1
ATOM 2855 C C . ASP A 1 380 ? 0.913 8.092 -21.676 1.00 84.56 380 ASP A C 1
ATOM 2857 O O . ASP A 1 380 ? 1.250 7.855 -20.518 1.00 84.56 380 ASP A O 1
ATOM 2861 N N . GLU A 1 381 ? 0.189 7.228 -22.397 1.00 89.81 381 GLU A N 1
ATOM 2862 C CA . GLU A 1 381 ? -0.235 5.912 -21.910 1.00 89.81 381 GLU A CA 1
ATOM 2863 C C . GLU A 1 381 ? 0.954 4.950 -21.735 1.00 89.81 381 GLU A C 1
ATOM 2865 O O . GLU A 1 381 ? 1.169 4.437 -20.636 1.00 89.81 381 GLU A O 1
ATOM 2870 N N . LEU A 1 382 ? 1.761 4.710 -22.779 1.00 90.75 382 LEU A N 1
ATOM 2871 C CA . LEU A 1 382 ? 2.808 3.680 -22.741 1.00 90.75 382 LEU A CA 1
ATOM 2872 C C . LEU A 1 382 ? 3.914 3.996 -21.718 1.00 90.75 382 LEU A C 1
ATOM 2874 O O . LEU A 1 382 ? 4.296 3.130 -20.929 1.00 90.75 382 LEU A O 1
ATOM 2878 N N . LEU A 1 383 ? 4.411 5.238 -21.694 1.00 84.88 383 LEU A N 1
ATOM 2879 C CA . LEU A 1 383 ? 5.421 5.669 -20.719 1.00 84.88 383 LEU A CA 1
ATOM 2880 C C . LEU A 1 383 ? 4.806 5.845 -19.320 1.00 84.88 383 LEU A C 1
ATOM 2882 O O . LEU A 1 383 ? 5.488 5.611 -18.324 1.00 84.88 383 LEU A O 1
ATOM 2886 N N . GLY A 1 384 ? 3.521 6.208 -19.228 1.00 80.81 384 GLY A N 1
ATOM 2887 C CA . GLY A 1 384 ? 2.782 6.279 -17.965 1.00 80.81 384 GLY A CA 1
ATOM 2888 C C . GLY A 1 384 ? 2.640 4.914 -17.287 1.00 80.81 384 GLY A C 1
ATOM 2889 O O . GLY A 1 384 ? 2.887 4.796 -16.087 1.00 80.81 384 GLY A O 1
ATOM 2890 N N . LEU A 1 385 ? 2.338 3.864 -18.059 1.00 88.81 385 LEU A N 1
ATOM 2891 C CA . LEU A 1 385 ? 2.280 2.478 -17.582 1.00 88.81 385 LEU A CA 1
ATOM 2892 C C . LEU A 1 385 ? 3.644 1.992 -17.065 1.00 88.81 385 LEU A C 1
ATOM 2894 O O . LEU A 1 385 ? 3.716 1.429 -15.970 1.00 88.81 385 LEU A O 1
ATOM 2898 N N . HIS A 1 386 ? 4.736 2.258 -17.792 1.00 87.31 386 HIS A N 1
ATOM 2899 C CA . HIS A 1 386 ? 6.086 1.935 -17.314 1.00 87.31 386 HIS A CA 1
ATOM 2900 C C . HIS A 1 386 ? 6.477 2.741 -16.063 1.00 87.31 386 HIS A C 1
ATOM 2902 O O . HIS A 1 386 ? 6.991 2.153 -15.116 1.00 87.31 386 HIS A O 1
ATOM 2908 N N . HIS A 1 387 ? 6.176 4.041 -15.986 1.00 80.75 387 HIS A N 1
ATOM 2909 C CA . HIS A 1 387 ? 6.391 4.851 -14.776 1.00 80.75 387 HIS A CA 1
ATOM 2910 C C . HIS A 1 387 ? 5.548 4.364 -13.575 1.00 80.75 387 HIS A C 1
ATOM 2912 O O . HIS A 1 387 ? 6.019 4.368 -12.437 1.00 80.75 387 HIS A O 1
ATOM 2918 N N . GLY A 1 388 ? 4.330 3.862 -13.807 1.00 81.38 388 GLY A N 1
ATOM 2919 C CA . GLY A 1 388 ? 3.534 3.165 -12.791 1.00 81.38 388 GLY A CA 1
ATOM 2920 C C . GLY A 1 388 ? 4.235 1.911 -12.258 1.00 81.38 388 GLY A C 1
ATOM 2921 O O . GLY A 1 388 ? 4.394 1.760 -11.048 1.00 81.38 388 GLY A O 1
ATOM 2922 N N . MET A 1 389 ? 4.728 1.051 -13.155 1.00 88.50 389 MET A N 1
ATOM 2923 C CA . MET A 1 389 ? 5.496 -0.146 -12.783 1.00 88.50 389 MET A CA 1
ATOM 2924 C C . MET A 1 389 ? 6.833 0.189 -12.107 1.00 88.50 389 MET A C 1
ATOM 2926 O O . MET A 1 389 ? 7.226 -0.513 -11.181 1.00 88.50 389 MET A O 1
ATOM 2930 N N . TYR A 1 390 ? 7.505 1.271 -12.507 1.00 85.31 390 TYR A N 1
ATOM 2931 C CA . TYR A 1 390 ? 8.719 1.765 -11.857 1.00 85.31 390 TYR A CA 1
ATOM 2932 C C . TYR A 1 390 ? 8.460 2.137 -10.389 1.00 85.31 390 TYR A C 1
ATOM 2934 O O . TYR A 1 390 ? 9.099 1.568 -9.505 1.00 85.31 390 TYR A O 1
ATOM 2942 N N . ARG A 1 391 ? 7.473 3.004 -10.111 1.00 80.00 391 ARG A N 1
ATOM 2943 C CA . ARG A 1 391 ? 7.123 3.413 -8.735 1.00 80.00 391 ARG A CA 1
ATOM 2944 C C . ARG A 1 391 ? 6.748 2.212 -7.857 1.00 80.00 391 ARG A C 1
ATOM 2946 O O . ARG A 1 391 ? 7.186 2.125 -6.711 1.00 80.00 391 ARG A O 1
ATOM 2953 N N . LEU A 1 392 ? 6.007 1.257 -8.422 1.00 85.69 392 LEU A N 1
ATOM 2954 C CA . LEU A 1 392 ? 5.642 0.000 -7.766 1.00 85.69 392 LEU A CA 1
ATOM 2955 C C . LEU A 1 392 ? 6.884 -0.853 -7.417 1.00 85.69 392 LEU A C 1
ATOM 2957 O O . LEU A 1 392 ? 7.039 -1.286 -6.276 1.00 85.69 392 LEU A O 1
ATOM 2961 N N . CYS A 1 393 ? 7.803 -1.060 -8.365 1.00 86.31 393 CYS A N 1
ATOM 2962 C CA . CYS A 1 393 ? 9.010 -1.871 -8.147 1.00 86.31 393 CYS A CA 1
ATOM 2963 C C . CYS A 1 393 ? 10.064 -1.188 -7.259 1.00 86.31 393 CYS A C 1
ATOM 2965 O O . CYS A 1 393 ? 10.875 -1.879 -6.650 1.00 86.31 393 CYS A O 1
ATOM 2967 N N . GLN A 1 394 ? 10.081 0.149 -7.194 1.00 79.56 394 GLN A N 1
ATOM 2968 C CA . GLN A 1 394 ? 11.110 0.900 -6.470 1.00 79.56 394 GLN A CA 1
ATOM 2969 C C . GLN A 1 394 ? 10.902 0.865 -4.950 1.00 79.56 394 GLN A C 1
ATOM 2971 O O . GLN A 1 394 ? 11.875 0.727 -4.209 1.00 79.56 394 GLN A O 1
ATOM 2976 N N . GLY A 1 395 ? 9.657 1.039 -4.490 1.00 75.31 395 GLY A N 1
ATOM 2977 C CA . GLY A 1 395 ? 9.355 1.246 -3.067 1.00 75.31 395 GLY A CA 1
ATOM 2978 C C . GLY A 1 395 ? 8.193 0.435 -2.498 1.00 75.31 395 GLY A C 1
ATOM 2979 O O . GLY A 1 395 ? 8.064 0.395 -1.280 1.00 75.31 395 GLY A O 1
ATOM 2980 N N . PHE A 1 396 ? 7.364 -0.207 -3.331 1.00 87.44 396 PHE A N 1
ATOM 2981 C CA . PHE A 1 396 ? 6.211 -0.986 -2.861 1.00 87.44 396 PHE A CA 1
ATOM 2982 C C . PHE A 1 396 ? 6.520 -2.487 -2.793 1.00 87.44 396 PHE A C 1
ATOM 2984 O O . PHE A 1 396 ? 6.374 -3.105 -1.743 1.00 87.44 396 PHE A O 1
ATOM 2991 N N . LEU A 1 397 ? 7.007 -3.072 -3.892 1.00 86.75 397 LEU A N 1
ATOM 2992 C CA . LEU A 1 397 ? 7.369 -4.491 -3.963 1.00 86.75 397 LEU A CA 1
ATOM 2993 C C . LEU A 1 397 ? 8.719 -4.726 -3.278 1.00 86.75 397 LEU A C 1
ATOM 2995 O O . LEU A 1 397 ? 9.767 -4.591 -3.907 1.00 86.75 397 LEU A O 1
ATOM 2999 N N . ASN A 1 398 ? 8.712 -5.067 -1.990 1.00 82.12 398 ASN A N 1
ATOM 3000 C CA . ASN A 1 398 ? 9.935 -5.223 -1.199 1.00 82.12 398 ASN A CA 1
ATOM 3001 C C . ASN A 1 398 ? 10.443 -6.686 -1.093 1.00 82.12 398 ASN A C 1
ATOM 3003 O O . ASN A 1 398 ? 11.654 -6.874 -0.934 1.00 82.12 398 ASN A O 1
ATOM 3007 N N . THR A 1 399 ? 9.608 -7.717 -1.303 1.00 82.50 399 THR A N 1
ATOM 3008 C CA . THR A 1 399 ? 10.020 -9.143 -1.296 1.00 82.50 399 THR A CA 1
ATOM 3009 C C . THR A 1 399 ? 10.494 -9.670 -2.663 1.00 82.50 399 THR A C 1
ATOM 3011 O O . THR A 1 399 ? 10.181 -9.098 -3.711 1.00 82.50 399 THR A O 1
ATOM 3014 N N . PRO A 1 400 ? 11.241 -10.793 -2.708 1.00 84.50 400 PRO A N 1
ATOM 3015 C CA . PRO A 1 400 ? 11.524 -11.503 -3.960 1.00 84.50 400 PRO A CA 1
ATOM 3016 C C . PRO A 1 400 ? 10.260 -12.071 -4.625 1.00 84.50 400 PRO A C 1
ATOM 3018 O O . PRO A 1 400 ? 10.154 -12.080 -5.850 1.00 84.50 400 PRO A O 1
ATOM 3021 N N . ALA A 1 401 ? 9.291 -12.529 -3.823 1.00 84.44 401 ALA A N 1
ATOM 3022 C CA . ALA A 1 401 ? 8.067 -13.160 -4.310 1.00 84.44 401 ALA A CA 1
ATOM 3023 C C . ALA A 1 401 ? 7.165 -12.162 -5.054 1.00 84.44 401 ALA A C 1
ATOM 3025 O O . ALA A 1 401 ? 6.751 -12.439 -6.179 1.00 84.44 401 ALA A O 1
ATOM 3026 N N . SER A 1 402 ? 6.935 -10.974 -4.484 1.00 85.12 402 SER A N 1
ATOM 3027 C CA . SER A 1 402 ? 6.074 -9.949 -5.092 1.00 85.12 402 SER A CA 1
ATOM 3028 C C . SER A 1 402 ? 6.654 -9.379 -6.398 1.00 85.12 402 SER A C 1
ATOM 3030 O O . SER A 1 402 ? 5.911 -9.023 -7.313 1.00 85.12 402 SER A O 1
ATOM 3032 N N . ARG A 1 403 ? 7.986 -9.393 -6.555 1.00 88.88 403 ARG A N 1
ATOM 3033 C CA . ARG A 1 403 ? 8.675 -9.052 -7.814 1.00 88.88 403 ARG A CA 1
ATOM 3034 C C . ARG A 1 403 ? 8.629 -10.160 -8.875 1.00 88.88 403 ARG A C 1
ATOM 3036 O O . ARG A 1 403 ? 8.770 -9.857 -10.062 1.00 88.88 403 ARG A O 1
ATOM 3043 N N . GLN A 1 404 ? 8.467 -11.433 -8.499 1.00 89.31 404 GLN A N 1
ATOM 3044 C CA . GLN A 1 404 ? 8.772 -12.573 -9.378 1.00 89.31 404 GLN A CA 1
ATOM 3045 C C . GLN A 1 404 ? 7.931 -12.598 -10.666 1.00 89.31 404 GLN A C 1
ATOM 3047 O O . GLN A 1 404 ? 8.486 -12.740 -11.758 1.00 89.31 404 GLN A O 1
ATOM 3052 N N . THR A 1 405 ? 6.611 -12.424 -10.561 1.00 89.75 405 THR A N 1
ATOM 3053 C CA . THR A 1 405 ? 5.686 -12.432 -11.711 1.00 89.75 405 THR A CA 1
ATOM 3054 C C . THR A 1 405 ? 5.993 -11.298 -12.690 1.00 89.75 405 THR A C 1
ATOM 3056 O O . THR A 1 405 ? 6.078 -11.513 -13.901 1.00 89.75 405 THR A O 1
ATOM 3059 N N . ILE A 1 406 ? 6.238 -10.094 -12.165 1.00 93.50 406 ILE A N 1
ATOM 3060 C CA . ILE A 1 406 ? 6.557 -8.904 -12.962 1.00 93.50 406 ILE A CA 1
ATOM 3061 C C . ILE A 1 406 ? 7.921 -9.084 -13.644 1.00 93.50 406 ILE A C 1
ATOM 3063 O O . ILE A 1 406 ? 8.048 -8.822 -14.839 1.00 93.50 406 ILE A O 1
ATOM 3067 N N . ARG A 1 407 ? 8.921 -9.642 -12.947 1.00 94.94 407 ARG A N 1
ATOM 3068 C CA . ARG A 1 407 ? 10.229 -9.994 -13.528 1.00 94.94 407 ARG A CA 1
ATOM 3069 C C . ARG A 1 407 ? 10.111 -10.975 -14.691 1.00 94.94 407 ARG A C 1
ATOM 3071 O O . ARG A 1 407 ? 10.728 -10.756 -15.732 1.00 94.94 407 ARG A O 1
ATOM 3078 N N . GLN A 1 408 ? 9.322 -12.040 -14.538 1.00 95.81 408 GLN A N 1
ATOM 3079 C CA . GLN A 1 408 ? 9.098 -13.019 -15.607 1.00 95.81 408 GLN A CA 1
ATOM 3080 C C . GLN A 1 408 ? 8.439 -12.371 -16.832 1.00 95.81 408 GLN A C 1
ATOM 3082 O O . GLN A 1 408 ? 8.893 -12.601 -17.956 1.00 95.81 408 GLN A O 1
ATOM 3087 N N . TRP A 1 409 ? 7.441 -11.505 -16.623 1.00 97.50 409 TRP A N 1
ATOM 3088 C CA . TRP A 1 409 ? 6.824 -10.736 -17.706 1.00 97.50 409 TRP A CA 1
ATOM 3089 C C . TRP A 1 409 ? 7.832 -9.802 -18.390 1.00 97.50 409 TRP A C 1
ATOM 3091 O O . TRP A 1 409 ? 7.941 -9.841 -19.612 1.00 97.50 409 TRP A O 1
ATOM 3101 N N . TYR A 1 410 ? 8.634 -9.029 -17.645 1.00 97.69 410 TYR A N 1
ATOM 3102 C CA . TYR A 1 410 ? 9.611 -8.096 -18.231 1.00 97.69 410 TYR A CA 1
ATOM 3103 C C . TYR A 1 410 ? 10.696 -8.821 -19.046 1.00 97.69 410 TYR A C 1
ATOM 3105 O O . TYR A 1 410 ? 11.067 -8.356 -20.124 1.00 97.69 410 TYR A O 1
ATOM 3113 N N . VAL A 1 411 ? 11.151 -9.998 -18.599 1.00 97.75 411 VAL A N 1
ATOM 3114 C CA . VAL A 1 411 ? 12.059 -10.864 -19.374 1.00 97.75 411 VAL A CA 1
ATOM 3115 C C . VAL A 1 411 ? 11.393 -11.360 -20.662 1.00 97.75 411 VAL A C 1
ATOM 3117 O O . VAL A 1 411 ? 12.016 -11.320 -21.723 1.00 97.75 411 VAL A O 1
ATOM 3120 N N . ALA A 1 412 ? 10.138 -11.813 -20.611 1.00 98.00 412 ALA A N 1
ATOM 3121 C CA . ALA A 1 412 ? 9.392 -12.201 -21.810 1.00 98.00 412 ALA A CA 1
ATOM 3122 C C . ALA A 1 412 ? 9.209 -11.015 -22.776 1.00 98.00 412 ALA A C 1
ATOM 3124 O O . ALA A 1 412 ? 9.497 -11.146 -23.964 1.00 98.00 412 ALA A O 1
ATOM 3125 N N . HIS A 1 413 ? 8.829 -9.846 -22.263 1.00 97.25 413 HIS A N 1
ATOM 3126 C CA . HIS A 1 413 ? 8.582 -8.622 -23.023 1.00 97.25 413 HIS A CA 1
ATOM 3127 C C . HIS A 1 413 ? 9.840 -8.112 -23.750 1.00 97.25 413 HIS A C 1
ATOM 3129 O O . HIS A 1 413 ? 9.798 -7.820 -24.947 1.00 97.25 413 HIS A O 1
ATOM 3135 N N . LEU A 1 414 ? 10.992 -8.107 -23.064 1.00 97.19 414 LEU A N 1
ATOM 3136 C CA . LEU A 1 414 ? 12.305 -7.796 -23.646 1.00 97.19 414 LEU A CA 1
ATOM 3137 C C . LEU A 1 414 ? 12.721 -8.771 -24.757 1.00 97.19 414 LEU A C 1
ATOM 3139 O O . LEU A 1 414 ? 13.472 -8.392 -25.654 1.00 97.19 414 LEU A O 1
ATOM 3143 N N . ASN A 1 415 ? 12.263 -10.024 -24.711 1.00 96.75 415 ASN A N 1
ATOM 3144 C CA . ASN A 1 415 ? 12.540 -11.015 -25.750 1.00 96.75 415 ASN A CA 1
ATOM 3145 C C . ASN A 1 415 ? 11.546 -10.926 -26.925 1.00 96.75 415 ASN A C 1
ATOM 3147 O O . ASN A 1 415 ? 11.981 -10.989 -28.073 1.00 96.75 415 ASN A O 1
ATOM 3151 N N . GLU A 1 416 ? 10.249 -10.721 -26.669 1.00 96.88 416 GLU A N 1
ATOM 3152 C CA . GLU A 1 416 ? 9.218 -10.557 -27.710 1.00 96.88 416 GLU A CA 1
ATOM 3153 C C . GLU A 1 416 ? 9.447 -9.284 -28.544 1.00 96.88 416 GLU A C 1
ATOM 3155 O O . GLU A 1 416 ? 9.366 -9.313 -29.773 1.00 96.88 416 GLU A O 1
ATOM 3160 N N . HIS A 1 417 ? 9.818 -8.177 -27.895 1.00 97.00 417 HIS A N 1
ATOM 3161 C CA . HIS A 1 417 ? 10.019 -6.875 -28.540 1.00 97.00 417 HIS A CA 1
ATOM 3162 C C . HIS A 1 417 ? 11.500 -6.475 -28.629 1.00 97.00 417 HIS A C 1
ATOM 3164 O O . HIS A 1 417 ? 11.832 -5.289 -28.604 1.00 97.00 417 HIS A O 1
ATOM 3170 N N . ALA A 1 418 ? 12.406 -7.450 -28.774 1.00 96.12 418 ALA A N 1
ATOM 3171 C CA . ALA A 1 418 ? 13.856 -7.232 -28.727 1.00 96.12 418 ALA A CA 1
ATOM 3172 C C . ALA A 1 418 ? 14.379 -6.145 -29.691 1.00 96.12 418 ALA A C 1
ATOM 3174 O O . ALA A 1 418 ? 15.302 -5.418 -29.342 1.00 96.12 418 ALA A O 1
ATOM 3175 N N . ARG A 1 419 ? 13.749 -5.967 -30.864 1.00 93.69 419 ARG A N 1
ATOM 3176 C CA . ARG A 1 419 ? 14.043 -4.883 -31.831 1.00 93.69 419 ARG A CA 1
ATOM 3177 C C . ARG A 1 419 ? 13.915 -3.470 -31.236 1.00 93.69 419 ARG A C 1
ATOM 3179 O O . ARG A 1 419 ? 14.545 -2.544 -31.738 1.00 93.69 419 ARG A O 1
ATOM 3186 N N . TRP A 1 420 ? 13.047 -3.302 -30.244 1.00 93.94 420 TRP A N 1
ATOM 3187 C CA . TRP A 1 420 ? 12.683 -2.012 -29.658 1.00 93.94 420 TRP A CA 1
ATOM 3188 C C . TRP A 1 420 ? 13.207 -1.831 -28.234 1.00 93.94 420 TRP A C 1
ATOM 3190 O O . TRP A 1 420 ? 13.412 -0.697 -27.822 1.00 93.94 420 TRP A O 1
ATOM 3200 N N . LEU A 1 421 ? 13.375 -2.928 -27.486 1.00 94.62 421 LEU A N 1
ATOM 3201 C CA . LEU A 1 421 ? 13.652 -2.887 -26.048 1.00 94.62 421 LEU A CA 1
ATOM 3202 C C . LEU A 1 421 ? 15.015 -3.456 -25.637 1.00 94.62 421 LEU A C 1
ATOM 3204 O O . LEU A 1 421 ? 15.379 -3.298 -24.477 1.00 94.62 421 LEU A O 1
ATOM 3208 N N . LYS A 1 422 ? 15.774 -4.123 -26.516 1.00 95.81 422 LYS A N 1
ATOM 3209 C CA . LYS A 1 422 ? 17.152 -4.547 -26.202 1.00 95.81 422 LYS A CA 1
ATOM 3210 C C . LYS A 1 422 ? 18.178 -3.536 -26.698 1.00 95.81 422 LYS A C 1
ATOM 3212 O O . LYS A 1 422 ? 17.871 -2.659 -27.500 1.00 95.81 422 LYS A O 1
ATOM 3217 N N . HIS A 1 423 ? 19.402 -3.664 -26.194 1.00 93.94 423 HIS A N 1
ATOM 3218 C CA . HIS A 1 423 ? 20.544 -2.871 -26.628 1.00 93.94 423 HIS A CA 1
ATOM 3219 C C . HIS A 1 423 ? 20.782 -3.020 -28.136 1.00 93.94 423 HIS A C 1
ATOM 3221 O O . HIS A 1 423 ? 20.678 -4.110 -28.702 1.00 93.94 423 HIS A O 1
ATOM 3227 N N . GLY A 1 424 ? 21.062 -1.895 -28.785 1.00 88.56 424 GLY A N 1
ATOM 3228 C CA . GLY A 1 424 ? 21.097 -1.756 -30.232 1.00 88.56 424 GLY A CA 1
ATOM 3229 C C . GLY A 1 424 ? 21.122 -0.281 -30.625 1.00 88.56 424 GLY A C 1
ATOM 3230 O O . GLY A 1 424 ? 21.327 0.588 -29.777 1.00 88.56 424 GLY A O 1
ATOM 3231 N N . SER A 1 425 ? 20.913 -0.002 -31.913 1.00 87.56 425 SER A N 1
ATOM 3232 C CA . SER A 1 425 ? 20.916 1.358 -32.451 1.00 87.56 425 SER A CA 1
ATOM 3233 C C . SER A 1 425 ? 19.589 1.736 -33.114 1.00 87.56 425 SER A C 1
ATOM 3235 O O . SER A 1 425 ? 19.019 1.004 -33.925 1.00 87.56 425 SER A O 1
ATOM 3237 N N . HIS A 1 426 ? 19.115 2.931 -32.771 1.00 85.25 426 HIS A N 1
ATOM 3238 C CA . HIS A 1 426 ? 17.878 3.544 -33.231 1.00 85.25 426 HIS A CA 1
ATOM 3239 C C . HIS A 1 426 ? 18.168 4.833 -34.008 1.00 85.25 426 HIS A C 1
ATOM 3241 O O . HIS A 1 426 ? 19.047 5.635 -33.659 1.00 85.25 426 HIS A O 1
ATOM 3247 N N . ASP A 1 427 ? 17.384 5.063 -35.062 1.00 86.31 427 ASP A N 1
ATOM 3248 C CA . ASP A 1 427 ? 17.365 6.345 -35.759 1.00 86.31 427 ASP A CA 1
ATOM 3249 C C . ASP A 1 427 ? 16.461 7.338 -35.019 1.00 86.31 427 ASP A C 1
ATOM 3251 O O . ASP A 1 427 ? 15.237 7.288 -35.124 1.00 86.31 427 ASP A O 1
ATOM 3255 N N . ILE A 1 428 ? 17.072 8.277 -34.302 1.00 79.88 428 ILE A N 1
ATOM 3256 C CA . ILE A 1 428 ? 16.375 9.317 -33.532 1.00 79.88 428 ILE A CA 1
ATOM 3257 C C . ILE A 1 428 ? 15.617 10.300 -34.427 1.00 79.88 428 ILE A C 1
ATOM 3259 O O . ILE A 1 428 ? 14.596 10.842 -34.006 1.00 79.88 428 ILE A O 1
ATOM 3263 N N . ALA A 1 429 ? 16.016 10.459 -35.694 1.00 81.31 429 ALA A N 1
ATOM 3264 C CA . ALA A 1 429 ? 15.280 11.299 -36.632 1.00 81.31 429 ALA A CA 1
ATOM 3265 C C . ALA A 1 429 ? 13.915 10.701 -37.025 1.00 81.31 429 ALA A C 1
ATOM 3267 O O . ALA A 1 429 ? 13.050 11.447 -37.496 1.00 81.31 429 ALA A O 1
ATOM 3268 N N . SER A 1 430 ? 13.685 9.395 -36.815 1.00 84.25 430 SER A N 1
ATOM 3269 C CA . SER A 1 430 ? 12.397 8.720 -37.049 1.00 84.25 430 SER A CA 1
ATOM 3270 C C . SER A 1 430 ? 11.751 8.086 -35.808 1.00 84.25 430 SER A C 1
ATOM 3272 O O . SER A 1 430 ? 10.525 7.971 -35.788 1.00 84.25 430 SER A O 1
ATOM 3274 N N . GLN A 1 431 ? 12.523 7.734 -34.773 1.00 87.62 431 GLN A N 1
ATOM 3275 C CA . GLN A 1 431 ? 12.104 6.949 -33.598 1.00 87.62 431 GLN A CA 1
ATOM 3276 C C . GLN A 1 431 ? 12.463 7.613 -32.240 1.00 87.62 431 GLN A C 1
ATOM 3278 O O . GLN A 1 431 ? 12.935 6.916 -31.340 1.00 87.62 431 GLN A O 1
ATOM 3283 N N . PRO A 1 432 ? 12.249 8.930 -32.032 1.00 83.25 432 PRO A N 1
ATOM 3284 C CA . PRO A 1 432 ? 12.839 9.691 -30.914 1.00 83.25 432 PRO A CA 1
ATOM 3285 C C . PRO A 1 432 ? 12.404 9.279 -29.492 1.00 83.25 432 PRO A C 1
ATOM 3287 O O . PRO A 1 432 ? 12.955 9.789 -28.524 1.00 83.25 432 PRO A O 1
ATOM 3290 N N . TYR A 1 433 ? 11.427 8.379 -29.343 1.00 85.62 433 TYR A N 1
ATOM 3291 C CA . TYR A 1 433 ? 10.888 7.951 -28.042 1.00 85.62 433 TYR A CA 1
ATOM 3292 C C . TYR A 1 433 ? 11.167 6.480 -27.693 1.00 85.62 433 TYR A C 1
ATOM 3294 O O . TYR A 1 433 ? 10.973 6.081 -26.546 1.00 85.62 433 TYR A O 1
ATOM 3302 N N . VAL A 1 434 ? 11.648 5.674 -28.648 1.00 88.00 434 VAL A N 1
ATOM 3303 C CA . VAL A 1 434 ? 12.019 4.266 -28.397 1.00 88.00 434 VAL A CA 1
ATOM 3304 C C . VAL A 1 434 ? 13.148 4.136 -27.359 1.00 88.00 434 VAL A C 1
ATOM 3306 O O . VAL A 1 434 ? 13.022 3.285 -26.480 1.00 88.00 434 VAL A O 1
ATOM 3309 N N . PRO A 1 435 ? 14.194 4.988 -27.352 1.00 84.88 435 PRO A N 1
ATOM 3310 C CA . PRO A 1 435 ? 15.240 4.920 -26.330 1.00 84.88 435 PRO A CA 1
ATOM 3311 C C . PRO A 1 435 ? 14.741 5.128 -24.904 1.00 84.88 435 PRO A C 1
ATOM 3313 O O . PRO A 1 435 ? 15.194 4.443 -23.993 1.00 84.88 435 PRO A O 1
ATOM 3316 N N . SER A 1 436 ? 13.796 6.051 -24.703 1.00 80.62 436 SER A N 1
ATOM 3317 C CA . SER A 1 436 ? 13.178 6.290 -23.396 1.00 80.62 436 SER A CA 1
ATOM 3318 C C . SER A 1 436 ? 12.436 5.054 -22.900 1.00 80.62 436 SER A C 1
ATOM 3320 O O . SER A 1 436 ? 12.587 4.672 -21.744 1.00 80.62 436 SER A O 1
ATOM 3322 N N . LEU A 1 437 ? 11.692 4.395 -23.789 1.00 87.38 437 LEU A N 1
ATOM 3323 C CA . LEU A 1 437 ? 10.979 3.160 -23.484 1.00 87.38 437 LEU A CA 1
ATOM 3324 C C . LEU A 1 437 ? 11.943 2.015 -23.126 1.00 87.38 437 LEU A C 1
ATOM 3326 O O . LEU A 1 437 ? 11.759 1.339 -22.113 1.00 87.38 437 LEU A O 1
ATOM 3330 N N . ALA A 1 438 ? 13.007 1.831 -23.915 1.00 90.06 438 ALA A N 1
ATOM 3331 C CA . ALA A 1 438 ? 14.051 0.845 -23.636 1.00 90.06 438 ALA A CA 1
ATOM 3332 C C . ALA A 1 438 ? 14.753 1.135 -22.297 1.00 90.06 438 ALA A C 1
ATOM 3334 O O . ALA A 1 438 ? 14.843 0.253 -21.448 1.00 90.06 438 ALA A O 1
ATOM 3335 N N . CYS A 1 439 ? 15.155 2.387 -22.053 1.00 84.81 439 CYS A N 1
ATOM 3336 C CA . CYS A 1 439 ? 15.799 2.802 -20.810 1.00 84.81 439 CYS A CA 1
ATOM 3337 C C . CYS A 1 439 ? 14.903 2.578 -19.583 1.00 84.81 439 CYS A C 1
ATOM 3339 O O . CYS A 1 439 ? 15.373 2.011 -18.602 1.00 84.81 439 CYS A O 1
ATOM 3341 N N . GLN A 1 440 ? 13.618 2.957 -19.631 1.00 83.62 440 GLN A N 1
ATOM 3342 C CA . GLN A 1 440 ? 12.663 2.657 -18.552 1.00 83.62 440 GLN A CA 1
ATOM 3343 C C . GLN A 1 440 ? 12.553 1.146 -18.314 1.00 83.62 440 GLN A C 1
ATOM 3345 O O . GLN A 1 440 ? 12.577 0.701 -17.170 1.00 83.62 440 GLN A O 1
ATOM 3350 N N . THR A 1 441 ? 12.506 0.349 -19.383 1.00 91.38 441 THR A N 1
ATOM 3351 C CA . THR A 1 441 ? 12.451 -1.117 -19.300 1.00 91.38 441 THR A CA 1
ATOM 3352 C C . THR A 1 441 ? 13.701 -1.704 -18.624 1.00 91.38 441 THR A C 1
ATOM 3354 O O . THR A 1 441 ? 13.582 -2.620 -17.811 1.00 91.38 441 THR A O 1
ATOM 3357 N N . TRP A 1 442 ? 14.896 -1.169 -18.904 1.00 91.69 442 TRP A N 1
ATOM 3358 C CA . TRP A 1 442 ? 16.156 -1.602 -18.277 1.00 91.69 442 TRP A CA 1
ATOM 3359 C C . TRP A 1 442 ? 16.241 -1.174 -16.806 1.00 91.69 442 TRP A C 1
ATOM 3361 O O . TRP A 1 442 ? 16.583 -1.991 -15.952 1.00 91.69 442 TRP A O 1
ATOM 3371 N N . THR A 1 443 ? 15.865 0.073 -16.506 1.00 86.06 443 THR A N 1
ATOM 3372 C CA . THR A 1 443 ? 15.747 0.613 -15.143 1.00 86.06 443 THR A CA 1
ATOM 3373 C C . THR A 1 443 ? 14.808 -0.247 -14.296 1.00 86.06 443 THR A C 1
ATOM 3375 O O . THR A 1 443 ? 15.171 -0.636 -13.193 1.00 86.06 443 THR A O 1
ATOM 3378 N N . ILE A 1 444 ? 13.633 -0.620 -14.815 1.00 89.81 444 ILE A N 1
ATOM 3379 C CA . ILE A 1 444 ? 12.678 -1.480 -14.100 1.00 89.81 444 ILE A CA 1
ATOM 3380 C C . ILE A 1 444 ? 13.240 -2.895 -13.898 1.00 89.81 444 ILE A C 1
ATOM 3382 O O . ILE A 1 444 ? 13.041 -3.474 -12.834 1.00 89.81 444 ILE A O 1
ATOM 3386 N N . LEU A 1 445 ? 13.998 -3.446 -14.855 1.00 92.19 445 LEU A N 1
ATOM 3387 C CA . LEU A 1 445 ? 14.607 -4.771 -14.691 1.00 92.19 445 LEU A CA 1
ATOM 3388 C C . LEU A 1 445 ? 15.663 -4.816 -13.565 1.00 92.19 445 LEU A C 1
ATOM 3390 O O . LEU A 1 445 ? 15.762 -5.846 -12.901 1.00 92.19 445 LEU A O 1
ATOM 3394 N N . MET A 1 446 ? 16.379 -3.713 -13.304 1.00 88.00 446 MET A N 1
ATOM 3395 C CA . MET A 1 446 ? 17.281 -3.567 -12.143 1.00 88.00 446 MET A CA 1
ATOM 3396 C C . MET A 1 446 ? 16.531 -3.548 -10.795 1.00 88.00 446 MET A C 1
ATOM 3398 O O . MET A 1 446 ? 17.040 -4.033 -9.787 1.00 88.00 446 MET A O 1
ATOM 3402 N N . LEU A 1 447 ? 15.294 -3.034 -10.761 1.00 87.25 447 LEU A N 1
ATOM 3403 C CA . LEU A 1 447 ? 14.437 -3.064 -9.563 1.00 87.25 447 LEU A CA 1
ATOM 3404 C C . LEU A 1 447 ? 13.850 -4.463 -9.278 1.00 87.25 447 LEU A C 1
ATOM 3406 O O . LEU A 1 447 ? 13.293 -4.708 -8.207 1.00 87.25 447 LEU A O 1
ATOM 3410 N N . LEU A 1 448 ? 13.957 -5.395 -10.228 1.00 91.00 448 LEU A N 1
ATOM 3411 C CA . LEU A 1 448 ? 13.328 -6.716 -10.184 1.00 91.00 448 LEU A CA 1
ATOM 3412 C C . LEU A 1 448 ? 14.331 -7.798 -9.740 1.00 91.00 448 LEU A C 1
ATOM 3414 O O . LEU A 1 448 ? 14.635 -8.740 -10.472 1.00 91.00 448 LEU A O 1
ATOM 3418 N N . HIS A 1 449 ? 14.849 -7.646 -8.519 1.00 87.50 449 HIS A N 1
ATOM 3419 C CA . HIS A 1 449 ? 15.879 -8.488 -7.891 1.00 87.50 449 HIS A CA 1
ATOM 3420 C C . HIS A 1 449 ? 15.323 -9.482 -6.849 1.00 87.50 449 HIS A C 1
ATOM 3422 O O . HIS A 1 449 ? 14.275 -9.252 -6.255 1.00 87.50 449 HIS A O 1
ATOM 3428 N N . ASP A 1 450 ? 16.053 -10.575 -6.577 1.00 82.62 450 ASP A N 1
ATOM 3429 C CA . ASP A 1 450 ? 15.652 -11.613 -5.595 1.00 82.62 450 ASP A CA 1
ATOM 3430 C C . ASP A 1 450 ? 16.299 -11.436 -4.202 1.00 82.62 450 ASP A C 1
ATOM 3432 O O . ASP A 1 450 ? 16.253 -12.339 -3.368 1.00 82.62 450 ASP A O 1
ATOM 3436 N N . GLY A 1 451 ? 16.975 -10.311 -3.958 1.00 77.62 451 GLY A N 1
ATOM 3437 C CA . GLY A 1 451 ? 17.800 -10.090 -2.764 1.00 77.62 451 GLY A CA 1
ATOM 3438 C C . GLY A 1 451 ? 18.443 -8.706 -2.773 1.00 77.62 451 GLY A C 1
ATOM 3439 O O . GLY A 1 451 ? 17.727 -7.712 -2.770 1.00 77.62 451 GLY A O 1
ATOM 3440 N N . ASP A 1 452 ? 19.773 -8.625 -2.840 1.00 75.94 452 ASP A N 1
ATOM 3441 C CA . ASP A 1 452 ? 20.487 -7.367 -3.120 1.00 75.94 452 ASP A CA 1
ATOM 3442 C C . ASP A 1 452 ? 20.367 -7.007 -4.621 1.00 75.94 452 ASP A C 1
ATOM 3444 O O . ASP A 1 452 ? 20.751 -7.837 -5.456 1.00 75.94 452 ASP A O 1
ATOM 3448 N N . PRO A 1 453 ? 19.859 -5.812 -4.995 1.00 70.44 453 PRO A N 1
ATOM 3449 C CA . PRO A 1 453 ? 19.819 -5.351 -6.391 1.00 70.44 453 PRO A CA 1
ATOM 3450 C C . PRO A 1 453 ? 21.204 -5.263 -7.040 1.00 70.44 453 PRO A C 1
ATOM 3452 O O . PRO A 1 453 ? 21.350 -5.451 -8.245 1.00 70.44 453 PRO A O 1
ATOM 3455 N N . ASP A 1 454 ? 22.244 -5.016 -6.249 1.00 71.38 454 ASP A N 1
ATOM 3456 C CA . ASP A 1 454 ? 23.601 -4.813 -6.741 1.00 71.38 454 ASP A CA 1
ATOM 3457 C C . ASP A 1 454 ? 24.472 -6.072 -6.632 1.00 71.38 454 ASP A C 1
ATOM 3459 O O . ASP A 1 454 ? 25.669 -6.027 -6.930 1.00 71.38 454 ASP A O 1
ATOM 3463 N N . ALA A 1 455 ? 23.874 -7.219 -6.288 1.00 84.06 455 ALA A N 1
ATOM 3464 C CA . ALA A 1 455 ? 24.535 -8.509 -6.398 1.00 84.06 455 ALA A CA 1
ATOM 3465 C C . ALA A 1 455 ? 25.067 -8.688 -7.839 1.00 84.06 455 ALA A C 1
ATOM 3467 O O . ALA A 1 455 ? 24.276 -8.610 -8.787 1.00 84.06 455 ALA A O 1
ATOM 3468 N N . PRO A 1 456 ? 26.365 -8.996 -8.051 1.00 87.12 456 PRO A N 1
ATOM 3469 C CA . PRO A 1 456 ? 26.931 -9.128 -9.397 1.00 87.12 456 PRO A CA 1
ATOM 3470 C C . PRO A 1 456 ? 26.188 -10.133 -10.291 1.00 87.12 456 PRO A C 1
ATOM 3472 O O . PRO A 1 456 ? 26.104 -9.933 -11.499 1.00 87.12 456 PRO A O 1
ATOM 3475 N N . GLY A 1 457 ? 25.573 -11.168 -9.703 1.00 91.00 457 GLY A N 1
ATOM 3476 C CA . GLY A 1 457 ? 24.708 -12.112 -10.417 1.00 91.00 457 GLY A CA 1
ATOM 3477 C C . GLY A 1 457 ? 23.385 -11.513 -10.920 1.00 91.00 457 GLY A C 1
ATOM 3478 O O . GLY A 1 457 ? 22.930 -11.890 -11.998 1.00 91.00 457 GLY A O 1
ATOM 3479 N N . HIS A 1 458 ? 22.783 -10.555 -10.202 1.00 91.62 458 HIS A N 1
ATOM 3480 C CA . HIS A 1 458 ? 21.609 -9.826 -10.697 1.00 91.62 458 HIS A CA 1
ATOM 3481 C C . HIS A 1 458 ? 22.011 -8.863 -11.820 1.00 91.62 458 HIS A C 1
ATOM 3483 O O . HIS A 1 458 ? 21.443 -8.931 -12.908 1.00 91.62 458 HIS A O 1
ATOM 3489 N N . ARG A 1 459 ? 23.062 -8.057 -11.611 1.00 91.62 459 ARG A N 1
ATOM 3490 C CA . ARG A 1 459 ? 23.629 -7.168 -12.644 1.00 91.62 459 ARG A CA 1
ATOM 3491 C C . ARG A 1 459 ? 24.014 -7.937 -13.921 1.00 91.62 459 ARG A C 1
ATOM 3493 O O . ARG A 1 459 ? 23.736 -7.476 -15.027 1.00 91.62 459 ARG A O 1
ATOM 3500 N N . GLN A 1 460 ? 24.580 -9.141 -13.783 1.00 95.06 460 GLN A N 1
ATOM 3501 C CA . GLN A 1 460 ? 24.865 -10.048 -14.901 1.00 95.06 460 GLN A CA 1
ATOM 3502 C C . GLN A 1 460 ? 23.586 -10.498 -15.622 1.00 95.06 460 GLN A C 1
ATOM 3504 O O . GLN A 1 460 ? 23.521 -10.415 -16.848 1.00 95.06 460 GLN A O 1
ATOM 3509 N N . PHE A 1 461 ? 22.569 -10.946 -14.879 1.00 95.31 461 PHE A N 1
ATOM 3510 C CA . PHE A 1 461 ? 21.263 -11.316 -15.434 1.00 95.31 461 PHE A CA 1
ATOM 3511 C C . PHE A 1 461 ? 20.614 -10.150 -16.200 1.00 95.31 461 PHE A C 1
ATOM 3513 O O . PHE A 1 461 ? 20.075 -10.367 -17.288 1.00 95.31 461 PHE A O 1
ATOM 3520 N N . VAL A 1 462 ? 20.689 -8.920 -15.678 1.00 94.88 462 VAL A N 1
ATOM 3521 C CA . VAL A 1 462 ? 20.184 -7.722 -16.365 1.00 94.88 462 VAL A CA 1
ATOM 3522 C C . VAL A 1 462 ? 20.951 -7.514 -17.666 1.00 94.88 462 VAL A C 1
ATOM 3524 O O . VAL A 1 462 ? 20.322 -7.475 -18.722 1.00 94.88 462 VAL A O 1
ATOM 3527 N N . ALA A 1 463 ? 22.289 -7.475 -17.617 1.00 95.75 463 ALA A N 1
ATOM 3528 C CA . ALA A 1 463 ? 23.143 -7.295 -18.792 1.00 95.75 463 ALA A CA 1
ATOM 3529 C C . ALA A 1 463 ? 22.841 -8.317 -19.905 1.00 95.75 463 ALA A C 1
ATOM 3531 O O . ALA A 1 463 ? 22.671 -7.946 -21.066 1.00 95.75 463 ALA A O 1
ATOM 3532 N N . GLU A 1 464 ? 22.716 -9.597 -19.551 1.00 96.94 464 GLU A N 1
ATOM 3533 C CA . GLU A 1 464 ? 22.424 -10.687 -20.491 1.00 96.94 464 GLU A CA 1
ATOM 3534 C C . GLU A 1 464 ? 20.981 -10.634 -21.023 1.00 96.94 464 GLU A C 1
ATOM 3536 O O . GLU A 1 464 ? 20.741 -10.941 -22.193 1.00 96.94 464 GLU A O 1
ATOM 3541 N N . THR A 1 465 ? 20.021 -10.166 -20.218 1.00 97.31 465 THR A N 1
ATOM 3542 C CA . THR A 1 465 ? 18.630 -9.982 -20.660 1.00 97.31 465 THR A CA 1
ATOM 3543 C C . THR A 1 465 ? 18.499 -8.808 -21.632 1.00 97.31 465 THR A C 1
ATOM 3545 O O . THR A 1 465 ? 17.860 -8.966 -22.675 1.00 97.31 465 THR A O 1
ATOM 3548 N N . ILE A 1 466 ? 19.116 -7.656 -21.342 1.00 95.75 466 ILE A N 1
ATOM 3549 C CA . ILE A 1 466 ? 19.049 -6.456 -22.198 1.00 95.75 466 ILE A CA 1
ATOM 3550 C C . ILE A 1 466 ? 19.987 -6.530 -23.412 1.00 95.75 466 ILE A C 1
ATOM 3552 O O . ILE A 1 466 ? 19.779 -5.798 -24.373 1.00 95.75 466 ILE A O 1
ATOM 3556 N N . GLY A 1 467 ? 20.972 -7.435 -23.415 1.00 96.19 467 GLY A N 1
ATOM 3557 C CA . GLY A 1 467 ? 21.887 -7.669 -24.541 1.00 96.19 467 GLY A CA 1
ATOM 3558 C C . GLY A 1 467 ? 23.226 -6.923 -24.470 1.00 96.19 467 GLY A C 1
ATOM 3559 O O . GLY A 1 467 ? 23.921 -6.836 -25.480 1.00 96.19 467 GLY A O 1
ATOM 3560 N N . PHE A 1 468 ? 23.613 -6.398 -23.304 1.00 95.38 468 PHE A N 1
ATOM 3561 C CA . PHE A 1 468 ? 24.921 -5.763 -23.116 1.00 95.38 468 PHE A CA 1
ATOM 3562 C C . PHE A 1 468 ? 26.063 -6.773 -23.292 1.00 95.38 468 PHE A C 1
ATOM 3564 O O . PHE A 1 468 ? 26.005 -7.914 -22.828 1.00 95.38 468 PHE A O 1
ATOM 3571 N N . SER A 1 469 ? 27.149 -6.327 -23.923 1.00 94.06 469 SER A N 1
ATOM 3572 C CA . SER A 1 469 ? 28.351 -7.130 -24.165 1.00 94.06 469 SER A CA 1
ATOM 3573 C C . SER A 1 469 ? 29.627 -6.288 -24.053 1.00 94.06 469 SER A C 1
ATOM 3575 O O . SER A 1 469 ? 29.571 -5.056 -24.050 1.00 94.06 469 SER A O 1
ATOM 3577 N N . GLY A 1 470 ? 30.778 -6.953 -23.899 1.00 94.94 470 GLY A N 1
ATOM 3578 C CA . GLY A 1 470 ? 32.073 -6.298 -23.675 1.00 94.94 470 GLY A CA 1
ATOM 3579 C C . GLY A 1 470 ? 32.036 -5.300 -22.513 1.00 94.94 470 GLY A C 1
ATOM 3580 O O . GLY A 1 470 ? 31.391 -5.547 -21.491 1.00 94.94 470 GLY A O 1
ATOM 3581 N N . ARG A 1 471 ? 32.661 -4.133 -22.707 1.00 94.56 471 ARG A N 1
ATOM 3582 C CA . ARG A 1 471 ? 32.754 -3.075 -21.689 1.00 94.56 471 ARG A CA 1
ATOM 3583 C C . ARG A 1 471 ? 31.401 -2.611 -21.135 1.00 94.56 471 ARG A C 1
ATOM 3585 O O . ARG A 1 471 ? 31.335 -2.327 -19.949 1.00 94.56 471 ARG A O 1
ATOM 3592 N N . LEU A 1 472 ? 30.314 -2.603 -21.916 1.00 92.94 472 LEU A N 1
ATOM 3593 C CA . LEU A 1 472 ? 28.977 -2.252 -21.398 1.00 92.94 472 LEU A CA 1
ATOM 3594 C C . LEU A 1 472 ? 28.486 -3.256 -20.340 1.00 92.94 472 LEU A C 1
ATOM 3596 O O . LEU A 1 472 ? 27.928 -2.862 -19.318 1.00 92.94 472 LEU A O 1
ATOM 3600 N N . ARG A 1 473 ? 28.733 -4.556 -20.556 1.00 95.12 473 ARG A N 1
ATOM 3601 C CA . ARG A 1 473 ? 28.404 -5.620 -19.590 1.00 95.12 473 ARG A CA 1
ATOM 3602 C C . ARG A 1 473 ? 29.284 -5.528 -18.345 1.00 95.12 473 ARG A C 1
ATOM 3604 O O . ARG A 1 473 ? 28.786 -5.703 -17.241 1.00 95.12 473 ARG A O 1
ATOM 3611 N N . GLU A 1 474 ? 30.571 -5.256 -18.524 1.00 95.31 474 GLU A N 1
ATOM 3612 C CA . GLU A 1 474 ? 31.541 -5.141 -17.427 1.00 95.31 474 GLU A CA 1
ATOM 3613 C C . GLU A 1 474 ? 31.258 -3.911 -16.550 1.00 95.31 474 GLU A C 1
ATOM 3615 O O . GLU A 1 474 ? 31.179 -4.046 -15.334 1.00 95.31 474 GLU A O 1
ATOM 3620 N N . ILE A 1 475 ? 30.968 -2.747 -17.147 1.00 90.69 475 ILE A N 1
ATOM 3621 C CA . ILE A 1 475 ? 30.575 -1.524 -16.424 1.00 90.69 475 ILE A CA 1
ATOM 3622 C C . ILE A 1 475 ? 29.333 -1.758 -15.545 1.00 90.69 475 ILE A C 1
ATOM 3624 O O . ILE A 1 475 ? 29.310 -1.342 -14.383 1.00 90.69 475 ILE A O 1
ATOM 3628 N N . LEU A 1 476 ? 28.315 -2.448 -16.073 1.00 89.56 476 LEU A N 1
ATOM 3629 C CA . LEU A 1 476 ? 27.095 -2.742 -15.321 1.00 89.56 476 LEU A CA 1
ATOM 3630 C C . LEU A 1 476 ? 27.340 -3.762 -14.195 1.00 89.56 476 LEU A C 1
ATOM 3632 O O . LEU A 1 476 ? 26.837 -3.571 -13.090 1.00 89.56 476 LEU A O 1
ATOM 3636 N N . ILE A 1 477 ? 28.125 -4.818 -14.437 1.00 90.94 477 ILE A N 1
ATOM 3637 C CA . ILE A 1 477 ? 28.428 -5.851 -13.429 1.00 90.94 477 ILE A CA 1
ATOM 3638 C C . ILE A 1 477 ? 29.308 -5.302 -12.302 1.00 90.94 477 ILE A C 1
ATOM 3640 O O . ILE A 1 477 ? 28.990 -5.527 -11.132 1.00 90.94 477 ILE A O 1
ATOM 3644 N N . ASP A 1 478 ? 30.364 -4.558 -12.627 1.00 88.25 478 ASP A N 1
ATOM 3645 C CA . ASP A 1 478 ? 31.353 -4.106 -11.646 1.00 88.25 478 ASP A CA 1
ATOM 3646 C C . ASP A 1 478 ? 30.849 -2.877 -10.865 1.00 88.25 478 ASP A C 1
ATOM 3648 O O . ASP A 1 478 ? 30.919 -2.847 -9.632 1.00 88.25 478 ASP A O 1
ATOM 3652 N N . PHE A 1 479 ? 30.240 -1.892 -11.541 1.00 83.69 479 PHE A N 1
ATOM 3653 C CA . PHE A 1 479 ? 29.883 -0.593 -10.939 1.00 83.69 479 PHE A CA 1
ATOM 3654 C C . PHE A 1 479 ? 28.376 -0.331 -10.791 1.00 83.69 479 PHE A C 1
ATOM 3656 O O . PHE A 1 479 ? 28.003 0.695 -10.222 1.00 83.69 479 PHE A O 1
ATOM 3663 N N . GLY A 1 480 ? 27.502 -1.203 -11.313 1.00 80.44 480 GLY A N 1
ATOM 3664 C CA . GLY A 1 480 ? 26.038 -1.020 -11.272 1.00 80.44 480 GLY A CA 1
ATOM 3665 C C . GLY A 1 480 ? 25.516 0.116 -12.159 1.00 80.44 480 GLY A C 1
ATOM 3666 O O . GLY A 1 480 ? 24.350 0.489 -12.091 1.00 80.44 480 GLY A O 1
ATOM 3667 N N . THR A 1 481 ? 26.388 0.691 -12.987 1.00 81.62 481 THR A N 1
ATOM 3668 C CA . THR A 1 481 ? 26.097 1.894 -13.772 1.00 81.62 481 THR A CA 1
ATOM 3669 C C . THR A 1 481 ? 25.480 1.494 -15.115 1.00 81.62 481 THR A C 1
ATOM 3671 O O . THR A 1 481 ? 26.084 0.737 -15.877 1.00 81.62 481 THR A O 1
ATOM 3674 N N . LEU A 1 482 ? 24.273 1.982 -15.409 1.00 82.81 482 LEU A N 1
ATOM 3675 C CA . LEU A 1 482 ? 23.553 1.686 -16.650 1.00 82.81 482 LEU A CA 1
ATOM 3676 C C . LEU A 1 482 ? 23.918 2.720 -17.727 1.00 82.81 482 LEU A C 1
ATOM 3678 O O . LEU A 1 482 ? 23.757 3.920 -17.516 1.00 82.81 482 LEU A O 1
ATOM 3682 N N . ILE A 1 483 ? 24.405 2.265 -18.885 1.00 82.56 483 ILE A N 1
ATOM 3683 C CA . ILE A 1 483 ? 24.905 3.138 -19.962 1.00 82.56 483 ILE A CA 1
ATOM 3684 C C . ILE A 1 483 ? 23.952 3.117 -21.161 1.00 82.56 483 ILE A C 1
ATOM 3686 O O . ILE A 1 483 ? 23.589 2.054 -21.660 1.00 82.56 483 ILE A O 1
ATOM 3690 N N . VAL A 1 484 ? 23.546 4.297 -21.629 1.00 80.69 484 VAL A N 1
ATOM 3691 C CA . VAL A 1 484 ? 22.421 4.482 -22.558 1.00 80.69 484 VAL A CA 1
ATOM 3692 C C . VAL A 1 484 ? 22.888 5.314 -23.765 1.00 80.69 484 VAL A C 1
ATOM 3694 O O . VAL A 1 484 ? 22.661 6.520 -23.853 1.00 80.69 484 VAL A O 1
ATOM 3697 N N . GLU A 1 485 ? 23.608 4.657 -24.688 1.00 80.88 485 GLU A N 1
ATOM 3698 C CA . GLU A 1 485 ? 24.478 5.304 -25.697 1.00 80.88 485 GLU A CA 1
ATOM 3699 C C . GLU A 1 485 ? 24.130 5.035 -27.185 1.00 80.88 485 GLU A C 1
ATOM 3701 O O . GLU A 1 485 ? 24.854 5.467 -28.082 1.00 80.88 485 GLU A O 1
ATOM 3706 N N . ASN A 1 486 ? 22.995 4.384 -27.472 1.00 79.94 486 ASN A N 1
ATOM 3707 C CA . ASN A 1 486 ? 22.472 4.127 -28.830 1.00 79.94 486 ASN A CA 1
ATOM 3708 C C . ASN A 1 486 ? 23.299 3.177 -29.727 1.00 79.94 486 ASN A C 1
ATOM 3710 O O . ASN A 1 486 ? 23.194 3.250 -30.956 1.00 79.94 486 ASN A O 1
ATOM 3714 N N . GLY A 1 487 ? 24.153 2.322 -29.162 1.00 82.06 487 GLY A N 1
ATOM 3715 C CA . GLY A 1 487 ? 25.057 1.463 -29.932 1.00 82.06 487 GLY A CA 1
ATOM 3716 C C . GLY A 1 487 ? 26.040 2.264 -30.795 1.00 82.06 487 GLY A C 1
ATOM 3717 O O . GLY A 1 487 ? 26.340 1.861 -31.921 1.00 82.06 487 GLY A O 1
ATOM 3718 N N . ARG A 1 488 ? 26.476 3.431 -30.304 1.00 79.44 488 ARG A N 1
ATOM 3719 C CA . ARG A 1 488 ? 27.384 4.371 -30.988 1.00 79.44 488 ARG A CA 1
ATOM 3720 C C . ARG A 1 488 ? 28.691 4.601 -30.237 1.00 79.44 488 ARG A C 1
ATOM 3722 O O . ARG A 1 488 ? 29.629 5.109 -30.848 1.00 79.44 488 ARG A O 1
ATOM 3729 N N . ALA A 1 489 ? 28.774 4.236 -28.958 1.00 83.06 489 ALA A N 1
ATOM 3730 C CA . ALA A 1 489 ? 29.988 4.390 -28.175 1.00 83.06 489 ALA A CA 1
ATOM 3731 C C . ALA A 1 489 ? 31.121 3.527 -28.752 1.00 83.06 489 ALA A C 1
ATOM 3733 O O . ALA A 1 489 ? 31.022 2.307 -28.897 1.00 83.06 489 ALA A O 1
ATOM 3734 N N . THR A 1 490 ? 32.225 4.187 -29.080 1.00 85.12 490 THR A N 1
ATOM 3735 C CA . THR A 1 490 ? 33.459 3.550 -29.536 1.00 85.12 490 THR A CA 1
ATOM 3736 C C . THR A 1 490 ? 34.098 2.730 -28.407 1.00 85.12 490 THR A C 1
ATOM 3738 O O . THR A 1 490 ? 33.950 3.076 -27.231 1.00 85.12 490 THR A O 1
ATOM 3741 N N . PRO A 1 491 ? 34.896 1.692 -28.728 1.00 88.00 491 PRO A N 1
ATOM 3742 C CA . PRO A 1 491 ? 35.657 0.954 -27.723 1.00 88.00 491 PRO A CA 1
ATOM 3743 C C . PRO A 1 491 ? 36.518 1.854 -26.824 1.00 88.00 491 PRO A C 1
ATOM 3745 O O . PRO A 1 491 ? 36.581 1.607 -25.626 1.00 88.00 491 PRO A O 1
ATOM 3748 N N . ASN A 1 492 ? 37.105 2.931 -27.363 1.00 84.38 492 ASN A N 1
ATOM 3749 C CA . ASN A 1 492 ? 37.891 3.895 -26.586 1.00 84.38 492 ASN A CA 1
ATOM 3750 C C . ASN A 1 492 ? 37.041 4.657 -25.559 1.00 84.38 492 ASN A C 1
ATOM 3752 O O . ASN A 1 492 ? 37.436 4.745 -24.404 1.00 84.38 492 ASN A O 1
ATOM 3756 N N . GLN A 1 493 ? 35.872 5.182 -25.946 1.00 84.38 493 GLN A N 1
ATOM 3757 C CA . GLN A 1 493 ? 34.971 5.875 -25.009 1.00 84.38 493 GLN A CA 1
ATOM 3758 C C . GLN A 1 493 ? 34.535 4.949 -23.861 1.00 84.38 493 GLN A C 1
ATOM 3760 O O . GLN A 1 493 ? 34.498 5.372 -22.707 1.00 84.38 493 GLN A O 1
ATOM 3765 N N . LEU A 1 494 ? 34.256 3.675 -24.160 1.00 88.31 494 LEU A N 1
ATOM 3766 C CA . LEU A 1 494 ? 33.890 2.672 -23.156 1.00 88.31 494 LEU A CA 1
ATOM 3767 C C . LEU A 1 494 ? 35.077 2.244 -22.270 1.00 88.31 494 LEU A C 1
ATOM 3769 O O . LEU A 1 494 ? 34.888 2.006 -21.080 1.00 88.31 494 LEU A O 1
ATOM 3773 N N . GLU A 1 495 ? 36.292 2.178 -22.819 1.00 89.88 495 GLU A N 1
ATOM 3774 C CA . GLU A 1 495 ? 37.530 1.911 -22.070 1.00 89.88 495 GLU A CA 1
ATOM 3775 C C . GLU A 1 495 ? 37.862 3.057 -21.105 1.00 89.88 495 GLU A C 1
ATOM 3777 O O . GLU A 1 495 ? 38.156 2.816 -19.933 1.00 89.88 495 GLU A O 1
ATOM 3782 N N . THR A 1 496 ? 37.755 4.307 -21.568 1.00 85.88 496 THR A N 1
ATOM 3783 C CA . THR A 1 496 ? 37.916 5.508 -20.739 1.00 85.88 496 THR A CA 1
ATOM 3784 C C . THR A 1 496 ? 36.859 5.538 -19.636 1.00 85.88 496 THR A C 1
ATOM 3786 O O . THR A 1 496 ? 37.206 5.694 -18.468 1.00 85.88 496 THR A O 1
ATOM 3789 N N . LEU A 1 497 ? 35.588 5.285 -19.961 1.00 86.19 497 LEU A N 1
ATOM 3790 C CA . LEU A 1 497 ? 34.500 5.208 -18.982 1.00 86.19 497 LEU A CA 1
ATOM 3791 C C . LEU A 1 497 ? 34.749 4.152 -17.894 1.00 86.19 497 LEU A C 1
ATOM 3793 O O . LEU A 1 497 ? 34.667 4.460 -16.705 1.00 86.19 497 LEU A O 1
ATOM 3797 N N . PHE A 1 498 ? 35.124 2.934 -18.288 1.00 89.69 498 PHE A N 1
ATOM 3798 C CA . PHE A 1 498 ? 35.504 1.864 -17.364 1.00 89.69 498 PHE A CA 1
ATOM 3799 C C . PHE A 1 498 ? 36.693 2.279 -16.477 1.00 89.69 498 PHE A C 1
ATOM 3801 O O . PHE A 1 498 ? 36.634 2.150 -15.254 1.00 89.69 498 PHE A O 1
ATOM 3808 N N . SER A 1 499 ? 37.737 2.864 -17.073 1.00 89.62 499 SER A N 1
ATOM 3809 C CA . SER A 1 499 ? 38.945 3.325 -16.371 1.00 89.62 499 SER A CA 1
ATOM 3810 C C . SER A 1 499 ? 38.679 4.45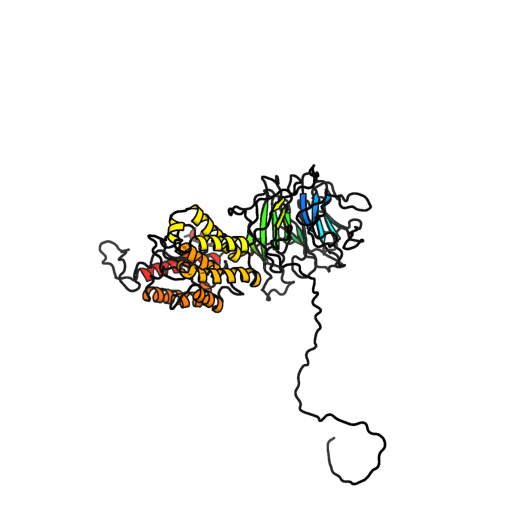8 -15.371 1.00 89.62 499 SER A C 1
ATOM 3812 O O . SER A 1 499 ? 39.368 4.560 -14.357 1.00 89.62 499 SER A O 1
ATOM 3814 N N . TYR A 1 500 ? 37.692 5.320 -15.629 1.00 85.06 500 TYR A N 1
ATOM 3815 C CA . TYR A 1 500 ? 37.272 6.370 -14.698 1.00 85.06 500 TYR A CA 1
ATOM 3816 C C . TYR A 1 500 ? 36.448 5.802 -13.538 1.00 85.06 500 TYR A C 1
ATOM 3818 O O . TYR A 1 500 ? 36.738 6.111 -12.383 1.00 85.06 500 TYR A O 1
ATOM 3826 N N . LEU A 1 501 ? 35.484 4.916 -13.813 1.00 84.62 501 LEU A N 1
ATOM 3827 C CA . LEU A 1 501 ? 34.684 4.264 -12.769 1.00 84.62 501 LEU A CA 1
ATOM 3828 C C . LEU A 1 501 ? 35.552 3.421 -11.816 1.00 84.62 501 LEU A C 1
ATOM 3830 O O . LEU A 1 501 ? 35.332 3.459 -10.608 1.00 84.62 501 LEU A O 1
ATOM 3834 N N . GLN A 1 502 ? 36.607 2.765 -12.321 1.00 88.88 502 GLN A N 1
ATOM 3835 C CA . GLN A 1 502 ? 37.606 2.064 -11.495 1.00 88.88 502 GLN A CA 1
ATOM 3836 C C . GLN A 1 502 ? 38.354 2.957 -10.487 1.00 88.88 502 GLN A C 1
ATOM 3838 O O . GLN A 1 502 ? 38.888 2.442 -9.504 1.00 88.88 502 GLN A O 1
ATOM 3843 N N . GLN A 1 503 ? 38.429 4.271 -10.718 1.00 85.00 503 GLN A N 1
ATOM 3844 C CA . GLN A 1 503 ? 39.122 5.214 -9.830 1.00 85.00 503 GLN A CA 1
ATOM 3845 C C . GLN A 1 503 ? 38.211 5.782 -8.731 1.00 85.00 503 GLN A C 1
ATOM 3847 O O . GLN A 1 503 ? 38.716 6.354 -7.761 1.00 85.00 503 GLN A O 1
ATOM 3852 N N . ILE A 1 504 ? 36.888 5.620 -8.843 1.00 79.19 504 ILE A N 1
ATOM 3853 C CA . ILE A 1 504 ? 35.945 6.065 -7.813 1.00 79.19 504 ILE A CA 1
ATOM 3854 C C . ILE A 1 504 ? 35.947 5.039 -6.666 1.00 79.19 504 ILE A C 1
ATOM 3856 O O . ILE A 1 504 ? 35.715 3.853 -6.908 1.00 79.19 504 ILE A O 1
ATOM 3860 N N . PRO A 1 505 ? 36.177 5.451 -5.402 1.00 77.75 505 PRO A N 1
ATOM 3861 C CA . PRO A 1 505 ? 36.096 4.552 -4.255 1.00 77.75 505 PRO A CA 1
ATOM 3862 C C . PRO A 1 505 ? 34.755 3.798 -4.221 1.00 77.75 505 PRO A C 1
ATOM 3864 O O . PRO A 1 505 ? 33.714 4.460 -4.218 1.00 77.75 505 PRO A O 1
ATOM 3867 N N . PRO A 1 506 ? 34.733 2.452 -4.115 1.00 71.44 506 PRO A N 1
ATOM 3868 C CA . PRO A 1 506 ? 33.493 1.674 -4.187 1.00 71.44 506 PRO A CA 1
ATOM 3869 C C . PRO A 1 506 ? 32.406 2.101 -3.196 1.00 71.44 506 PRO A C 1
ATOM 3871 O O . PRO A 1 506 ? 31.231 1.990 -3.514 1.00 71.44 506 PRO A O 1
ATOM 3874 N N . VAL A 1 507 ? 32.780 2.669 -2.043 1.00 67.69 507 VAL A N 1
ATOM 3875 C CA . VAL A 1 507 ? 31.830 3.228 -1.064 1.00 67.69 507 VAL A CA 1
ATOM 3876 C C . VAL A 1 507 ? 31.014 4.410 -1.610 1.00 67.69 507 VAL A C 1
ATOM 3878 O O . VAL A 1 507 ? 29.850 4.543 -1.266 1.00 67.69 507 VAL A O 1
ATOM 3881 N N . LEU A 1 508 ? 31.575 5.230 -2.507 1.00 67.19 508 LEU A N 1
ATOM 3882 C CA . LEU A 1 508 ? 30.856 6.321 -3.189 1.00 67.19 508 LEU A CA 1
ATOM 3883 C C . LEU A 1 508 ? 30.045 5.816 -4.393 1.00 67.19 508 LEU A C 1
ATOM 3885 O O . LEU A 1 508 ? 29.135 6.494 -4.863 1.00 67.19 508 LEU A O 1
ATOM 3889 N N . LEU A 1 509 ? 30.353 4.609 -4.878 1.00 62.59 509 LEU A N 1
ATOM 3890 C CA . LEU A 1 509 ? 29.507 3.878 -5.819 1.00 62.59 509 LEU A CA 1
ATOM 3891 C C . LEU A 1 509 ? 28.388 3.099 -5.100 1.00 62.59 509 LEU A C 1
ATOM 3893 O O . LEU A 1 509 ? 27.430 2.708 -5.755 1.00 62.59 509 LEU A O 1
ATOM 3897 N N . SER A 1 510 ? 28.489 2.864 -3.784 1.00 53.19 510 SER A N 1
ATOM 3898 C CA . SER A 1 510 ? 27.558 2.027 -3.010 1.00 53.19 510 SER A CA 1
ATOM 3899 C C . SER A 1 510 ? 26.777 2.754 -1.909 1.00 53.19 510 SER A C 1
ATOM 3901 O O . SER A 1 510 ? 26.019 2.096 -1.201 1.00 53.19 510 SER A O 1
ATOM 3903 N N . ASP A 1 511 ? 26.963 4.062 -1.724 1.00 50.66 511 ASP A N 1
ATOM 3904 C CA . ASP A 1 511 ? 26.160 4.868 -0.797 1.00 50.66 511 ASP A CA 1
ATOM 3905 C C . ASP A 1 511 ? 24.740 5.041 -1.365 1.00 50.66 511 ASP A C 1
ATOM 3907 O O . ASP A 1 511 ? 24.561 5.498 -2.496 1.00 50.66 511 ASP A O 1
ATOM 3911 N N . ARG A 1 512 ? 23.729 4.587 -0.615 1.00 54.78 512 ARG A N 1
ATOM 3912 C CA . ARG A 1 512 ? 22.356 4.379 -1.104 1.00 54.78 512 ARG A CA 1
ATOM 3913 C C . ARG A 1 512 ? 21.323 4.845 -0.085 1.00 54.78 512 ARG A C 1
ATOM 3915 O O . ARG A 1 512 ? 20.754 4.053 0.660 1.00 54.78 512 ARG A O 1
ATOM 3922 N N . SER A 1 513 ? 21.002 6.132 -0.134 1.00 45.31 513 SER A N 1
ATOM 3923 C CA . SER A 1 513 ? 19.759 6.664 0.438 1.00 45.31 513 SER A CA 1
ATOM 3924 C C . SER A 1 513 ? 18.518 6.377 -0.429 1.00 45.31 513 SER A C 1
ATOM 3926 O O . SER A 1 513 ? 17.422 6.798 -0.068 1.00 45.31 513 SER A O 1
ATOM 3928 N N . VAL A 1 514 ? 18.674 5.684 -1.570 1.00 38.41 514 VAL A N 1
ATOM 3929 C CA . VAL A 1 514 ? 17.607 5.353 -2.534 1.00 38.41 514 VAL A CA 1
ATOM 3930 C C . VAL A 1 514 ? 17.858 3.958 -3.158 1.00 38.41 514 VAL A C 1
ATOM 3932 O O . VAL A 1 514 ? 19.026 3.611 -3.354 1.00 38.41 514 VAL A O 1
ATOM 3935 N N . PRO A 1 515 ? 16.828 3.140 -3.481 1.00 40.84 515 PRO A N 1
ATOM 3936 C CA . PRO A 1 515 ? 17.034 1.761 -3.948 1.00 40.84 515 PRO A CA 1
ATOM 3937 C C . PRO A 1 515 ? 17.498 1.573 -5.407 1.00 40.84 515 PRO A C 1
ATOM 3939 O O . PRO A 1 515 ? 17.044 2.253 -6.325 1.00 40.84 515 PRO A O 1
ATOM 3942 N N . ALA A 1 516 ? 18.295 0.516 -5.598 1.00 40.97 516 ALA A N 1
ATOM 3943 C CA . ALA A 1 516 ? 18.329 -0.396 -6.753 1.00 40.97 516 ALA A CA 1
ATOM 3944 C C . ALA A 1 516 ? 18.701 0.098 -8.174 1.00 40.97 516 ALA A C 1
ATOM 3946 O O . ALA A 1 516 ? 18.872 -0.745 -9.052 1.00 40.97 516 ALA A O 1
ATOM 3947 N N . VAL A 1 517 ? 18.928 1.392 -8.427 1.00 48.00 517 VAL A N 1
ATOM 3948 C CA . VAL A 1 517 ? 19.671 1.844 -9.627 1.00 48.00 517 VAL A CA 1
ATOM 3949 C C . VAL A 1 517 ? 20.762 2.822 -9.224 1.00 48.00 517 VAL A C 1
ATOM 3951 O O . VAL A 1 517 ? 20.484 3.890 -8.684 1.00 48.00 517 VAL A O 1
ATOM 3954 N N . THR A 1 518 ? 22.014 2.447 -9.488 1.00 48.44 518 THR A N 1
ATOM 3955 C CA . THR A 1 518 ? 23.187 3.153 -8.965 1.00 48.44 518 THR A CA 1
ATOM 3956 C C . THR A 1 518 ? 23.466 4.469 -9.699 1.00 48.44 518 THR A C 1
ATOM 3958 O O . THR A 1 518 ? 23.812 5.455 -9.056 1.00 48.44 518 THR A O 1
ATOM 3961 N N . GLU A 1 519 ? 23.324 4.486 -11.030 1.00 56.66 519 GLU A N 1
ATOM 3962 C CA . GLU A 1 519 ? 23.394 5.671 -11.905 1.00 56.66 519 GLU A CA 1
ATOM 3963 C C . GLU A 1 519 ? 22.932 5.295 -13.329 1.00 56.66 519 GLU A C 1
ATOM 3965 O O . GLU A 1 519 ? 23.119 4.149 -13.752 1.00 56.66 519 GLU A O 1
ATOM 3970 N N . VAL A 1 520 ? 22.366 6.251 -14.080 1.00 60.12 520 VAL A N 1
ATOM 3971 C CA . VAL A 1 520 ? 22.119 6.116 -15.528 1.00 60.12 520 VAL A CA 1
ATOM 3972 C C . VAL A 1 520 ? 22.881 7.211 -16.274 1.00 60.12 520 VAL A C 1
ATOM 3974 O O . VAL A 1 520 ? 22.582 8.393 -16.101 1.00 60.12 520 VAL A O 1
ATOM 3977 N N . ILE A 1 521 ? 23.832 6.817 -17.125 1.00 62.12 521 ILE A N 1
ATOM 3978 C CA . ILE A 1 521 ? 24.597 7.736 -17.983 1.00 62.12 521 ILE A CA 1
ATOM 3979 C C . ILE A 1 521 ? 24.037 7.683 -19.403 1.00 62.12 521 ILE A C 1
ATOM 3981 O O . ILE A 1 521 ? 23.896 6.607 -19.987 1.00 62.12 521 ILE A O 1
ATOM 3985 N N . THR A 1 522 ? 23.726 8.849 -19.970 1.00 56.72 522 THR A N 1
ATOM 3986 C CA . THR A 1 522 ? 22.953 8.975 -21.215 1.00 56.72 522 THR A CA 1
ATOM 3987 C C . THR A 1 522 ? 23.536 9.993 -22.193 1.00 56.72 522 THR A C 1
ATOM 3989 O O . THR A 1 522 ? 24.245 10.923 -21.821 1.00 56.72 522 THR A O 1
ATOM 3992 N N . ILE A 1 523 ? 23.154 9.862 -23.463 1.00 56.62 523 ILE A N 1
ATOM 3993 C CA . ILE A 1 523 ? 23.184 10.960 -24.432 1.00 56.62 523 ILE A CA 1
ATOM 3994 C C . ILE A 1 523 ? 21.988 11.894 -24.157 1.00 56.62 523 ILE A C 1
ATOM 3996 O O . ILE A 1 523 ? 20.843 11.441 -24.129 1.00 56.62 523 ILE A O 1
ATOM 4000 N N . GLY A 1 524 ? 22.227 13.198 -23.983 1.00 47.09 524 GLY A N 1
ATOM 4001 C CA . GLY A 1 524 ? 21.177 14.162 -23.607 1.00 47.09 524 GLY A CA 1
ATOM 4002 C C . GLY A 1 524 ? 20.038 14.346 -24.626 1.00 47.09 524 GLY A C 1
ATOM 4003 O O . GLY A 1 524 ? 18.909 14.614 -24.235 1.00 47.09 524 GLY A O 1
ATOM 4004 N N . GLU A 1 525 ? 20.297 14.156 -25.925 1.00 51.31 525 GLU A N 1
ATOM 4005 C CA . GLU A 1 525 ? 19.271 14.215 -26.990 1.00 51.31 525 GLU A CA 1
ATOM 4006 C C . GLU A 1 525 ? 18.578 12.863 -27.253 1.00 51.31 525 GLU A C 1
ATOM 4008 O O . GLU A 1 525 ? 17.653 12.776 -28.059 1.00 51.31 525 GLU A O 1
ATOM 4013 N N . TYR A 1 526 ? 19.055 11.785 -26.623 1.00 57.34 526 TYR A N 1
ATOM 4014 C CA . TYR A 1 526 ? 18.612 10.414 -26.893 1.00 57.34 526 TYR A CA 1
ATOM 4015 C C . TYR A 1 526 ? 17.374 10.038 -26.073 1.00 57.34 526 TYR A C 1
ATOM 4017 O O . TYR A 1 526 ? 16.575 9.222 -26.523 1.00 57.34 526 TYR A O 1
ATOM 4025 N N . LEU A 1 527 ? 17.181 10.661 -24.907 1.00 57.16 527 LEU A N 1
ATOM 4026 C CA . LEU A 1 527 ? 16.013 10.463 -24.053 1.00 57.16 527 LEU A CA 1
ATOM 4027 C C . LEU A 1 527 ? 15.017 11.617 -24.212 1.00 57.16 527 LEU A C 1
ATOM 4029 O O . LEU A 1 527 ? 15.346 12.782 -24.008 1.00 57.16 527 LEU A O 1
ATOM 4033 N N . GLY A 1 528 ? 13.768 11.280 -24.536 1.00 54.66 528 GLY A N 1
ATOM 4034 C CA . GLY A 1 528 ? 12.658 12.228 -24.557 1.00 54.66 528 GLY A CA 1
ATOM 4035 C C . GLY A 1 528 ? 12.284 12.757 -23.158 1.00 54.66 528 GLY A C 1
ATOM 4036 O O . GLY A 1 528 ? 12.633 12.151 -22.143 1.00 54.66 528 GLY A O 1
ATOM 4037 N N . PRO A 1 529 ? 11.505 13.854 -23.083 1.00 50.19 529 PRO A N 1
ATOM 4038 C CA . PRO A 1 529 ? 11.338 14.695 -21.886 1.00 50.19 529 PRO A CA 1
ATOM 4039 C C . PRO A 1 529 ? 10.457 14.103 -20.762 1.00 50.19 529 PRO A C 1
ATOM 4041 O O . PRO A 1 529 ? 9.903 14.850 -19.961 1.00 50.19 529 PRO A O 1
ATOM 4044 N N . ARG A 1 530 ? 10.277 12.778 -20.712 1.00 53.84 530 ARG A N 1
ATOM 4045 C CA . ARG A 1 530 ? 9.472 12.066 -19.700 1.00 53.84 530 ARG A CA 1
ATOM 4046 C C . ARG A 1 530 ? 10.157 10.782 -19.218 1.00 53.84 530 ARG A C 1
ATOM 4048 O O . ARG A 1 530 ? 9.550 9.714 -19.200 1.00 53.84 530 ARG A O 1
ATOM 4055 N N . LEU A 1 531 ? 11.434 10.880 -18.850 1.00 53.88 531 LEU A N 1
ATOM 4056 C CA . LEU A 1 531 ? 12.095 9.847 -18.054 1.00 53.88 531 LEU A CA 1
ATOM 4057 C C . LEU A 1 531 ? 12.105 10.260 -16.581 1.00 53.88 531 LEU A C 1
ATOM 4059 O O . LEU A 1 531 ? 12.569 11.349 -16.255 1.00 53.88 531 LEU A O 1
ATOM 4063 N N . GLU A 1 532 ? 11.644 9.374 -15.702 1.00 50.78 532 GLU A N 1
ATOM 4064 C CA . GLU A 1 532 ? 11.987 9.439 -14.284 1.00 50.78 532 GLU A CA 1
ATOM 4065 C C . GLU A 1 532 ? 13.259 8.612 -14.079 1.00 50.78 532 GLU A C 1
ATOM 4067 O O . GLU A 1 532 ? 13.296 7.418 -14.379 1.00 50.78 532 GLU A O 1
ATOM 4072 N N . VAL A 1 533 ? 14.323 9.274 -13.632 1.00 49.84 533 VAL A N 1
ATOM 4073 C CA . VAL A 1 533 ? 15.617 8.674 -13.296 1.00 49.84 533 VAL A CA 1
ATOM 4074 C C . VAL A 1 533 ? 16.089 9.336 -12.012 1.00 49.84 533 VAL A C 1
ATOM 4076 O O . VAL A 1 533 ? 16.059 10.559 -11.906 1.00 49.84 533 VAL A O 1
ATOM 4079 N N . LEU A 1 534 ? 16.538 8.529 -11.050 1.00 42.59 534 LEU A N 1
ATOM 4080 C CA . LEU A 1 534 ? 16.955 8.999 -9.725 1.00 42.59 534 LEU A CA 1
ATOM 4081 C C . LEU A 1 534 ? 18.094 10.021 -9.785 1.00 42.59 534 LEU A C 1
ATOM 4083 O O . LEU A 1 534 ? 18.034 11.055 -9.128 1.00 42.59 534 LEU A O 1
ATOM 4087 N N . HIS A 1 535 ? 19.108 9.726 -10.597 1.00 40.78 535 HIS A N 1
ATOM 4088 C CA . HIS A 1 535 ? 20.227 10.610 -10.892 1.00 40.78 535 HIS A CA 1
ATOM 4089 C C . HIS A 1 535 ? 20.605 10.449 -12.366 1.00 40.78 535 HIS A C 1
ATOM 4091 O O . HIS A 1 535 ? 20.937 9.346 -12.803 1.00 40.78 535 HIS A O 1
ATOM 4097 N N . ALA A 1 536 ? 20.544 11.547 -13.118 1.00 41.78 536 ALA A N 1
ATOM 4098 C CA . ALA A 1 536 ? 21.036 11.627 -14.486 1.00 41.78 536 ALA A CA 1
ATOM 4099 C C . ALA A 1 536 ? 22.312 12.480 -14.502 1.00 41.78 536 ALA A C 1
ATOM 4101 O O . ALA A 1 536 ? 22.244 13.692 -14.302 1.00 41.78 536 ALA A O 1
ATOM 4102 N N . GLY A 1 537 ? 23.455 11.834 -14.733 1.00 42.47 537 GLY A N 1
ATOM 4103 C CA . GLY A 1 537 ? 24.699 12.479 -15.158 1.00 42.47 537 GLY A CA 1
ATOM 4104 C C . GLY A 1 537 ? 24.922 12.152 -16.633 1.00 42.47 537 GLY A C 1
ATOM 4105 O O . GLY A 1 537 ? 24.792 10.995 -17.031 1.00 42.47 537 GLY A O 1
ATOM 4106 N N . GLY A 1 538 ? 25.200 13.147 -17.471 1.00 43.62 538 GLY A N 1
ATOM 4107 C CA . GLY A 1 538 ? 25.356 12.937 -18.911 1.00 43.62 538 GLY A CA 1
ATOM 4108 C C . GLY A 1 538 ? 24.861 14.087 -19.781 1.00 43.62 538 GLY A C 1
ATOM 4109 O O . GLY A 1 538 ? 23.762 14.046 -20.338 1.00 43.62 538 GLY A O 1
ATOM 4110 N N . VAL A 1 539 ? 25.734 15.069 -20.004 1.00 46.62 539 VAL A N 1
ATOM 4111 C CA . VAL A 1 539 ? 25.705 15.872 -21.236 1.00 46.62 539 VAL A CA 1
ATOM 4112 C C . VAL A 1 539 ? 26.057 14.967 -22.436 1.00 46.62 539 VAL A C 1
ATOM 4114 O O . VAL A 1 539 ? 26.675 13.914 -22.283 1.00 46.62 539 VAL A O 1
ATOM 4117 N N . ASN A 1 540 ? 25.650 15.343 -23.654 1.00 49.22 540 ASN A N 1
ATOM 4118 C CA . ASN A 1 540 ? 25.915 14.587 -24.886 1.00 49.22 540 ASN A CA 1
ATOM 4119 C C . ASN A 1 540 ? 27.415 14.565 -25.271 1.00 49.22 540 ASN A C 1
ATOM 4121 O O . ASN A 1 540 ? 27.836 15.294 -26.163 1.00 49.22 540 ASN A O 1
ATOM 4125 N N . ILE A 1 541 ? 28.209 13.718 -24.608 1.00 54.03 541 ILE A N 1
ATOM 4126 C CA . ILE A 1 541 ? 29.656 13.570 -24.852 1.00 54.03 541 ILE A CA 1
ATOM 4127 C C . ILE A 1 541 ? 30.004 12.481 -25.873 1.00 54.03 541 ILE A C 1
ATOM 4129 O O . ILE A 1 541 ? 31.074 12.511 -26.468 1.00 54.03 541 ILE A O 1
ATOM 4133 N N . PHE A 1 542 ? 29.111 11.515 -26.115 1.00 54.75 542 PHE A N 1
ATOM 4134 C CA . PHE A 1 542 ? 29.396 10.369 -26.994 1.00 54.75 542 PHE A CA 1
ATOM 4135 C C . PHE A 1 542 ? 29.546 10.742 -28.483 1.00 54.75 542 PHE A C 1
ATOM 4137 O O . PHE A 1 542 ? 29.943 9.895 -29.284 1.00 54.75 542 PHE A O 1
ATOM 4144 N N . ALA A 1 543 ? 29.266 11.996 -28.853 1.00 56.53 543 ALA A N 1
ATOM 4145 C CA . ALA A 1 543 ? 29.573 12.553 -30.167 1.00 56.53 543 ALA A CA 1
ATOM 4146 C C . ALA A 1 543 ? 31.085 12.776 -30.404 1.00 56.53 543 ALA A C 1
ATOM 4148 O O . ALA A 1 543 ? 31.515 12.744 -31.557 1.00 56.53 543 ALA A O 1
ATOM 4149 N N . ASP A 1 544 ? 31.883 12.957 -29.343 1.00 59.72 544 ASP A N 1
ATOM 4150 C CA . ASP A 1 544 ? 33.327 13.218 -29.414 1.00 59.72 544 ASP A CA 1
ATOM 4151 C C . ASP A 1 544 ? 34.155 11.964 -29.086 1.00 59.72 544 ASP A C 1
ATOM 4153 O O . ASP A 1 544 ? 33.944 11.286 -28.077 1.00 59.72 544 ASP A O 1
ATOM 4157 N N . GLU A 1 545 ? 35.130 11.636 -29.939 1.00 61.72 545 GLU A N 1
ATOM 4158 C CA . GLU A 1 545 ? 35.976 10.448 -29.770 1.00 61.72 545 GLU A CA 1
ATOM 4159 C C . GLU A 1 545 ? 37.023 10.621 -28.656 1.00 61.72 545 GLU A C 1
ATOM 4161 O O . GLU A 1 545 ? 37.928 11.451 -28.766 1.00 61.72 545 GLU A O 1
ATOM 4166 N N . SER A 1 546 ? 36.967 9.763 -27.629 1.00 55.78 546 SER A N 1
ATOM 4167 C CA . SER A 1 546 ? 37.948 9.774 -26.534 1.00 55.78 546 SER A CA 1
ATOM 4168 C C . SER A 1 546 ? 39.372 9.499 -27.020 1.00 55.78 546 SER A C 1
ATOM 4170 O O . SER A 1 546 ? 39.625 8.590 -27.821 1.00 55.78 546 SER A O 1
ATOM 4172 N N . GLY A 1 547 ? 40.309 10.299 -26.513 1.00 52.34 547 GLY A N 1
ATOM 4173 C CA . GLY A 1 547 ? 41.725 10.236 -26.870 1.00 52.34 547 GLY A CA 1
ATOM 4174 C C . GLY A 1 547 ? 42.067 10.824 -28.246 1.00 52.34 547 GLY A C 1
ATOM 4175 O O . GLY A 1 547 ? 43.216 10.713 -28.677 1.00 52.34 547 GLY A O 1
ATOM 4176 N N . LYS A 1 548 ? 41.112 11.461 -28.938 1.00 55.09 548 LYS A N 1
ATOM 4177 C CA . LYS A 1 548 ? 41.380 12.340 -30.088 1.00 55.09 548 LYS A CA 1
ATOM 4178 C C . LYS A 1 548 ? 41.229 13.811 -29.677 1.00 55.09 548 LYS A C 1
ATOM 4180 O O . LYS A 1 548 ? 40.472 14.101 -28.755 1.00 55.09 548 LYS A O 1
ATOM 4185 N N . PRO A 1 549 ? 41.878 14.756 -30.385 1.00 51.56 549 PRO A N 1
ATOM 4186 C CA . PRO A 1 549 ? 41.594 16.187 -30.256 1.00 51.56 549 PRO A CA 1
ATOM 4187 C C . PRO A 1 549 ? 40.212 16.537 -30.848 1.00 51.56 549 PRO A C 1
ATOM 4189 O O . PRO A 1 549 ? 40.105 17.109 -31.934 1.00 51.56 549 PRO A O 1
ATOM 4192 N N . GLY A 1 550 ? 39.149 16.138 -30.144 1.00 46.59 550 GLY A N 1
ATOM 4193 C CA . GLY A 1 550 ? 37.748 16.420 -30.458 1.00 46.59 550 GLY A CA 1
ATOM 4194 C C . GLY A 1 550 ? 37.260 17.669 -29.727 1.00 46.59 550 GLY A C 1
ATOM 4195 O O . GLY A 1 550 ? 37.226 17.694 -28.503 1.00 46.59 550 GLY A O 1
ATOM 4196 N N . SER A 1 551 ? 36.892 18.697 -30.494 1.00 48.72 551 SER A N 1
ATOM 4197 C CA . SER A 1 551 ? 36.516 20.043 -30.038 1.00 48.72 551 SER A CA 1
ATOM 4198 C C . SER A 1 551 ? 37.618 20.811 -29.274 1.00 48.72 551 SER A C 1
ATOM 4200 O O . SER A 1 551 ? 38.078 20.455 -28.193 1.00 48.72 551 SER A O 1
ATOM 4202 N N . SER A 1 552 ? 38.048 21.942 -29.840 1.00 47.84 552 SER A N 1
ATOM 4203 C CA . SER A 1 552 ? 38.900 22.904 -29.137 1.00 47.84 552 SER A CA 1
ATOM 4204 C C . SER A 1 552 ? 38.032 23.965 -28.459 1.00 47.84 552 SER A C 1
ATOM 4206 O O . SER A 1 552 ? 37.992 25.117 -28.908 1.00 47.84 552 SER A O 1
ATOM 4208 N N . GLU A 1 553 ? 37.323 23.601 -27.388 1.00 46.62 553 GLU A N 1
ATOM 4209 C CA . GLU A 1 553 ? 36.856 24.627 -26.456 1.00 46.62 553 GLU A CA 1
ATOM 4210 C C . GLU A 1 553 ? 38.099 25.296 -25.851 1.00 46.62 553 GLU A C 1
ATOM 4212 O O . GLU A 1 553 ? 38.952 24.637 -25.257 1.00 46.62 553 GLU A O 1
ATOM 4217 N N . ASN A 1 554 ? 38.261 26.601 -26.086 1.00 48.03 554 ASN A N 1
ATOM 4218 C CA . ASN A 1 554 ? 39.428 27.350 -25.632 1.00 48.03 554 ASN A CA 1
ATOM 4219 C C . ASN A 1 554 ? 39.048 28.205 -24.412 1.00 48.03 554 ASN A C 1
ATOM 4221 O O . ASN A 1 554 ? 38.559 29.322 -24.601 1.00 48.03 554 ASN A O 1
ATOM 4225 N N . PRO A 1 555 ? 39.276 27.729 -23.172 1.00 49.56 555 PRO A N 1
ATOM 4226 C CA . PRO A 1 555 ? 39.016 28.511 -21.964 1.00 49.56 555 PRO A CA 1
ATOM 4227 C C . PRO A 1 555 ? 40.036 29.646 -21.755 1.00 49.56 555 PRO A C 1
ATOM 4229 O O . PRO A 1 555 ? 39.887 30.441 -20.826 1.00 49.56 555 PRO A O 1
ATOM 4232 N N . PHE A 1 556 ? 41.078 29.734 -22.590 1.00 48.78 556 PHE A N 1
ATOM 4233 C CA . PHE A 1 556 ? 42.117 30.758 -22.508 1.00 48.78 556 PHE A CA 1
ATOM 4234 C C . PHE A 1 556 ? 41.851 31.942 -23.458 1.00 48.78 556 PHE A C 1
ATOM 4236 O O . PHE A 1 556 ? 41.105 31.814 -24.434 1.00 48.78 556 PHE A O 1
ATOM 4243 N N . PRO A 1 557 ? 42.458 33.121 -23.212 1.00 52.66 557 PRO A N 1
ATOM 4244 C CA . PRO A 1 557 ? 42.279 34.283 -24.078 1.00 52.66 557 PRO A CA 1
ATOM 4245 C C . PRO A 1 557 ? 42.857 34.076 -25.492 1.00 52.66 557 PRO A C 1
ATOM 4247 O O . PRO A 1 557 ? 43.582 33.124 -25.777 1.00 52.66 557 PRO A O 1
ATOM 4250 N N . LYS A 1 558 ? 42.511 34.990 -26.410 1.00 57.12 558 LYS A N 1
ATOM 4251 C CA . LYS A 1 558 ? 42.748 34.864 -27.867 1.00 57.12 558 LYS A CA 1
ATOM 4252 C C . LYS A 1 558 ? 44.222 34.851 -28.307 1.00 57.12 558 LYS A C 1
ATOM 4254 O O . LYS A 1 558 ? 44.489 34.673 -29.493 1.00 57.12 558 LYS A O 1
ATOM 4259 N N . ASP A 1 559 ? 45.156 35.087 -27.396 1.00 72.06 559 ASP A N 1
ATOM 4260 C CA . ASP A 1 559 ? 46.604 35.025 -27.596 1.00 72.06 559 ASP A CA 1
ATOM 4261 C C . ASP A 1 559 ? 47.208 33.648 -27.256 1.00 72.06 559 ASP A C 1
ATOM 4263 O O . ASP A 1 559 ? 48.328 33.351 -27.679 1.00 72.06 559 ASP A O 1
ATOM 4267 N N . PHE A 1 560 ? 46.465 32.776 -26.568 1.00 58.09 560 PHE A N 1
ATOM 4268 C CA . PHE A 1 560 ? 46.878 31.402 -26.295 1.00 58.09 560 PHE A CA 1
ATOM 4269 C C . PHE A 1 560 ? 46.517 30.464 -27.459 1.00 58.09 560 PHE A C 1
ATOM 4271 O O . PHE A 1 560 ? 45.418 30.526 -28.016 1.00 58.09 560 PHE A O 1
ATOM 4278 N N . ARG A 1 561 ? 47.433 29.558 -27.830 1.00 58.19 561 ARG A N 1
ATOM 4279 C CA . ARG A 1 561 ? 47.130 28.471 -28.776 1.00 58.19 561 ARG A CA 1
ATOM 4280 C C . ARG A 1 561 ? 46.469 27.318 -28.012 1.00 58.19 561 ARG A C 1
ATOM 4282 O O . ARG A 1 561 ? 47.073 26.882 -27.033 1.00 58.19 561 ARG A O 1
ATOM 4289 N N . PRO A 1 562 ? 45.307 26.796 -28.445 1.00 56.84 562 PRO A N 1
ATOM 4290 C CA . PRO A 1 562 ? 44.705 25.627 -27.813 1.00 56.84 562 PRO A CA 1
ATOM 4291 C C . PRO A 1 562 ? 45.683 24.450 -27.767 1.00 56.84 562 PRO A C 1
ATOM 4293 O O . PRO A 1 562 ? 46.354 24.155 -28.759 1.00 56.84 562 PRO A O 1
ATOM 4296 N N . CYS A 1 563 ? 45.754 23.785 -26.618 1.00 55.66 563 CYS A N 1
ATOM 4297 C CA . CYS A 1 563 ? 46.315 22.446 -26.519 1.00 55.66 563 CYS A CA 1
ATOM 4298 C C . CYS A 1 563 ? 45.279 21.413 -26.982 1.00 55.66 563 CYS A C 1
ATOM 4300 O O . CYS A 1 563 ? 44.073 21.624 -26.861 1.00 55.66 563 CYS A O 1
ATOM 4302 N N . GLU A 1 564 ? 45.761 20.288 -27.502 1.00 58.78 564 GLU A N 1
ATOM 4303 C CA . GLU A 1 564 ? 44.927 19.107 -27.721 1.00 58.78 564 GLU A CA 1
ATOM 4304 C C . GLU A 1 564 ? 44.519 18.520 -26.361 1.00 58.78 564 GLU A C 1
ATOM 4306 O O . GLU A 1 564 ? 45.346 18.432 -25.450 1.00 58.78 564 GLU A O 1
ATOM 4311 N N . ASN A 1 565 ? 43.244 18.162 -26.210 1.00 61.75 565 ASN A N 1
ATOM 4312 C CA . ASN A 1 565 ? 42.658 17.701 -24.954 1.00 61.75 565 ASN A CA 1
ATOM 4313 C C . ASN A 1 565 ? 41.595 16.624 -25.230 1.00 61.75 565 ASN A C 1
ATOM 4315 O O . ASN A 1 565 ? 40.928 16.679 -26.263 1.00 61.75 565 ASN A O 1
ATOM 4319 N N . ASP A 1 566 ? 41.423 15.671 -24.313 1.00 68.69 566 ASP A N 1
ATOM 4320 C CA . ASP A 1 566 ? 40.366 14.655 -24.401 1.00 68.69 566 ASP A CA 1
ATOM 4321 C C . ASP A 1 566 ? 39.060 15.232 -23.837 1.00 68.69 566 ASP A C 1
ATOM 4323 O O . ASP A 1 566 ? 38.782 15.122 -22.642 1.00 68.69 566 ASP A O 1
ATOM 4327 N N . TYR A 1 567 ? 38.276 15.900 -24.689 1.00 71.31 567 TYR A N 1
ATOM 4328 C CA . TYR A 1 567 ? 37.026 16.549 -24.278 1.00 71.31 567 TYR A CA 1
ATOM 4329 C C . TYR A 1 567 ? 36.018 15.551 -23.689 1.00 71.31 567 TYR A C 1
ATOM 4331 O O . TYR A 1 567 ? 35.408 15.837 -22.658 1.00 71.31 567 TYR A O 1
ATOM 4339 N N . PHE A 1 568 ? 35.925 14.344 -24.264 1.00 74.19 568 PHE A N 1
ATOM 4340 C CA . PHE A 1 568 ? 35.121 13.252 -23.711 1.00 74.19 568 PHE A CA 1
ATOM 4341 C C . PHE A 1 568 ? 35.564 12.913 -22.282 1.00 74.19 568 PHE A C 1
ATOM 4343 O O . PHE A 1 568 ? 34.740 12.909 -21.369 1.00 74.19 568 PHE A O 1
ATOM 4350 N N . GLY A 1 569 ? 36.865 12.679 -22.072 1.00 73.19 569 GLY A N 1
ATOM 4351 C CA . GLY A 1 569 ? 37.421 12.362 -20.753 1.00 73.19 569 GLY A CA 1
ATOM 4352 C C . GLY A 1 569 ? 37.250 13.494 -19.731 1.00 73.19 569 GLY A C 1
ATOM 4353 O O . GLY A 1 569 ? 36.982 13.231 -18.559 1.00 73.19 569 GLY A O 1
ATOM 4354 N N . LEU A 1 570 ? 37.346 14.756 -20.165 1.00 73.38 570 LEU A N 1
ATOM 4355 C CA . LEU A 1 570 ? 37.162 15.931 -19.308 1.00 73.38 570 LEU A CA 1
ATOM 4356 C C . LEU A 1 570 ? 35.707 16.105 -18.864 1.00 73.38 570 LEU A C 1
ATOM 4358 O O . LEU A 1 570 ? 35.458 16.308 -17.675 1.00 73.38 570 LEU A O 1
ATOM 4362 N N . VAL A 1 571 ? 34.744 16.028 -19.786 1.00 71.81 571 VAL A N 1
ATOM 4363 C CA . VAL A 1 571 ? 33.327 16.199 -19.431 1.00 71.81 571 VAL A CA 1
ATOM 4364 C C . VAL A 1 571 ? 32.815 14.970 -18.674 1.00 71.81 571 VAL A C 1
ATOM 4366 O O . VAL A 1 571 ? 32.108 15.129 -17.685 1.00 71.81 571 VAL A O 1
ATOM 4369 N N . LEU A 1 572 ? 33.268 13.756 -19.008 1.00 75.50 572 LEU A N 1
ATOM 4370 C CA . LEU A 1 572 ? 33.011 12.568 -18.187 1.00 75.50 572 LEU A CA 1
ATOM 4371 C C . LEU A 1 572 ? 33.506 12.748 -16.738 1.00 75.50 572 LEU A C 1
ATOM 4373 O O . LEU A 1 572 ? 32.791 12.402 -15.798 1.00 75.50 572 LEU A O 1
ATOM 4377 N N . ALA A 1 573 ? 34.702 13.317 -16.543 1.00 73.12 573 ALA A N 1
ATOM 4378 C CA . ALA A 1 573 ? 35.225 13.624 -15.209 1.00 73.12 573 ALA A CA 1
ATOM 4379 C C . ALA A 1 573 ? 34.324 14.603 -14.436 1.00 73.12 573 ALA A C 1
ATOM 4381 O O . ALA A 1 573 ? 34.185 14.485 -13.220 1.00 73.12 573 ALA A O 1
ATOM 4382 N N . HIS A 1 574 ? 33.722 15.568 -15.139 1.00 72.44 574 HIS A N 1
ATOM 4383 C CA . HIS A 1 574 ? 32.806 16.549 -14.563 1.00 72.44 574 HIS A CA 1
ATOM 4384 C C . HIS A 1 574 ? 31.494 15.902 -14.102 1.00 72.44 574 HIS A C 1
ATOM 4386 O O . HIS A 1 574 ? 31.113 16.071 -12.943 1.00 72.44 574 HIS A O 1
ATOM 4392 N N . GLU A 1 575 ? 30.851 15.106 -14.963 1.00 68.62 575 GLU A N 1
ATOM 4393 C CA . GLU A 1 575 ? 29.609 14.393 -14.630 1.00 68.62 575 GLU A CA 1
ATOM 4394 C C . GLU A 1 575 ? 29.813 13.442 -13.437 1.00 68.62 575 GLU A C 1
ATOM 4396 O O . GLU A 1 575 ? 29.071 13.501 -12.455 1.00 68.62 575 GLU A O 1
ATOM 4401 N N . LEU A 1 576 ? 30.889 12.644 -13.453 1.00 71.50 576 LEU A N 1
ATOM 4402 C CA . LEU A 1 576 ? 31.225 11.729 -12.355 1.00 71.50 576 LEU A CA 1
ATOM 4403 C C . LEU A 1 576 ? 31.601 12.453 -11.047 1.00 71.50 576 LEU A C 1
ATOM 4405 O O . LEU A 1 576 ? 31.449 11.877 -9.968 1.00 71.50 576 LEU A O 1
ATOM 4409 N N . ASN A 1 577 ? 32.052 13.714 -11.093 1.00 68.31 577 ASN A N 1
ATOM 4410 C CA . ASN A 1 577 ? 32.290 14.492 -9.874 1.00 68.31 577 ASN A CA 1
ATOM 4411 C C . ASN A 1 577 ? 30.977 14.931 -9.201 1.00 68.31 577 ASN A C 1
ATOM 4413 O O . ASN A 1 577 ? 30.904 14.919 -7.971 1.00 68.31 577 ASN A O 1
ATOM 4417 N N . HIS A 1 578 ? 29.918 15.252 -9.957 1.00 65.38 578 HIS A N 1
ATOM 4418 C CA . HIS A 1 578 ? 28.610 15.585 -9.361 1.00 65.38 578 HIS A CA 1
ATOM 4419 C C . HIS A 1 578 ? 28.058 14.433 -8.507 1.00 65.38 578 HIS A C 1
ATOM 4421 O O . HIS A 1 578 ? 27.471 14.686 -7.456 1.00 65.38 578 HIS A O 1
ATOM 4427 N N . ARG A 1 579 ? 28.323 13.172 -8.885 1.00 59.91 579 ARG A N 1
ATOM 4428 C CA . ARG A 1 579 ? 28.001 11.965 -8.093 1.00 59.91 579 ARG A CA 1
ATOM 4429 C C . ARG A 1 579 ? 28.760 11.907 -6.756 1.00 59.91 579 ARG A C 1
ATOM 4431 O O . ARG A 1 579 ? 28.182 11.556 -5.722 1.00 59.91 579 ARG A O 1
ATOM 4438 N N . VAL A 1 580 ? 30.042 12.284 -6.758 1.00 60.59 580 VAL A N 1
ATOM 4439 C CA . VAL A 1 580 ? 30.895 12.355 -5.554 1.00 60.59 580 VAL A CA 1
ATOM 4440 C C . VAL A 1 580 ? 30.442 13.471 -4.610 1.00 60.59 580 VAL A C 1
ATOM 4442 O O . VAL A 1 580 ? 30.397 13.271 -3.396 1.00 60.59 580 VAL A O 1
ATOM 4445 N N . ASP A 1 581 ? 30.062 14.633 -5.142 1.00 55.16 581 ASP A N 1
ATOM 4446 C CA . ASP A 1 581 ? 29.513 15.714 -4.324 1.00 55.16 581 ASP A CA 1
ATOM 4447 C C . ASP A 1 581 ? 28.104 15.373 -3.799 1.00 55.16 581 ASP A C 1
ATOM 4449 O O . ASP A 1 581 ? 27.826 15.599 -2.621 1.00 55.16 581 ASP A O 1
ATOM 4453 N N . ALA A 1 582 ? 27.230 14.757 -4.605 1.00 51.59 582 ALA A N 1
ATOM 4454 C CA . ALA A 1 582 ? 25.876 14.374 -4.192 1.00 51.59 582 ALA A CA 1
ATOM 4455 C C . ALA A 1 582 ? 25.868 13.437 -2.969 1.00 51.59 582 ALA A C 1
ATOM 4457 O O . ALA A 1 582 ? 25.218 13.747 -1.968 1.00 51.59 582 ALA A O 1
ATOM 4458 N N . THR A 1 583 ? 26.642 12.347 -3.003 1.00 50.53 583 THR A N 1
ATOM 4459 C CA . THR A 1 583 ? 26.809 11.423 -1.859 1.00 50.53 583 THR A CA 1
ATOM 4460 C C . THR A 1 583 ? 27.372 12.148 -0.630 1.00 50.53 583 THR A C 1
ATOM 4462 O O . THR A 1 583 ? 26.806 12.088 0.466 1.00 50.53 583 THR A O 1
ATOM 4465 N N . ARG A 1 584 ? 28.409 12.973 -0.817 1.00 46.81 584 ARG A N 1
ATOM 4466 C CA . ARG A 1 584 ? 29.016 13.781 0.254 1.00 46.81 584 ARG A CA 1
ATOM 4467 C C . ARG A 1 584 ? 28.054 14.792 0.901 1.00 46.81 584 ARG A C 1
ATOM 4469 O O . ARG A 1 584 ? 28.211 15.091 2.086 1.00 46.81 584 ARG A O 1
ATOM 4476 N N . PHE A 1 585 ? 27.066 15.302 0.162 1.00 43.28 585 PHE A N 1
ATOM 4477 C CA . PHE A 1 585 ? 26.022 16.203 0.673 1.00 43.28 585 PHE A CA 1
ATOM 4478 C C . PHE A 1 585 ? 24.768 15.492 1.212 1.00 43.28 585 PHE A C 1
ATOM 4480 O O . PHE A 1 585 ? 23.942 16.149 1.847 1.00 43.28 585 PHE A O 1
ATOM 4487 N N . VAL A 1 586 ? 24.624 14.177 1.015 1.00 41.56 586 VAL A N 1
ATOM 4488 C CA . VAL A 1 586 ? 23.621 13.345 1.709 1.00 41.56 586 VAL A CA 1
ATOM 4489 C C . VAL A 1 586 ? 24.148 12.904 3.079 1.00 41.56 586 VAL A C 1
ATOM 4491 O O . VAL A 1 586 ? 23.431 13.010 4.073 1.00 41.56 586 VAL A O 1
ATOM 4494 N N . ALA A 1 587 ? 25.425 12.518 3.164 1.00 36.69 587 ALA A N 1
ATOM 4495 C CA . ALA A 1 587 ? 26.083 12.086 4.403 1.00 36.69 587 ALA A CA 1
ATOM 4496 C C . ALA A 1 587 ? 26.258 13.190 5.479 1.00 36.69 587 ALA A C 1
ATOM 4498 O O . ALA A 1 587 ? 26.733 12.916 6.584 1.00 36.69 587 ALA A O 1
ATOM 4499 N N . VAL A 1 588 ? 25.889 14.444 5.188 1.00 34.97 588 VAL A N 1
ATOM 4500 C CA . VAL A 1 588 ? 25.931 15.573 6.132 1.00 34.97 588 VAL A CA 1
ATOM 4501 C C . VAL A 1 588 ? 24.585 16.308 6.112 1.00 34.97 588 VAL A C 1
ATOM 4503 O O . VAL A 1 588 ? 24.174 16.766 5.047 1.00 34.97 588 VAL A O 1
ATOM 4506 N N . PRO A 1 589 ? 23.903 16.512 7.261 1.00 34.97 589 PRO A N 1
ATOM 4507 C CA . PRO A 1 589 ? 22.632 17.232 7.297 1.00 34.97 589 PRO A CA 1
ATOM 4508 C C . PRO A 1 589 ? 22.720 18.619 6.642 1.00 34.97 589 PRO A C 1
ATOM 4510 O O . PRO A 1 589 ? 23.565 19.437 7.018 1.00 34.97 589 PRO A O 1
ATOM 4513 N N . LYS A 1 590 ? 21.804 18.898 5.702 1.00 38.56 590 LYS A N 1
ATOM 4514 C CA . LYS A 1 590 ? 21.813 20.049 4.768 1.00 38.56 590 LYS A CA 1
ATOM 4515 C C . LYS A 1 590 ? 21.904 21.458 5.391 1.00 38.56 590 LYS A C 1
ATOM 4517 O O . LYS A 1 590 ? 22.069 22.426 4.654 1.00 38.56 590 LYS A O 1
ATOM 4522 N N . TYR A 1 591 ? 21.821 21.596 6.718 1.00 42.97 591 TYR A N 1
ATOM 4523 C CA . TYR A 1 591 ? 21.798 22.877 7.437 1.00 42.97 591 TYR A CA 1
ATOM 4524 C C . TYR A 1 591 ? 22.713 22.918 8.672 1.00 42.97 591 TYR A C 1
ATOM 4526 O O . TYR A 1 591 ? 22.271 23.144 9.798 1.00 42.97 591 TYR A O 1
ATOM 4534 N N . ASN A 1 592 ? 24.026 22.780 8.474 1.00 42.25 592 ASN A N 1
ATOM 4535 C CA . ASN A 1 592 ? 24.999 23.085 9.526 1.00 42.25 592 ASN A CA 1
ATOM 4536 C C . ASN A 1 592 ? 25.329 24.595 9.565 1.00 42.25 592 ASN A C 1
ATOM 4538 O O . ASN A 1 592 ? 26.334 25.042 9.007 1.00 42.25 592 ASN A O 1
ATOM 4542 N N . GLU A 1 593 ? 24.502 25.392 10.263 1.00 47.59 593 GLU A N 1
ATOM 4543 C CA . GLU A 1 593 ? 24.713 26.843 10.484 1.00 47.59 593 GLU A CA 1
ATOM 4544 C C . GLU A 1 593 ? 26.150 27.207 10.903 1.00 47.59 593 GLU A C 1
ATOM 4546 O O . GLU A 1 593 ? 26.639 28.308 10.628 1.00 47.59 593 GLU A O 1
ATOM 4551 N N . ARG A 1 594 ? 26.819 26.298 11.622 1.00 46.47 594 ARG A N 1
ATOM 4552 C CA . ARG A 1 594 ? 28.137 26.506 12.229 1.00 46.47 594 ARG A CA 1
ATOM 4553 C C . ARG A 1 594 ? 29.218 26.780 11.179 1.00 46.47 594 ARG A C 1
ATOM 4555 O O . ARG A 1 594 ? 30.147 27.527 11.471 1.00 46.47 594 ARG A O 1
ATOM 4562 N N . TYR A 1 595 ? 29.061 26.244 9.965 1.00 38.91 595 TYR A N 1
ATOM 4563 C CA . TYR A 1 595 ? 29.968 26.477 8.838 1.00 38.91 595 TYR A CA 1
ATOM 4564 C C . TYR A 1 595 ? 29.843 27.914 8.299 1.00 38.91 595 TYR A C 1
ATOM 4566 O O . TYR A 1 595 ? 30.824 28.657 8.238 1.00 38.91 595 TYR A O 1
ATOM 4574 N N . TRP A 1 596 ? 28.617 28.377 8.034 1.00 43.00 596 TRP A N 1
ATOM 4575 C CA . TRP A 1 596 ? 28.365 29.755 7.590 1.00 43.00 596 TRP A CA 1
ATOM 4576 C C . TRP A 1 596 ? 28.663 30.810 8.668 1.00 43.00 596 TRP A C 1
ATOM 4578 O O . TRP A 1 596 ? 29.071 31.922 8.339 1.00 43.00 596 TRP A O 1
ATOM 4588 N N . LYS A 1 597 ? 28.556 30.466 9.959 1.00 45.53 597 LYS A N 1
ATOM 4589 C CA . LYS A 1 597 ? 29.034 31.313 11.073 1.00 45.53 597 LYS A CA 1
ATOM 4590 C C . LYS A 1 597 ? 30.563 31.475 11.119 1.00 45.53 597 LYS A C 1
ATOM 4592 O O . LYS A 1 597 ? 31.034 32.382 11.804 1.00 45.53 597 LYS A O 1
ATOM 4597 N N . HIS A 1 598 ? 31.326 30.648 10.397 1.00 41.06 598 HIS A N 1
ATOM 4598 C CA . HIS A 1 598 ? 32.764 30.835 10.189 1.00 41.06 598 HIS A CA 1
ATOM 4599 C C . HIS A 1 598 ? 33.039 31.703 8.951 1.00 41.06 598 HIS A C 1
ATOM 4601 O O . HIS A 1 598 ? 33.732 32.708 9.061 1.00 41.06 598 HIS A O 1
ATOM 4607 N N . LEU A 1 599 ? 32.402 31.402 7.811 1.00 36.06 599 LEU A N 1
ATOM 4608 C CA . LEU A 1 599 ? 32.551 32.175 6.565 1.00 36.06 599 LEU A CA 1
ATOM 4609 C C . LEU A 1 599 ? 31.988 33.609 6.622 1.00 36.06 599 LEU A C 1
ATOM 4611 O O . LEU A 1 599 ? 32.352 34.426 5.792 1.00 36.06 599 LEU A O 1
ATOM 4615 N N . ARG A 1 600 ? 31.134 33.948 7.600 1.00 44.81 600 ARG A N 1
ATOM 4616 C CA . ARG A 1 600 ? 30.714 35.339 7.897 1.00 44.81 600 ARG A CA 1
ATOM 4617 C C . ARG A 1 600 ? 31.621 36.066 8.911 1.00 44.81 600 ARG A C 1
ATOM 4619 O O . ARG A 1 600 ? 31.232 37.106 9.439 1.00 44.81 600 ARG A O 1
ATOM 4626 N N . LYS A 1 601 ? 32.781 35.493 9.249 1.00 41.16 601 LYS A N 1
ATOM 4627 C CA . LYS A 1 601 ? 33.818 36.085 10.120 1.00 41.16 601 LYS A CA 1
ATOM 4628 C C . LYS A 1 601 ? 35.185 36.215 9.430 1.00 41.16 601 LYS A C 1
ATOM 4630 O O . LYS A 1 601 ? 36.158 36.566 10.097 1.00 41.16 601 LYS A O 1
ATOM 4635 N N . ILE A 1 602 ? 35.229 35.917 8.135 1.00 43.19 602 ILE A N 1
ATOM 4636 C CA . ILE A 1 602 ? 36.342 36.129 7.207 1.00 43.19 602 ILE A CA 1
ATOM 4637 C C . ILE A 1 602 ? 35.880 37.216 6.232 1.00 43.19 602 ILE A C 1
ATOM 4639 O O . ILE A 1 602 ? 36.705 38.102 5.934 1.00 43.19 602 ILE A O 1
#

Foldseek 3Di:
DDDDDDDDDDDDDDDDDDDDDDDDDDDDDDDDDDDPPPPPPDPPPPDDQAFAFALAWADKDFQDQDPDADQLVLWWFWAFDCQLVPPATWTWTFGQQQWIWTWDDPAQSRTYHIDADDAPRHRDGDEGGGKDWEFALQQPPPATWIWMDAPQWFIWTWGFPDDSRDTYTHDTDFAAAPVGDGHTHDHQQRNQKYWDDQQQPHHIKMWTDGQWAFTWIWDQPDHSNRTHTYPTDGADAPPDRDIDHGRWRKDWDQNRSPSHIWIWIWHFQQFIKTFDWDFDPPPVPPDDGRRTHRHDIDFRDYPLRDGDGCCVPQVTTWNWYWDQNNVPSYIWIWTHHSRRIIIIIGGDHLVVLLVVLVVLCVVCLPPQLQVVVPDPVSLSSNLVSLVSLLVCLFPRNPALVSLVVVLVSLLVVCVSNVVQQAQAADDCVRRLASLLSNVSSLQSQLSSDRPASLQLVSLQVSCVSRVPDDLQSVCCSPLVEHERERPQADPQLSVLLSVVSVPDDNCLSVLPPGDGRSEYEYDPSRHDPDHDDPDYQYHRLSVADFPFQGDQPDPDDPPDDGDRDGPSSVSSVVSVVVSVVVSVCVVDPVDPVVVVVVVVVD

Secondary structure (DSSP, 8-state):
-----------------------PPP------PPP-------------S--B--SBBPPPEE---SSS----TT-EEEEEE-TTSSSS-EEEEEETTSBEEEE-B-STT-B---EE-EETTEE-B-SSS--EEEEE--SSSSS-EEEEEETTTEEEEE-B-S-SSS--BPPPEEPBBTTSSB--PPTT-TT-EEEE--SSSSS-EEEE--SEE--EEE-B-S-TTS--BPPPEEPEETTEEP-EES--EEEEE-SSSSSS-EEEEE-TTSBEEEEEEE----TT--SSS---EEEEEE--B-TTSPBPB-HHHH-S--EEEEE-SSSSSBPEEEEE-TTS--EEE-B--HHHHHHHHHHHHHHTTTTHHHHHHH-HHHHHHHHHHHHHHHHIIIII--SHHHHHHHHHHHHHHHHHTHHHHSSS---TTT-TTHHHHHHHHHHHHHH--SS-TT-HHHHHHHHHHHT--THHHHHHHHH-EEEE-TT---HHHHHHHHHHHTTS-HHHHH--SS-S--EEEE-TTTS-S----S-EE--S-TTSPTTS-------S-TTSPPPP--HHHHHHHHHHHHHHHHHHHHSS-S--HHHHHHHT--

Radius of gyration: 32.63 Å; chains: 1; bounding box: 81×117×80 Å

pLDDT: mean 79.14, std 21.49, range [24.45, 98.31]